Protein AF-0000000069815312 (afdb_homodimer)

Sequence (470 aa):
MSVCGLPTWPNCIFFGDSITQRGFDEEGCYLSVLASRFQRRADIVGRGFSGYNTRLCLPVLKILFPKPKCLQNTSAFFIFLGANDASFESQKVELPEYKSNLSLMIAHLTEMEFDRSKIFIITPPPVDEIGQEPNHLTPEQPITRTFENTKNYANACVEVAKSEGVTCVNLFEAMAAQKNWKDFLIDGLHFAKPGGVFCAEILGTLLDSILPSKQNFPDWKFALGLDLCKPFPLHMSVCGLPTWPNCIFFGDSITQRGFDEEGCYLSVLASRFQRRADIVGRGFSGYNTRLCLPVLKILFPKPKCLQNTSAFFIFLGANDASFESQKVELPEYKSNLSLMIAHLTEMEFDRSKIFIITPPPVDEIGQEPNHLTPEQPITRTFENTKNYANACVEVAKSEGVTCVNLFEAMAAQKNWKDFLIDGLHFAKPGGVFCAEILGTLLDSILPSKQNFPDWKFALGLDLCKPFPLH

Organism: Echinococcus multilocularis (NCBI:txid6211)

Solvent-accessible surface area (backbone atoms only — not comparable to full-atom values): 23647 Å² total; per-residue (Å²): 26,46,55,38,45,54,91,69,36,29,27,34,40,36,38,29,16,40,64,38,42,32,12,28,31,86,35,20,20,23,47,18,51,42,34,37,73,31,54,53,26,36,46,65,42,72,49,30,36,54,67,39,26,52,79,61,42,46,63,50,50,48,67,43,50,74,47,44,74,37,48,70,49,50,65,32,40,34,41,42,55,43,62,40,17,36,25,73,51,94,48,41,41,58,67,71,57,43,45,50,38,53,52,51,47,54,47,52,45,42,73,37,70,42,62,51,89,34,35,34,37,32,30,25,60,63,39,36,50,56,51,57,38,71,76,48,76,47,90,76,61,80,78,50,49,43,43,68,52,34,47,54,47,25,52,44,45,50,51,46,22,61,76,69,62,32,52,60,46,58,42,23,63,62,42,66,69,38,94,63,40,69,65,20,27,69,44,17,67,43,41,15,44,64,29,10,52,52,52,23,53,59,50,44,57,55,44,61,74,72,46,72,87,61,45,56,38,63,58,34,77,62,52,72,70,54,67,82,89,44,85,80,64,58,100,27,47,58,36,42,53,91,68,37,30,27,34,40,36,37,28,16,41,63,37,42,32,11,28,31,86,36,21,19,24,46,17,51,41,33,36,72,30,53,51,27,37,47,65,43,72,50,30,36,53,67,39,26,53,80,61,43,47,61,50,48,46,67,44,51,73,48,42,72,35,49,68,51,50,66,32,38,34,43,42,53,43,61,39,18,38,26,73,52,93,50,40,41,58,66,72,54,45,44,50,39,54,53,50,48,53,49,53,46,42,73,37,70,42,61,51,88,34,36,33,36,33,29,26,61,64,39,35,50,58,51,56,38,71,75,47,76,46,91,76,62,80,78,50,51,42,43,69,51,34,46,54,48,28,53,43,45,48,50,45,22,60,76,70,62,32,52,58,46,60,43,24,62,61,42,66,69,38,93,64,39,68,65,20,27,69,43,17,68,43,40,14,44,64,27,10,52,52,53,24,50,59,52,44,57,57,46,60,75,71,44,71,86,62,47,57,38,61,57,34,77,62,50,72,69,54,63,81,89,45,85,80,62,58,100

InterPro domains:
  IPR013830 SGNH hydrolase-type esterase domain [PF13472] (14-192)
  IPR036514 SGNH hydrolase superfamily [G3DSA:3.40.50.1110] (8-225)
  IPR045136 Isoamyl acetate-hydrolyzing esterase Iah1-like [PTHR14209] (8-203)

Structure (mmCIF, N/CA/C/O backbone):
data_AF-0000000069815312-model_v1
#
loop_
_entity.id
_entity.type
_entity.pdbx_description
1 polymer 'Isoamyl acetate hydrolyzing esterase 1'
#
loop_
_atom_site.group_PDB
_atom_site.id
_atom_site.type_symbol
_atom_site.label_atom_id
_atom_site.label_alt_id
_atom_site.label_comp_id
_atom_site.label_asym_id
_atom_site.label_entity_id
_atom_site.label_seq_id
_atom_site.pdbx_PDB_ins_code
_atom_site.Cartn_x
_atom_site.Cartn_y
_atom_site.Cartn_z
_atom_site.occupancy
_atom_site.B_iso_or_equiv
_atom_site.auth_seq_id
_atom_site.auth_comp_id
_atom_site.auth_asym_id
_atom_site.auth_atom_id
_atom_site.pdbx_PDB_model_num
ATOM 1 N N . MET A 1 1 ? -13.648 0.497 0.34 1 31.03 1 MET A N 1
ATOM 2 C CA . MET A 1 1 ? -14.109 -0.66 1.106 1 31.03 1 MET A CA 1
ATOM 3 C C . MET A 1 1 ? -12.945 -1.602 1.409 1 31.03 1 MET A C 1
ATOM 5 O O . MET A 1 1 ? -11.977 -1.662 0.652 1 31.03 1 MET A O 1
ATOM 9 N N . SER A 1 2 ? -12.516 -1.754 2.473 1 42.72 2 SER A N 1
ATOM 10 C CA . SER A 1 2 ? -11.57 -2.842 2.701 1 42.72 2 SER A CA 1
ATOM 11 C C . SER A 1 2 ? -11.75 -3.955 1.675 1 42.72 2 SER A C 1
ATOM 13 O O . SER A 1 2 ? -12.859 -4.184 1.187 1 42.72 2 SER A O 1
ATOM 15 N N . VAL A 1 3 ? -10.82 -4.078 0.649 1 52.62 3 VAL A N 1
ATOM 16 C CA . VAL A 1 3 ? -11.039 -5.301 -0.116 1 52.62 3 VAL A CA 1
ATOM 17 C C . VAL A 1 3 ? -11.82 -6.309 0.73 1 52.62 3 VAL A C 1
ATOM 19 O O . VAL A 1 3 ? -11.562 -6.449 1.929 1 52.62 3 VAL A O 1
ATOM 22 N N . CYS A 1 4 ? -13.016 -6.758 0.291 1 53.59 4 CYS A N 1
ATOM 23 C CA . CYS A 1 4 ? -13.953 -7.707 0.89 1 53.59 4 CYS A CA 1
ATOM 24 C C . CYS A 1 4 ? -13.281 -8.5 2.004 1 53.59 4 CYS A C 1
ATOM 26 O O . CYS A 1 4 ? -12.625 -9.508 1.744 1 53.59 4 CYS A O 1
ATOM 28 N N . GLY A 1 5 ? -12.641 -7.652 2.844 1 56.38 5 GLY A N 1
ATOM 29 C CA . GLY A 1 5 ? -11.797 -8.258 3.863 1 56.38 5 GLY A CA 1
ATOM 30 C C . GLY A 1 5 ? -12.586 -8.789 5.051 1 56.38 5 GLY A C 1
ATOM 31 O O . GLY A 1 5 ? -13.75 -8.43 5.238 1 56.38 5 GLY A O 1
ATOM 32 N N . LEU A 1 6 ? -12.062 -9.844 5.457 1 71.75 6 LEU A N 1
ATOM 33 C CA . LEU A 1 6 ? -12.297 -10.375 6.793 1 71.75 6 LEU A CA 1
ATOM 34 C C . LEU A 1 6 ? -12.391 -9.258 7.82 1 71.75 6 LEU A C 1
ATOM 36 O O . LEU A 1 6 ? -11.578 -8.32 7.801 1 71.75 6 LEU A O 1
ATOM 40 N N . PRO A 1 7 ? -13.578 -9.078 8.453 1 70.44 7 PRO A N 1
ATOM 41 C CA . PRO A 1 7 ? -13.625 -8.102 9.547 1 70.44 7 PRO A CA 1
ATOM 42 C C . PRO A 1 7 ? -12.328 -8.047 10.344 1 70.44 7 PRO A C 1
ATOM 44 O O . PRO A 1 7 ? -12.016 -7.027 10.961 1 70.44 7 PRO A O 1
ATOM 47 N N . THR A 1 8 ? -11.523 -8.984 10.156 1 80.88 8 THR A N 1
ATOM 48 C CA . THR A 1 8 ? -10.281 -9.078 10.914 1 80.88 8 THR A CA 1
ATOM 49 C C . THR A 1 8 ? -9.117 -8.484 10.133 1 80.88 8 THR A C 1
ATOM 51 O O . THR A 1 8 ? -7.969 -8.547 10.562 1 80.88 8 THR A O 1
ATOM 54 N N . TRP A 1 9 ? -9.414 -7.895 9.023 1 91.06 9 TRP A N 1
ATOM 55 C CA . TRP A 1 9 ? -8.398 -7.234 8.203 1 91.06 9 TRP A CA 1
ATOM 56 C C . TRP A 1 9 ? -8.797 -5.797 7.902 1 91.06 9 TRP A C 1
ATOM 58 O O . TRP A 1 9 ? -9.117 -5.461 6.758 1 91.06 9 TRP A O 1
ATOM 68 N N . PRO A 1 10 ? -8.758 -4.926 8.922 1 93.94 10 PRO A N 1
ATOM 69 C CA . PRO A 1 10 ? -9.172 -3.529 8.766 1 93.94 10 PRO A CA 1
ATOM 70 C C . PRO A 1 10 ? -8.172 -2.711 7.949 1 93.94 10 PRO A C 1
ATOM 72 O O . PRO A 1 10 ? -7.16 -3.246 7.488 1 93.94 10 PRO A O 1
ATOM 75 N N . ASN A 1 11 ? -8.539 -1.465 7.688 1 94.94 11 ASN A N 1
ATOM 76 C CA . ASN A 1 11 ? -7.598 -0.536 7.07 1 94.94 11 ASN A CA 1
ATOM 77 C C . ASN A 1 11 ? -7.32 0.66 7.977 1 94.94 11 ASN A C 1
ATOM 79 O O . ASN A 1 11 ? -8.07 0.918 8.922 1 94.94 11 ASN A O 1
ATOM 83 N N . CYS A 1 12 ? -6.207 1.245 7.812 1 97.06 12 CYS A N 1
ATOM 84 C CA . CYS A 1 12 ? -5.82 2.543 8.352 1 97.06 12 CYS A CA 1
ATOM 85 C C . CYS A 1 12 ? -5.633 3.564 7.234 1 97.06 12 CYS A C 1
ATOM 87 O O . CYS A 1 12 ? -4.863 3.334 6.301 1 97.06 12 CYS A O 1
ATOM 89 N N . ILE A 1 13 ? -6.309 4.688 7.336 1 97.31 13 ILE A N 1
ATOM 90 C CA . ILE A 1 13 ? -6.293 5.691 6.273 1 97.31 13 ILE A CA 1
ATOM 91 C C . ILE A 1 13 ? -5.434 6.879 6.703 1 97.31 13 ILE A C 1
ATOM 93 O O . ILE A 1 13 ? -5.582 7.395 7.812 1 97.31 13 ILE A O 1
ATOM 97 N N . PHE A 1 14 ? -4.508 7.234 5.855 1 98.62 14 PHE A N 1
ATOM 98 C CA . PHE A 1 14 ? -3.688 8.43 6.031 1 98.62 14 PHE A CA 1
ATOM 99 C C . PHE A 1 14 ? -4.059 9.492 5.004 1 98.62 14 PHE A C 1
ATOM 101 O O . PHE A 1 14 ? -3.795 9.328 3.811 1 98.62 14 PHE A O 1
ATOM 108 N N . PHE A 1 15 ? -4.703 10.562 5.43 1 98.62 15 PHE A N 1
ATOM 109 C CA . PHE A 1 15 ? -5.199 11.664 4.609 1 98.62 15 PHE A CA 1
ATOM 110 C C . PHE A 1 15 ? -4.332 12.906 4.773 1 98.62 15 PHE A C 1
ATOM 112 O O . PHE A 1 15 ? -4.156 13.398 5.887 1 98.62 15 PHE A O 1
ATOM 119 N N . GLY A 1 16 ? -3.752 13.336 3.648 1 98.75 16 GLY A N 1
ATOM 120 C CA . GLY A 1 16 ? -2.848 14.461 3.816 1 98.75 16 GLY A CA 1
ATOM 121 C C . GLY A 1 16 ? -2.381 15.055 2.5 1 98.75 16 GLY A C 1
ATOM 122 O O . GLY A 1 16 ? -3.141 15.102 1.531 1 98.75 16 GLY A O 1
ATOM 123 N N . ASP A 1 17 ? -1.212 15.656 2.504 1 98.69 17 ASP A N 1
ATOM 124 C CA . ASP A 1 17 ? -0.673 16.391 1.363 1 98.69 17 ASP A CA 1
ATOM 125 C C . ASP A 1 17 ? 0.449 15.609 0.687 1 98.69 17 ASP A C 1
ATOM 127 O O . ASP A 1 17 ? 0.335 14.398 0.487 1 98.69 17 ASP A O 1
ATOM 131 N N . SER A 1 18 ? 1.53 16.266 0.27 1 98.62 18 SER A N 1
ATOM 132 C CA . SER A 1 18 ? 2.617 15.602 -0.443 1 98.62 18 SER A CA 1
ATOM 133 C C . SER A 1 18 ? 3.383 14.648 0.473 1 98.62 18 SER A C 1
ATOM 135 O O . SER A 1 18 ? 3.938 13.648 0.015 1 98.62 18 SER A O 1
ATOM 137 N N . ILE A 1 19 ? 3.453 14.953 1.733 1 98.81 19 ILE A N 1
ATOM 138 C CA . ILE A 1 19 ? 4.148 14.078 2.676 1 98.81 19 ILE A CA 1
ATOM 139 C C . ILE A 1 19 ? 3.465 12.711 2.717 1 98.81 19 ILE A C 1
ATOM 141 O O . ILE A 1 19 ? 4.133 11.68 2.701 1 98.81 19 ILE A O 1
ATOM 145 N N . THR A 1 20 ? 2.158 12.742 2.676 1 98.81 20 THR A N 1
ATOM 146 C CA . THR A 1 20 ? 1.385 11.5 2.635 1 98.81 20 THR A CA 1
ATOM 147 C C . THR A 1 20 ? 1.462 10.859 1.252 1 98.81 20 THR A C 1
ATOM 149 O O . THR A 1 20 ? 1.639 9.648 1.133 1 98.81 20 THR A O 1
ATOM 152 N N . GLN A 1 21 ? 1.338 11.719 0.182 1 98.56 21 GLN A N 1
ATOM 153 C CA . GLN A 1 21 ? 1.395 11.18 -1.173 1 98.56 21 GLN A CA 1
ATOM 154 C C . GLN A 1 21 ? 2.705 10.438 -1.415 1 98.56 21 GLN A C 1
ATOM 156 O O . GLN A 1 21 ? 2.727 9.422 -2.111 1 98.56 21 GLN A O 1
ATOM 161 N N . ARG A 1 22 ? 3.75 10.898 -0.785 1 98.5 22 ARG A N 1
ATOM 162 C CA . ARG A 1 22 ? 5.07 10.312 -0.993 1 98.5 22 ARG A CA 1
ATOM 163 C C . ARG A 1 22 ? 5.336 9.195 0.009 1 98.5 22 ARG A C 1
ATOM 165 O O . ARG A 1 22 ? 6.465 8.719 0.13 1 98.5 22 ARG A O 1
ATOM 172 N N . GLY A 1 23 ? 4.312 8.773 0.694 1 98.69 23 GLY A N 1
ATOM 173 C CA . GLY A 1 23 ? 4.461 7.805 1.768 1 98.69 23 GLY A CA 1
ATOM 174 C C . GLY A 1 23 ? 4.887 6.434 1.277 1 98.69 23 GLY A C 1
ATOM 175 O O . GLY A 1 23 ? 5.352 5.602 2.062 1 98.69 23 GLY A O 1
ATOM 176 N N . PHE A 1 24 ? 4.77 6.164 -0.046 1 98.56 24 PHE A N 1
ATOM 177 C CA . PHE A 1 24 ? 5.172 4.875 -0.592 1 98.56 24 PHE A CA 1
ATOM 178 C C . PHE A 1 24 ? 6.445 5.008 -1.418 1 98.56 24 PHE A C 1
ATOM 180 O O . PHE A 1 24 ? 6.945 4.023 -1.962 1 98.56 24 PHE A O 1
ATOM 187 N N . ASP A 1 25 ? 6.977 6.215 -1.463 1 97.44 25 ASP A N 1
ATOM 188 C CA . ASP A 1 25 ? 8.234 6.438 -2.174 1 97.44 25 ASP A CA 1
ATOM 189 C C . ASP A 1 25 ? 9.406 5.809 -1.427 1 97.44 25 ASP A C 1
ATOM 191 O O . ASP A 1 25 ? 9.281 5.445 -0.256 1 97.44 25 ASP A O 1
ATOM 195 N N . GLU A 1 26 ? 10.5 5.715 -2.166 1 96.31 26 GLU A N 1
ATOM 196 C CA . GLU A 1 26 ? 11.719 5.184 -1.555 1 96.31 26 GLU A CA 1
ATOM 197 C C . GLU A 1 26 ? 12.172 6.055 -0.387 1 96.31 26 GLU A C 1
ATOM 199 O O . GLU A 1 26 ? 12.594 5.539 0.651 1 96.31 26 GLU A O 1
ATOM 204 N N . GLU A 1 27 ? 12.086 7.395 -0.493 1 96.62 27 GLU A N 1
ATOM 205 C CA . GLU A 1 27 ? 12.555 8.305 0.55 1 96.62 27 GLU A CA 1
ATOM 206 C C . GLU A 1 27 ? 11.484 8.508 1.62 1 96.62 27 GLU A C 1
ATOM 208 O O . GLU A 1 27 ? 11.703 8.195 2.793 1 96.62 27 GLU A O 1
ATOM 213 N N . GLY A 1 28 ? 10.289 9 1.355 1 97.38 28 GLY A N 1
ATOM 214 C CA . GLY A 1 28 ? 9.203 9.234 2.299 1 97.38 28 GLY A CA 1
ATOM 215 C C . GLY A 1 28 ? 8.75 7.977 3.012 1 97.38 28 GLY A C 1
ATOM 216 O O . GLY A 1 28 ? 8.656 7.949 4.242 1 97.38 28 GLY A O 1
ATOM 217 N N . CYS A 1 29 ? 8.508 6.973 2.502 1 98.5 29 CYS A N 1
ATOM 218 C CA . CYS A 1 29 ? 8.375 5.527 2.646 1 98.5 29 CYS A CA 1
ATOM 219 C C . CYS A 1 29 ? 7.582 5.176 3.9 1 98.5 29 CYS A C 1
ATOM 221 O O . CYS A 1 29 ? 7.457 4 4.254 1 98.5 29 CYS A O 1
ATOM 223 N N . TYR A 1 30 ? 7.043 6.164 4.703 1 98.88 30 TYR A N 1
ATOM 224 C CA . TYR A 1 30 ? 6.484 5.781 5.992 1 98.88 30 TYR A CA 1
ATOM 225 C C . TYR A 1 30 ? 5.27 4.879 5.816 1 98.88 30 TYR A C 1
ATOM 227 O O . TYR A 1 30 ? 5.031 3.98 6.629 1 98.88 30 TYR A O 1
ATOM 235 N N . LEU A 1 31 ? 4.57 5.059 4.719 1 98.81 31 LEU A N 1
ATOM 236 C CA . LEU A 1 31 ? 3.426 4.188 4.469 1 98.81 31 LEU A CA 1
ATOM 237 C C . LEU A 1 31 ? 3.887 2.801 4.035 1 98.81 31 LEU A C 1
ATOM 239 O O . LEU A 1 31 ? 3.266 1.797 4.391 1 98.81 31 LEU A O 1
ATOM 243 N N . SER A 1 32 ? 4.953 2.691 3.201 1 98.69 32 SER A N 1
ATOM 244 C CA . SER A 1 32 ? 5.465 1.381 2.816 1 98.69 32 SER A CA 1
ATOM 245 C C . SER A 1 32 ? 5.977 0.609 4.027 1 98.69 32 SER A C 1
ATOM 247 O O . SER A 1 32 ? 5.75 -0.597 4.141 1 98.69 32 SER A O 1
ATOM 249 N N . VAL A 1 33 ? 6.629 1.323 4.949 1 98.88 33 VAL A N 1
ATOM 250 C CA . VAL A 1 33 ? 7.145 0.702 6.164 1 98.88 33 VAL A CA 1
ATOM 251 C C . VAL A 1 33 ? 5.988 0.182 7.008 1 98.88 33 VAL A C 1
ATOM 253 O O . VAL A 1 33 ? 6.031 -0.944 7.512 1 98.88 33 VAL A O 1
ATOM 256 N N . LEU A 1 34 ? 4.969 0.97 7.125 1 98.81 34 LEU A N 1
ATOM 257 C CA . LEU A 1 34 ? 3.801 0.551 7.891 1 98.81 34 LEU A CA 1
ATOM 258 C C . LEU A 1 34 ? 3.098 -0.621 7.215 1 98.81 34 LEU A C 1
ATOM 260 O O . LEU A 1 34 ? 2.666 -1.562 7.883 1 98.81 34 LEU A O 1
ATOM 264 N N . ALA A 1 35 ? 2.939 -0.569 5.883 1 98.56 35 ALA A N 1
ATOM 265 C CA . ALA A 1 35 ? 2.289 -1.646 5.141 1 98.56 35 ALA A CA 1
ATOM 266 C C . ALA A 1 35 ? 3.031 -2.965 5.324 1 98.56 35 ALA A C 1
ATOM 268 O O . ALA A 1 35 ? 2.41 -4.023 5.457 1 98.56 35 ALA A O 1
ATOM 269 N N . SER A 1 36 ? 4.332 -2.863 5.305 1 98.31 36 SER A N 1
ATOM 270 C CA . SER A 1 36 ? 5.141 -4.055 5.539 1 98.31 36 SER A CA 1
ATOM 271 C C . SER A 1 36 ? 4.969 -4.57 6.965 1 98.31 36 SER A C 1
ATOM 273 O O . SER A 1 36 ? 4.789 -5.773 7.18 1 98.31 36 SER A O 1
ATOM 275 N N . ARG A 1 37 ? 4.977 -3.705 7.895 1 98 37 ARG A N 1
ATOM 276 C CA . ARG A 1 37 ? 4.895 -4.059 9.312 1 98 37 ARG A CA 1
ATOM 277 C C . ARG A 1 37 ? 3.562 -4.73 9.625 1 98 37 ARG A C 1
ATOM 279 O O . ARG A 1 37 ? 3.51 -5.656 10.438 1 98 37 ARG A O 1
ATOM 286 N N . PHE A 1 38 ? 2.535 -4.316 8.992 1 97.5 38 PHE A N 1
ATOM 287 C CA . PHE A 1 38 ? 1.211 -4.77 9.398 1 97.5 38 PHE A CA 1
ATOM 288 C C . PHE A 1 38 ? 0.616 -5.711 8.359 1 97.5 38 PHE A C 1
ATOM 290 O O . PHE A 1 38 ? -0.606 -5.852 8.266 1 97.5 38 PHE A O 1
ATOM 297 N N . GLN A 1 39 ? 1.521 -6.328 7.621 1 92.81 39 GLN A N 1
ATOM 298 C CA . GLN A 1 39 ? 1.086 -7.355 6.684 1 92.81 39 GLN A CA 1
ATOM 299 C C . GLN A 1 39 ? 0.218 -8.398 7.375 1 92.81 39 GLN A C 1
ATOM 301 O O . GLN A 1 39 ? 0.489 -8.781 8.516 1 92.81 39 GLN A O 1
ATOM 306 N N . ARG A 1 40 ? -0.925 -8.75 6.715 1 94.56 40 ARG A N 1
ATOM 307 C CA . ARG A 1 40 ? -1.881 -9.758 7.156 1 94.56 40 ARG A CA 1
ATOM 308 C C . ARG A 1 40 ? -2.65 -9.289 8.383 1 94.56 40 ARG A C 1
ATOM 310 O O . ARG A 1 40 ? -3.389 -10.062 8.992 1 94.56 40 ARG A O 1
ATOM 317 N N . ARG A 1 41 ? -2.471 -8.039 8.82 1 95.25 41 ARG A N 1
ATOM 318 C CA . ARG A 1 41 ? -3.184 -7.492 9.977 1 95.25 41 ARG A CA 1
ATOM 319 C C . ARG A 1 41 ? -4.066 -6.316 9.57 1 95.25 41 ARG A C 1
ATOM 321 O O . ARG A 1 41 ? -5.207 -6.203 10.023 1 95.25 41 ARG A O 1
ATOM 328 N N . ALA A 1 42 ? -3.555 -5.488 8.703 1 95.94 42 ALA A N 1
ATOM 329 C CA . ALA A 1 42 ? -4.289 -4.301 8.273 1 95.94 42 ALA A CA 1
ATOM 330 C C . ALA A 1 42 ? -3.742 -3.766 6.957 1 95.94 42 ALA A C 1
ATOM 332 O O . ALA A 1 42 ? -2.557 -3.924 6.66 1 95.94 42 ALA A O 1
ATOM 333 N N . ASP A 1 43 ? -4.621 -3.178 6.219 1 95.75 43 ASP A N 1
ATOM 334 C CA . ASP A 1 43 ? -4.207 -2.443 5.027 1 95.75 43 ASP A CA 1
ATOM 335 C C . ASP A 1 43 ? -3.865 -0.994 5.367 1 95.75 43 ASP A C 1
ATOM 337 O O . ASP A 1 43 ? -4.551 -0.361 6.172 1 95.75 43 ASP A O 1
ATOM 341 N N . ILE A 1 44 ? -2.791 -0.493 4.793 1 97.19 44 ILE A N 1
ATOM 342 C CA . ILE A 1 44 ? -2.402 0.908 4.914 1 97.19 44 ILE A CA 1
ATOM 343 C C . ILE A 1 44 ? -2.797 1.663 3.646 1 97.19 44 ILE A C 1
ATOM 345 O O . ILE A 1 44 ? -2.361 1.313 2.547 1 97.19 44 ILE A O 1
ATOM 349 N N . VAL A 1 45 ? -3.635 2.713 3.785 1 96.5 45 VAL A N 1
ATOM 350 C CA . VAL A 1 45 ? -4.188 3.43 2.641 1 96.5 45 VAL A CA 1
ATOM 351 C C . VAL A 1 45 ? -3.754 4.891 2.689 1 96.5 45 VAL A C 1
ATOM 353 O O . VAL A 1 45 ? -3.971 5.578 3.691 1 96.5 45 VAL A O 1
ATOM 356 N N . GLY A 1 46 ? -3.115 5.312 1.652 1 97.25 46 GLY A N 1
ATOM 357 C CA . GLY A 1 46 ? -2.73 6.711 1.544 1 97.25 46 GLY A CA 1
ATOM 358 C C . GLY A 1 46 ? -3.664 7.52 0.666 1 97.25 46 GLY A C 1
ATOM 359 O O . GLY A 1 46 ? -4.023 7.09 -0.432 1 97.25 46 GLY A O 1
ATOM 360 N N . ARG A 1 47 ? -4.102 8.617 1.169 1 97.31 47 ARG A N 1
ATOM 361 C CA . ARG A 1 47 ? -4.824 9.656 0.432 1 97.31 47 ARG A CA 1
ATOM 362 C C . ARG A 1 47 ? -4.121 11 0.546 1 97.31 47 ARG A C 1
ATOM 364 O O . ARG A 1 47 ? -4.605 11.898 1.235 1 97.31 47 ARG A O 1
ATOM 371 N N . GLY A 1 48 ? -3.01 11.055 -0.158 1 98.06 48 GLY A N 1
ATOM 372 C CA . GLY A 1 48 ? -2.205 12.266 -0.167 1 98.06 48 GLY A CA 1
ATOM 373 C C . GLY A 1 48 ? -2.359 13.07 -1.441 1 98.06 48 GLY A C 1
ATOM 374 O O . GLY A 1 48 ? -2.455 12.508 -2.533 1 98.06 48 GLY A O 1
ATOM 375 N N . PHE A 1 49 ? -2.342 14.375 -1.299 1 98.19 49 PHE A N 1
ATOM 376 C CA . PHE A 1 49 ? -2.51 15.289 -2.422 1 98.19 49 PHE A CA 1
ATOM 377 C C . PHE A 1 49 ? -1.448 16.391 -2.398 1 98.19 49 PHE A C 1
ATOM 379 O O . PHE A 1 49 ? -1.562 17.344 -1.641 1 98.19 49 PHE A O 1
ATOM 386 N N . SER A 1 50 ? -0.479 16.203 -3.256 1 98.19 50 SER A N 1
ATOM 387 C CA . SER A 1 50 ? 0.675 17.094 -3.287 1 98.19 50 SER A CA 1
ATOM 388 C C . SER A 1 50 ? 0.245 18.562 -3.449 1 98.19 50 SER A C 1
ATOM 390 O O . SER A 1 50 ? -0.558 18.875 -4.328 1 98.19 50 SER A O 1
ATOM 392 N N . GLY A 1 51 ? 0.732 19.375 -2.604 1 98.38 5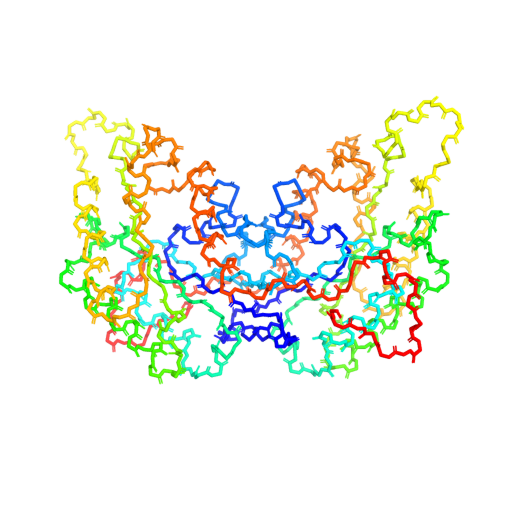1 GLY A N 1
ATOM 393 C CA . GLY A 1 51 ? 0.511 20.812 -2.686 1 98.38 51 GLY A CA 1
ATOM 394 C C . GLY A 1 51 ? -0.768 21.266 -2.002 1 98.38 51 GLY A C 1
ATOM 395 O O . GLY A 1 51 ? -0.975 22.453 -1.778 1 98.38 51 GLY A O 1
ATOM 396 N N . TYR A 1 52 ? -1.641 20.359 -1.655 1 98.69 52 TYR A N 1
ATOM 397 C CA . TYR A 1 52 ? -2.928 20.703 -1.064 1 98.69 52 TYR A CA 1
ATOM 398 C C . TYR A 1 52 ? -2.754 21.203 0.368 1 98.69 52 TYR A C 1
ATOM 400 O O . TYR A 1 52 ? -1.87 20.734 1.089 1 98.69 52 TYR A O 1
ATOM 408 N N . ASN A 1 53 ? -3.516 22.156 0.755 1 98.88 53 ASN A N 1
ATOM 409 C CA . ASN A 1 53 ? -3.66 22.656 2.117 1 98.88 53 ASN A CA 1
ATOM 410 C C . ASN A 1 53 ? -4.996 22.25 2.727 1 98.88 53 ASN A C 1
ATOM 412 O O . ASN A 1 53 ? -5.75 21.484 2.121 1 98.88 53 ASN A O 1
ATOM 416 N N . THR A 1 54 ? -5.266 22.609 3.949 1 98.88 54 THR A N 1
ATOM 417 C CA . THR A 1 54 ? -6.484 22.188 4.629 1 98.88 54 THR A CA 1
ATOM 418 C C . THR A 1 54 ? -7.723 22.719 3.906 1 98.88 54 THR A C 1
ATOM 420 O O . THR A 1 54 ? -8.766 22.062 3.902 1 98.88 54 THR A O 1
ATOM 423 N N . ARG A 1 55 ? -7.609 23.906 3.287 1 98.69 55 ARG A N 1
ATOM 424 C CA . ARG A 1 55 ? -8.734 24.5 2.562 1 98.69 55 ARG A CA 1
ATOM 425 C C . ARG A 1 55 ? -9.148 23.609 1.394 1 98.69 55 ARG A C 1
ATOM 427 O O . ARG A 1 55 ? -10.344 23.391 1.17 1 98.69 55 ARG A O 1
ATOM 434 N N . LEU A 1 56 ? -8.234 23.109 0.693 1 98.56 56 LEU A N 1
ATOM 435 C CA . LEU A 1 56 ? -8.492 22.25 -0.454 1 98.56 56 LEU A CA 1
ATOM 436 C C . LEU A 1 56 ? -8.883 20.844 0.001 1 98.56 56 LEU A C 1
ATOM 438 O O . LEU A 1 56 ? -9.734 20.203 -0.616 1 98.56 56 LEU A O 1
ATOM 442 N N . CYS A 1 57 ? -8.336 20.359 1.111 1 98.62 57 CYS A N 1
ATOM 443 C CA . CYS A 1 57 ? -8.547 18.984 1.561 1 98.62 57 CYS A CA 1
ATOM 444 C C . CYS A 1 57 ? -9.93 18.812 2.18 1 98.62 57 CYS A C 1
ATOM 446 O O . CYS A 1 57 ? -10.477 17.719 2.193 1 98.62 57 CYS A O 1
ATOM 448 N N . LEU A 1 58 ? -10.5 19.906 2.68 1 98.44 58 LEU A N 1
ATOM 449 C CA . LEU A 1 58 ? -11.797 19.797 3.34 1 98.44 58 LEU A CA 1
ATOM 450 C C . LEU A 1 58 ? -12.859 19.281 2.373 1 98.44 58 LEU A C 1
ATOM 452 O O . LEU A 1 58 ? -13.492 18.25 2.625 1 98.44 58 LEU A O 1
ATOM 456 N N . PRO A 1 59 ? -13.078 19.906 1.192 1 97.25 59 PRO A N 1
ATOM 457 C CA . PRO A 1 59 ? -14.062 19.359 0.261 1 97.25 59 PRO A CA 1
ATOM 458 C C . PRO A 1 59 ? -13.641 17.984 -0.29 1 97.25 59 PRO A C 1
ATOM 460 O O . PRO A 1 59 ? -14.5 17.141 -0.564 1 97.25 59 PRO A O 1
ATOM 463 N N . VAL A 1 60 ? -12.359 17.75 -0.444 1 96.88 60 VAL A N 1
ATOM 464 C CA . VAL A 1 60 ? -11.867 16.469 -0.951 1 96.88 60 VAL A CA 1
ATOM 465 C C . VAL A 1 60 ? -12.234 15.352 0.021 1 96.88 60 VAL A C 1
ATOM 467 O O . VAL A 1 60 ? -12.672 14.273 -0.396 1 96.88 60 VAL A O 1
ATOM 470 N N . LEU A 1 61 ? -12.102 15.617 1.315 1 97.12 61 LEU A N 1
ATOM 471 C CA . LEU A 1 61 ? -12.461 14.648 2.34 1 97.12 61 LEU A CA 1
ATOM 472 C C . LEU A 1 61 ? -13.93 14.242 2.211 1 97.12 61 LEU A C 1
ATOM 474 O O . LEU A 1 61 ? -14.258 13.055 2.273 1 97.12 61 LEU A O 1
ATOM 478 N N . LYS A 1 62 ? -14.75 15.203 1.985 1 95.62 62 LYS A N 1
ATOM 479 C CA . LYS A 1 62 ? -16.188 14.961 1.896 1 95.62 62 LYS A CA 1
ATOM 480 C C . LYS A 1 62 ? -16.531 14.141 0.659 1 95.62 62 LYS A C 1
ATOM 482 O O . LYS A 1 62 ? -17.438 13.297 0.696 1 95.62 62 LYS A O 1
ATOM 487 N N . ILE A 1 63 ? -15.82 14.398 -0.396 1 94.94 63 ILE A N 1
ATOM 488 C CA . ILE A 1 63 ? -16.062 13.664 -1.635 1 94.94 63 ILE A CA 1
ATOM 489 C C . ILE A 1 63 ? -15.602 12.219 -1.472 1 94.94 63 ILE A C 1
ATOM 491 O O . ILE A 1 63 ? -16.281 11.289 -1.916 1 94.94 63 ILE A O 1
ATOM 495 N N . LEU A 1 64 ? -14.5 12.016 -0.805 1 94.75 64 LEU A N 1
ATOM 496 C CA . LEU A 1 64 ? -13.906 10.688 -0.676 1 94.75 64 LEU A CA 1
ATOM 497 C C . LEU A 1 64 ? -14.695 9.836 0.313 1 94.75 64 LEU A C 1
ATOM 499 O O . LEU A 1 64 ? -14.797 8.625 0.143 1 94.75 64 LEU A O 1
ATOM 503 N N . PHE A 1 65 ? -15.219 10.492 1.306 1 94.25 65 PHE A N 1
ATOM 504 C CA . PHE A 1 65 ? -15.906 9.773 2.377 1 94.25 65 PHE A CA 1
ATOM 505 C C . PHE A 1 65 ? -17.281 10.383 2.629 1 94.25 65 PHE A C 1
ATOM 507 O O . PHE A 1 65 ? -17.531 10.93 3.703 1 94.25 65 PHE A O 1
ATOM 514 N N . PRO A 1 66 ? -18.219 10.125 1.721 1 93.56 66 PRO A N 1
ATOM 515 C CA . PRO A 1 66 ? -19.516 10.82 1.749 1 93.56 66 PRO A CA 1
ATOM 516 C C . PRO A 1 66 ? -20.547 10.109 2.617 1 93.56 66 PRO A C 1
ATOM 518 O O . PRO A 1 66 ? -21.594 10.672 2.918 1 93.56 66 PRO A O 1
ATOM 521 N N . LYS A 1 67 ? -20.266 8.836 3.02 1 92.69 67 LYS A N 1
ATOM 522 C CA . LYS A 1 67 ? -21.234 8.062 3.789 1 92.69 67 LYS A CA 1
ATOM 523 C C . LYS A 1 67 ? -20.547 7.125 4.773 1 92.69 67 LYS A C 1
ATOM 525 O O . LYS A 1 67 ? -19.391 6.746 4.57 1 92.69 67 LYS A O 1
ATOM 530 N N . PRO A 1 68 ? -21.219 6.703 5.781 1 93.19 68 PRO A N 1
ATOM 531 C CA . PRO A 1 68 ? -20.625 5.891 6.848 1 93.19 68 PRO A CA 1
ATOM 532 C C . PRO A 1 68 ? -19.984 4.602 6.328 1 93.19 68 PRO A C 1
ATOM 534 O O . PRO A 1 68 ? -18.953 4.164 6.844 1 93.19 68 PRO A O 1
ATOM 537 N N . LYS A 1 69 ? -20.562 4.023 5.316 1 88.62 69 LYS A N 1
ATOM 538 C CA . LYS A 1 69 ? -20.109 2.74 4.789 1 88.62 69 LYS A CA 1
ATOM 539 C C . LYS A 1 69 ? -18.656 2.822 4.316 1 88.62 69 LYS A C 1
ATOM 541 O O . LYS A 1 69 ? -17.922 1.832 4.371 1 88.62 69 LYS A O 1
ATOM 546 N N . CYS A 1 70 ? -18.188 4.023 3.963 1 89.69 70 CYS A N 1
ATOM 547 C CA . CYS A 1 70 ? -16.828 4.23 3.457 1 89.69 70 CYS A CA 1
ATOM 548 C C . CYS A 1 70 ? -15.797 3.977 4.547 1 89.69 70 CYS A C 1
ATOM 550 O O . CYS A 1 70 ? -14.633 3.701 4.25 1 89.69 70 CYS A O 1
ATOM 552 N N . LEU A 1 71 ? -16.281 4.016 5.809 1 92.62 71 LEU A N 1
ATOM 553 C CA . LEU A 1 71 ? -15.328 3.926 6.91 1 92.62 71 LEU A CA 1
ATOM 554 C C . LEU A 1 71 ? -15.625 2.713 7.785 1 92.62 71 LEU A C 1
ATOM 556 O O . LEU A 1 71 ? -15.078 2.582 8.883 1 92.62 71 LEU A O 1
ATOM 560 N N . GLN A 1 72 ? -16.453 1.854 7.316 1 88.69 72 GLN A N 1
ATOM 561 C CA . GLN A 1 72 ? -16.953 0.752 8.133 1 88.69 72 GLN A CA 1
ATOM 562 C C . GLN A 1 72 ? -15.82 -0.163 8.578 1 88.69 72 GLN A C 1
ATOM 564 O O . GLN A 1 72 ? -15.844 -0.69 9.695 1 88.69 72 GLN A O 1
ATOM 569 N N . ASN A 1 73 ? -14.781 -0.323 7.82 1 90.06 73 ASN A N 1
ATOM 570 C CA . ASN A 1 73 ? -13.695 -1.235 8.148 1 90.06 73 ASN A CA 1
ATOM 571 C C . ASN A 1 73 ? -12.414 -0.478 8.5 1 90.06 73 ASN A C 1
ATOM 573 O O . ASN A 1 73 ? -11.32 -1.04 8.438 1 90.06 73 ASN A O 1
ATOM 577 N N . THR A 1 74 ? -12.547 0.809 8.828 1 94.69 74 THR A N 1
ATOM 578 C CA . THR A 1 74 ? -11.391 1.635 9.148 1 94.69 74 THR A CA 1
ATOM 579 C C . THR A 1 74 ? -11.109 1.616 10.648 1 94.69 74 THR A C 1
ATOM 581 O O . THR A 1 74 ? -12 1.898 11.453 1 94.69 74 THR A O 1
ATOM 584 N N . SER A 1 75 ? -9.922 1.254 11.023 1 95.75 75 SER A N 1
ATOM 585 C CA . SER A 1 75 ? -9.562 1.166 12.43 1 95.75 75 SER A CA 1
ATOM 586 C C . SER A 1 75 ? -8.875 2.441 12.906 1 95.75 75 SER A C 1
ATOM 588 O O . SER A 1 75 ? -8.797 2.699 14.109 1 95.75 75 SER A O 1
ATOM 590 N N . ALA A 1 76 ? -8.359 3.15 11.961 1 97.75 76 ALA A N 1
ATOM 591 C CA . ALA A 1 76 ? -7.699 4.414 12.289 1 97.75 76 ALA A CA 1
ATOM 592 C C . ALA A 1 76 ? -7.723 5.363 11.094 1 97.75 76 ALA A C 1
ATOM 594 O O . ALA A 1 76 ? -7.527 4.941 9.953 1 97.75 76 ALA A O 1
ATOM 595 N N . PHE A 1 77 ? -8.039 6.559 11.328 1 98.19 77 PHE A N 1
ATOM 596 C CA . PHE A 1 77 ? -8.016 7.629 10.344 1 98.19 77 PHE A CA 1
ATOM 597 C C . PHE A 1 77 ? -7.082 8.75 10.773 1 98.19 77 PHE A C 1
ATOM 599 O O . PHE A 1 77 ? -7.312 9.398 11.797 1 98.19 77 PHE A O 1
ATOM 606 N N . PHE A 1 78 ? -6.012 8.969 10 1 98.94 78 PHE A N 1
ATOM 607 C CA . PHE A 1 78 ? -5.023 9.984 10.328 1 98.94 78 PHE A CA 1
ATOM 608 C C . PHE A 1 78 ? -5.176 11.195 9.414 1 98.94 78 PHE A C 1
ATOM 610 O O . PHE A 1 78 ? -5.195 11.062 8.188 1 98.94 78 PHE A O 1
ATOM 617 N N . ILE A 1 79 ? -5.348 12.375 9.969 1 98.94 79 ILE A N 1
ATOM 618 C CA . ILE A 1 79 ? -5.266 13.641 9.25 1 98.94 79 ILE A CA 1
ATOM 619 C C . ILE A 1 79 ? -3.873 14.242 9.414 1 98.94 79 ILE A C 1
ATOM 621 O O . ILE A 1 79 ? -3.443 14.531 10.539 1 98.94 79 ILE A O 1
ATOM 625 N N . PHE A 1 80 ? -3.127 14.336 8.344 1 98.94 80 PHE A N 1
ATOM 626 C CA . PHE A 1 80 ? -1.739 14.789 8.344 1 98.94 80 PHE A CA 1
ATOM 627 C C . PHE A 1 80 ? -1.556 15.984 7.426 1 98.94 80 PHE A C 1
ATOM 629 O O . PHE A 1 80 ? -1.145 15.836 6.273 1 98.94 80 PHE A O 1
ATOM 636 N N . LEU A 1 81 ? -1.892 17.188 7.938 1 98.94 81 LEU A N 1
ATOM 637 C CA . LEU A 1 81 ? -1.901 18.422 7.168 1 98.94 81 LEU A CA 1
ATOM 638 C C . LEU A 1 81 ? -1.281 19.562 7.965 1 98.94 81 LEU A C 1
ATOM 640 O O . LEU A 1 81 ? -1.109 19.453 9.18 1 98.94 81 LEU A O 1
ATOM 644 N N . GLY A 1 82 ? -0.932 20.656 7.316 1 98.88 82 GLY A N 1
ATOM 645 C CA . GLY A 1 82 ? -0.414 21.859 7.961 1 98.88 82 GLY A CA 1
ATOM 646 C C . GLY A 1 82 ? 0.872 22.359 7.336 1 98.88 82 GLY A C 1
ATOM 647 O O . GLY A 1 82 ? 1.175 23.547 7.406 1 98.88 82 GLY A O 1
ATOM 648 N N . ALA A 1 83 ? 1.635 21.453 6.695 1 98.56 83 ALA A N 1
ATOM 649 C CA . ALA A 1 83 ? 2.916 21.828 6.109 1 98.56 83 ALA A CA 1
ATOM 650 C C . ALA A 1 83 ? 2.734 22.906 5.043 1 98.56 83 ALA A C 1
ATOM 652 O O . ALA A 1 83 ? 3.467 23.906 5.027 1 98.56 83 ALA A O 1
ATOM 653 N N . ASN A 1 84 ? 1.75 22.703 4.168 1 98.56 84 ASN A N 1
ATOM 654 C CA . ASN A 1 84 ? 1.499 23.688 3.123 1 98.56 84 ASN A CA 1
ATOM 655 C C . ASN A 1 84 ? 0.759 24.906 3.668 1 98.56 84 ASN A C 1
ATOM 657 O O . ASN A 1 84 ? 0.996 26.031 3.225 1 98.56 84 ASN A O 1
ATOM 661 N N . ASP A 1 85 ? -0.092 24.734 4.664 1 98.81 85 ASP A N 1
ATOM 662 C CA . ASP A 1 85 ? -0.811 25.828 5.305 1 98.81 85 ASP A CA 1
ATOM 663 C C . ASP A 1 85 ? 0.158 26.844 5.91 1 98.81 85 ASP A C 1
ATOM 665 O O . ASP A 1 85 ? -0.116 28.047 5.918 1 98.81 85 ASP A O 1
ATOM 669 N N . ALA A 1 86 ? 1.255 26.359 6.336 1 98.56 86 ALA A N 1
ATOM 670 C CA . ALA A 1 86 ? 2.227 27.188 7.055 1 98.56 86 ALA A CA 1
ATOM 671 C C . ALA A 1 86 ? 3.119 27.953 6.09 1 98.56 86 ALA A C 1
ATOM 673 O O . ALA A 1 86 ? 4.02 28.688 6.512 1 98.56 86 ALA A O 1
ATOM 674 N N . SER A 1 87 ? 2.867 27.797 4.809 1 97.12 87 SER A N 1
ATOM 675 C CA . SER A 1 87 ? 3.639 28.531 3.812 1 97.12 87 SER A CA 1
ATOM 676 C C . SER A 1 87 ? 3.344 30.031 3.877 1 97.12 87 SER A C 1
ATOM 678 O O . SER A 1 87 ? 2.268 30.438 4.32 1 97.12 87 SER A O 1
ATOM 680 N N . PHE A 1 88 ? 4.312 30.812 3.438 1 95.44 88 PHE A N 1
ATOM 681 C CA . PHE A 1 88 ? 4.098 32.25 3.316 1 95.44 88 PHE A CA 1
ATOM 682 C C . PHE A 1 88 ? 3.668 32.625 1.9 1 95.44 88 PHE A C 1
ATOM 684 O O . PHE A 1 88 ? 3.494 33.812 1.584 1 95.44 88 PHE A O 1
ATOM 691 N N . GLU A 1 89 ? 3.527 31.625 1.07 1 94.25 89 GLU A N 1
ATOM 692 C CA . GLU A 1 89 ? 3.205 31.844 -0.337 1 94.25 89 GLU A CA 1
ATOM 693 C C . GLU A 1 89 ? 1.751 31.484 -0.632 1 94.25 89 GLU A C 1
ATOM 695 O O . GLU A 1 89 ? 0.879 31.656 0.222 1 94.25 89 GLU A O 1
ATOM 700 N N . SER A 1 90 ? 1.461 31.172 -1.827 1 94.56 90 SER A N 1
ATOM 701 C CA . SER A 1 90 ? 0.097 31.031 -2.324 1 94.56 90 SER A CA 1
ATOM 702 C C . SER A 1 90 ? -0.651 29.922 -1.575 1 94.56 90 SER A C 1
ATOM 704 O O . SER A 1 90 ? -1.883 29.938 -1.523 1 94.56 90 SER A O 1
ATOM 706 N N . GLN A 1 91 ? 0.063 29.062 -0.935 1 97.31 91 GLN A N 1
ATOM 707 C CA . GLN A 1 91 ? -0.571 27.938 -0.266 1 97.31 91 GLN A CA 1
ATOM 708 C C . GLN A 1 91 ? -1.029 28.312 1.141 1 97.31 91 GLN A C 1
ATOM 710 O O . GLN A 1 91 ? -1.761 27.562 1.784 1 97.31 91 GLN A O 1
ATOM 715 N N . LYS A 1 92 ? -0.685 29.438 1.579 1 98.19 92 LYS A N 1
ATOM 716 C CA . LYS A 1 92 ? -0.905 29.844 2.963 1 98.19 92 LYS A CA 1
ATOM 717 C C . LYS A 1 92 ? -2.385 29.766 3.328 1 98.19 92 LYS A C 1
ATOM 719 O O . LYS A 1 92 ? -3.24 30.234 2.572 1 98.19 92 LYS A O 1
ATOM 724 N N . VAL A 1 93 ? -2.668 29.125 4.414 1 98.75 93 VAL A N 1
ATOM 725 C CA . VAL A 1 93 ? -3.945 29.203 5.113 1 98.75 93 VAL A CA 1
ATOM 726 C C . VAL A 1 93 ? -3.74 29.828 6.492 1 98.75 93 VAL A C 1
ATOM 728 O O . VAL A 1 93 ? -2.934 29.344 7.289 1 98.75 93 VAL A O 1
ATOM 731 N N . GLU A 1 94 ? -4.391 30.938 6.77 1 98.75 94 GLU A N 1
ATOM 732 C CA . GLU A 1 94 ? -4.219 31.594 8.055 1 98.75 94 GLU A CA 1
ATOM 733 C C . GLU A 1 94 ? -4.559 30.672 9.211 1 98.75 94 GLU A C 1
ATOM 735 O O . GLU A 1 94 ? -5.445 29.812 9.094 1 98.75 94 GLU A O 1
ATOM 740 N N . LEU A 1 95 ? -3.92 30.844 10.328 1 98.75 95 LEU A N 1
ATOM 741 C CA . LEU A 1 95 ? -3.969 29.953 11.477 1 98.75 95 LEU A CA 1
ATOM 742 C C . LEU A 1 95 ? -5.406 29.719 11.93 1 98.75 95 LEU A C 1
ATOM 744 O O . LEU A 1 95 ? -5.816 28.578 12.164 1 98.75 95 LEU A O 1
ATOM 748 N N . PRO A 1 96 ? -6.262 30.75 12 1 98.81 96 PRO A N 1
ATOM 749 C CA . PRO A 1 96 ? -7.641 30.484 12.422 1 98.81 96 PRO A CA 1
ATOM 750 C C . PRO A 1 96 ? -8.398 29.594 11.438 1 98.81 96 PRO A C 1
ATOM 752 O O . PRO A 1 96 ? -9.156 28.719 11.852 1 98.81 96 PRO A O 1
ATOM 755 N N . GLU A 1 97 ? -8.172 29.812 10.211 1 98.88 97 GLU A N 1
ATOM 756 C CA . GLU A 1 97 ? -8.828 28.969 9.203 1 98.88 97 GLU A CA 1
ATOM 757 C C . GLU A 1 97 ? -8.297 27.547 9.242 1 98.88 97 GLU A C 1
ATOM 759 O O . GLU A 1 97 ? -9.07 26.594 9.102 1 98.88 97 GLU A O 1
ATOM 764 N N . TYR A 1 98 ? -7.012 27.469 9.414 1 98.88 98 TYR A N 1
ATOM 765 C CA . TYR A 1 98 ? -6.391 26.156 9.555 1 98.88 98 TYR A CA 1
ATOM 766 C C . TYR A 1 98 ? -7.035 25.359 10.688 1 98.88 98 TYR A C 1
ATOM 768 O O . TYR A 1 98 ? -7.445 24.219 10.492 1 98.88 98 TYR A O 1
ATOM 776 N N . LYS A 1 99 ? -7.16 25.984 11.82 1 98.94 99 LYS A N 1
ATOM 777 C CA . LYS A 1 99 ? -7.781 25.328 12.969 1 98.94 99 LYS A CA 1
ATOM 778 C C . LYS A 1 99 ? -9.219 24.922 12.664 1 98.94 99 LYS A C 1
ATOM 780 O O . LYS A 1 99 ? -9.633 23.812 12.961 1 98.94 99 LYS A O 1
ATOM 785 N N . SER A 1 100 ? -9.938 25.859 12.078 1 98.88 100 SER A N 1
ATOM 786 C CA . SER A 1 100 ? -11.336 25.609 11.742 1 98.88 100 SER A CA 1
ATOM 787 C C . SER A 1 100 ? -11.469 24.453 10.766 1 98.88 100 SER A C 1
ATOM 789 O O . SER A 1 100 ? -12.359 23.609 10.914 1 98.88 100 SER A O 1
ATOM 791 N N . ASN A 1 101 ? -10.633 24.422 9.773 1 98.94 101 ASN A N 1
ATOM 792 C CA . ASN A 1 101 ? -10.68 23.359 8.781 1 98.94 101 ASN A CA 1
ATOM 793 C C . ASN A 1 101 ? -10.438 22 9.414 1 98.94 101 ASN A C 1
ATOM 795 O O . ASN A 1 101 ? -11.125 21.016 9.094 1 98.94 101 ASN A O 1
ATOM 799 N N . LEU A 1 102 ? -9.43 21.875 10.32 1 98.94 102 LEU A N 1
ATOM 800 C CA . LEU A 1 102 ? -9.188 20.625 11.023 1 98.94 102 LEU A CA 1
ATOM 801 C C . LEU A 1 102 ? -10.43 20.188 11.805 1 98.94 102 LEU A C 1
ATOM 803 O O . LEU A 1 102 ? -10.828 19.016 11.742 1 98.94 102 LEU A O 1
ATOM 807 N N . SER A 1 103 ? -11.016 21.141 12.492 1 98.94 103 SER A N 1
ATOM 808 C CA . SER A 1 103 ? -12.211 20.844 13.266 1 98.94 103 SER A CA 1
ATOM 809 C C . SER A 1 103 ? -13.352 20.359 12.375 1 98.94 103 SER A C 1
ATOM 811 O O . SER A 1 103 ? -14.062 19.422 12.727 1 98.94 103 SER A O 1
ATOM 813 N N . LEU A 1 104 ? -13.5 21 11.234 1 98.88 104 LEU A N 1
ATOM 814 C CA . LEU A 1 104 ? -14.562 20.625 10.305 1 98.88 104 LEU A CA 1
ATOM 815 C C . LEU A 1 104 ? -14.312 19.234 9.727 1 98.88 104 LEU A C 1
ATOM 817 O O . LEU A 1 104 ? -15.258 18.484 9.469 1 98.88 104 LEU A O 1
ATOM 821 N N . MET A 1 105 ? -13.07 18.891 9.492 1 98.81 105 MET A N 1
ATOM 822 C CA . MET A 1 105 ? -12.75 17.547 9 1 98.81 105 MET A CA 1
ATOM 823 C C . MET A 1 105 ? -13.102 16.484 10.047 1 98.81 105 MET A C 1
ATOM 825 O O . MET A 1 105 ? -13.695 15.461 9.719 1 98.81 105 MET A O 1
ATOM 829 N N . ILE A 1 106 ? -12.727 16.766 11.32 1 98.81 106 ILE A N 1
ATOM 830 C CA . ILE A 1 106 ? -13.062 15.859 12.406 1 98.81 106 ILE A CA 1
ATOM 831 C C . ILE A 1 106 ? -14.578 15.734 12.531 1 98.81 106 ILE A C 1
ATOM 833 O O . ILE A 1 106 ? -15.109 14.633 12.672 1 98.81 106 ILE A O 1
ATOM 837 N N . ALA A 1 107 ? -15.289 16.844 12.422 1 98.75 107 ALA A N 1
ATOM 838 C CA . ALA A 1 107 ? -16.75 16.844 12.508 1 98.75 107 ALA A CA 1
ATOM 839 C C . ALA A 1 107 ? -17.359 16 11.398 1 98.75 107 ALA A C 1
ATOM 841 O O . ALA A 1 107 ? -18.312 15.258 11.633 1 98.75 107 ALA A O 1
ATOM 842 N N . HIS A 1 108 ? -16.844 16.125 10.203 1 98.31 108 HIS A N 1
ATOM 843 C CA . HIS A 1 108 ? -17.359 15.344 9.078 1 98.31 108 HIS A CA 1
ATOM 844 C C . HIS A 1 108 ? -17.234 13.852 9.352 1 98.31 108 HIS A C 1
ATOM 846 O O . HIS A 1 108 ? -18.203 13.109 9.156 1 98.31 108 HIS A O 1
ATOM 852 N N . LEU A 1 109 ? -16.062 13.422 9.836 1 98.12 109 LEU A N 1
ATOM 853 C CA . LEU A 1 109 ? -15.859 12.008 10.125 1 98.12 109 LEU A CA 1
ATOM 854 C C . LEU A 1 109 ? -16.797 11.531 11.227 1 98.12 109 LEU A C 1
ATOM 856 O O . LEU A 1 109 ? -17.344 10.422 11.156 1 98.12 109 LEU A O 1
ATOM 860 N N . THR A 1 110 ? -17.016 12.398 12.195 1 97.5 110 THR A N 1
ATOM 861 C CA . THR A 1 110 ? -17.906 12.062 13.297 1 97.5 110 THR A CA 1
ATOM 862 C C . THR A 1 110 ? -19.359 11.984 12.82 1 97.5 110 THR A C 1
ATOM 864 O O . THR A 1 110 ? -20.109 11.125 13.266 1 97.5 110 THR A O 1
ATOM 867 N N . GLU A 1 111 ? -19.703 12.82 11.945 1 95.75 111 GLU A N 1
ATOM 868 C CA . GLU A 1 111 ? -21.047 12.82 11.375 1 95.75 111 GLU A CA 1
ATOM 869 C C . GLU A 1 111 ? -21.297 11.555 10.57 1 95.75 111 GLU A C 1
ATOM 871 O O . GLU A 1 111 ? -22.438 11.125 10.422 1 95.75 111 GLU A O 1
ATOM 876 N N . MET A 1 112 ? -20.266 10.977 10.117 1 92.81 112 MET A N 1
ATOM 877 C CA . MET A 1 112 ? -20.359 9.711 9.391 1 92.81 112 MET A CA 1
ATOM 878 C C . MET A 1 112 ? -20.375 8.539 10.359 1 92.81 112 MET A C 1
ATOM 880 O O . MET A 1 112 ? -20.141 7.395 9.961 1 92.81 112 MET A O 1
ATOM 884 N N . GLU A 1 113 ? -20.484 8.812 11.625 1 94.81 113 GLU A N 1
ATOM 885 C CA . GLU A 1 113 ? -20.594 7.816 12.68 1 94.81 113 GLU A CA 1
ATOM 886 C C . GLU A 1 113 ? -19.25 7.121 12.914 1 94.81 113 GLU A C 1
ATOM 888 O O . GLU A 1 113 ? -19.219 5.973 13.367 1 94.81 113 GLU A O 1
ATOM 893 N N . PHE A 1 114 ? -18.25 7.75 12.453 1 95.88 114 PHE A N 1
ATOM 894 C CA . PHE A 1 114 ? -16.922 7.234 12.742 1 95.88 114 PHE A CA 1
ATOM 895 C C . PHE A 1 114 ? -16.516 7.566 14.18 1 95.88 114 PHE A C 1
ATOM 897 O O . PHE A 1 114 ? -16.688 8.703 14.625 1 95.88 114 PHE A O 1
ATOM 904 N N . ASP A 1 115 ? -16.062 6.605 14.914 1 96.44 115 ASP A N 1
ATOM 905 C CA . ASP A 1 115 ? -15.695 6.766 16.328 1 96.44 115 ASP A CA 1
ATOM 906 C C . ASP A 1 115 ? -14.562 7.773 16.484 1 96.44 115 ASP A C 1
ATOM 908 O O . ASP A 1 115 ? -13.492 7.613 15.891 1 96.44 115 ASP A O 1
ATOM 912 N N . ARG A 1 116 ? -14.703 8.742 17.281 1 96.56 116 ARG A N 1
ATOM 913 C CA . ARG A 1 116 ? -13.727 9.797 17.516 1 96.56 116 ARG A CA 1
ATOM 914 C C . ARG A 1 116 ? -12.414 9.227 18.031 1 96.56 116 ARG A C 1
ATOM 916 O O . ARG A 1 116 ? -11.336 9.766 17.75 1 96.56 116 ARG A O 1
ATOM 923 N N . SER A 1 117 ? -12.516 8.102 18.766 1 96.94 117 SER A N 1
ATOM 924 C CA . SER A 1 117 ? -11.328 7.488 19.344 1 96.94 117 SER A CA 1
ATOM 925 C C . SER A 1 117 ? -10.422 6.922 18.25 1 96.94 117 SER A C 1
ATOM 927 O O . SER A 1 117 ? -9.258 6.602 18.5 1 96.94 117 SER A O 1
ATOM 929 N N . LYS A 1 118 ? -10.945 6.777 17.016 1 97.94 118 LYS A N 1
ATOM 930 C CA . LYS A 1 118 ? -10.188 6.219 15.906 1 97.94 118 LYS A CA 1
ATOM 931 C C . LYS A 1 118 ? -9.641 7.324 15 1 97.94 118 LYS A C 1
ATOM 933 O O . LYS A 1 118 ? -9.023 7.043 13.977 1 97.94 118 LYS A O 1
ATOM 938 N N . ILE A 1 119 ? -9.906 8.617 15.352 1 98.69 119 ILE A N 1
ATOM 939 C CA . ILE A 1 119 ? -9.422 9.758 14.586 1 98.69 119 ILE A CA 1
ATOM 940 C C . ILE A 1 119 ? -8.133 10.289 15.203 1 98.69 119 ILE A C 1
ATOM 942 O O . ILE A 1 119 ? -8.078 10.547 16.406 1 98.69 119 ILE A O 1
ATOM 946 N N . PHE A 1 120 ? -7.137 10.391 14.391 1 98.88 120 PHE A N 1
ATOM 947 C CA . PHE A 1 120 ? -5.844 10.93 14.805 1 98.88 120 PHE A CA 1
ATOM 948 C C . PHE A 1 120 ? -5.453 12.125 13.945 1 98.88 120 PHE A C 1
ATOM 950 O O . PHE A 1 120 ? -5.762 12.164 12.75 1 98.88 120 PHE A O 1
ATOM 957 N N . ILE A 1 121 ? -4.805 13.055 14.516 1 98.81 121 ILE A N 1
ATOM 958 C CA . ILE A 1 121 ? -4.203 14.141 13.742 1 98.81 121 ILE A CA 1
ATOM 959 C C . ILE A 1 121 ? -2.693 14.156 13.961 1 98.81 121 ILE A C 1
ATOM 961 O O . ILE A 1 121 ? -2.219 13.867 15.062 1 98.81 121 ILE A O 1
ATOM 965 N N . ILE A 1 122 ? -1.946 14.344 12.992 1 98.94 122 ILE A N 1
ATOM 966 C CA . ILE A 1 122 ? -0.489 14.414 13.031 1 98.94 122 ILE A CA 1
ATOM 967 C C . ILE A 1 122 ? -0.039 15.852 12.742 1 98.94 122 ILE A C 1
ATOM 969 O O . ILE A 1 122 ? -0.5 16.469 11.789 1 98.94 122 ILE A O 1
ATOM 973 N N . THR A 1 123 ? 0.792 16.375 13.578 1 98.94 123 THR A N 1
ATOM 974 C CA . THR A 1 123 ? 1.315 17.719 13.328 1 98.94 123 THR A CA 1
ATOM 975 C C . THR A 1 123 ? 2.225 17.719 12.102 1 98.94 123 THR A C 1
ATOM 977 O O . THR A 1 123 ? 2.842 16.703 11.773 1 98.94 123 THR A O 1
ATOM 980 N N . PRO A 1 124 ? 2.273 18.891 11.367 1 98.88 124 PRO A N 1
ATOM 981 C CA . PRO A 1 124 ? 3.314 18.969 10.344 1 98.88 124 PRO A CA 1
ATOM 982 C C . PRO A 1 124 ? 4.719 18.797 10.914 1 98.88 124 PRO A C 1
ATOM 984 O O . PRO A 1 124 ? 4.977 19.172 12.055 1 98.88 124 PRO A O 1
ATOM 987 N N . PRO A 1 125 ? 5.609 18.156 10.141 1 98.69 125 PRO A N 1
ATOM 988 C CA . PRO A 1 125 ? 7.004 18.062 10.578 1 98.69 125 PRO A CA 1
ATOM 989 C C . PRO A 1 125 ? 7.715 19.406 10.555 1 98.69 125 PRO A C 1
ATOM 991 O O . PRO A 1 125 ? 7.223 20.359 9.938 1 98.69 125 PRO A O 1
ATOM 994 N N . PRO A 1 126 ? 8.836 19.484 11.289 1 98.38 126 PRO A N 1
ATOM 995 C CA . PRO A 1 126 ? 9.617 20.719 11.18 1 98.38 126 PRO A CA 1
ATOM 996 C C . PRO A 1 126 ? 10.141 20.969 9.766 1 98.38 126 PRO A C 1
ATOM 998 O O . PRO A 1 126 ? 10.25 20.031 8.977 1 98.38 126 PRO A O 1
ATOM 1001 N N . VAL A 1 127 ? 10.375 22.219 9.492 1 96.69 127 VAL A N 1
ATOM 1002 C CA . VAL A 1 127 ? 10.922 22.625 8.203 1 96.69 127 VAL A CA 1
ATOM 1003 C C . VAL A 1 127 ? 12.352 23.125 8.383 1 96.69 127 VAL A C 1
ATOM 1005 O O . VAL A 1 127 ? 12.648 23.828 9.352 1 96.69 127 VAL A O 1
ATOM 1008 N N . ASP A 1 128 ? 13.18 22.688 7.469 1 94.5 128 ASP A N 1
ATOM 1009 C CA . ASP A 1 128 ? 14.531 23.219 7.387 1 94.5 128 ASP A CA 1
ATOM 1010 C C . ASP A 1 128 ? 14.625 24.312 6.316 1 94.5 128 ASP A C 1
ATOM 1012 O O . ASP A 1 128 ? 14.758 24 5.129 1 94.5 128 ASP A O 1
ATOM 1016 N N . GLU A 1 129 ? 14.672 25.5 6.746 1 87.81 129 GLU A N 1
ATOM 1017 C CA . GLU A 1 129 ? 14.648 26.672 5.859 1 87.81 129 GLU A CA 1
ATOM 1018 C C . GLU A 1 129 ? 15.836 26.656 4.906 1 87.81 129 GLU A C 1
ATOM 1020 O O . GLU A 1 129 ? 15.711 27.062 3.748 1 87.81 129 GLU A O 1
ATOM 1025 N N . ILE A 1 130 ? 16.891 26.219 5.375 1 75.94 130 ILE A N 1
ATOM 1026 C CA . ILE A 1 130 ? 18.109 26.203 4.574 1 75.94 130 ILE A CA 1
ATOM 1027 C C . ILE A 1 130 ? 18.016 25.109 3.518 1 75.94 130 ILE A C 1
ATOM 1029 O O . ILE A 1 130 ? 18.391 25.312 2.359 1 75.94 130 ILE A O 1
ATOM 1033 N N . GLY A 1 131 ? 17.578 23.938 3.9 1 73.12 131 GLY A N 1
ATOM 1034 C CA . GLY A 1 131 ? 17.422 22.828 2.973 1 73.12 131 GLY A CA 1
ATOM 1035 C C . GLY A 1 131 ? 16.406 23.109 1.88 1 73.12 131 GLY A C 1
ATOM 1036 O O . GLY A 1 131 ? 16.531 22.578 0.77 1 73.12 131 GLY A O 1
ATOM 1037 N N . GLN A 1 132 ? 15.492 23.875 2.172 1 74.62 132 GLN A N 1
ATOM 1038 C CA . GLN A 1 132 ? 14.461 24.219 1.197 1 74.62 132 GLN A CA 1
ATOM 1039 C C . GLN A 1 132 ? 15.008 25.172 0.135 1 74.62 132 GLN A C 1
ATOM 1041 O O . GLN A 1 132 ? 14.547 25.156 -1.008 1 74.62 132 GLN A O 1
ATOM 1046 N N . GLU A 1 133 ? 15.875 25.906 0.477 1 67.31 133 GLU A N 1
ATOM 1047 C CA . GLU A 1 133 ? 16.453 26.906 -0.413 1 67.31 133 GLU A CA 1
ATOM 1048 C C . GLU A 1 133 ? 17.969 26.906 -0.341 1 67.31 133 GLU A C 1
ATOM 1050 O O . GLU A 1 133 ? 18.578 27.859 0.133 1 67.31 133 GLU A O 1
ATOM 1055 N N . PRO A 1 134 ? 18.547 25.75 -0.941 1 58.88 134 PRO A N 1
ATOM 1056 C CA . PRO A 1 134 ? 20 25.625 -0.757 1 58.88 134 PRO A CA 1
ATOM 1057 C C . PRO A 1 134 ? 20.781 26.797 -1.351 1 58.88 134 PRO A C 1
ATOM 1059 O O . PRO A 1 134 ? 21.844 27.156 -0.851 1 58.88 134 PRO A O 1
ATOM 1062 N N . ASN A 1 135 ? 20.25 27.172 -2.553 1 54.31 135 ASN A N 1
ATOM 1063 C CA . ASN A 1 135 ? 20.969 28.266 -3.201 1 54.31 135 ASN A CA 1
ATOM 1064 C C . ASN A 1 135 ? 20.609 29.625 -2.59 1 54.31 135 ASN A C 1
ATOM 1066 O O . ASN A 1 135 ? 21.016 30.672 -3.094 1 54.31 135 ASN A O 1
ATOM 1070 N N . HIS A 1 136 ? 19.703 29.625 -1.794 1 53.78 136 HIS A N 1
ATOM 1071 C CA . HIS A 1 136 ? 19.234 30.891 -1.255 1 53.78 136 HIS A CA 1
ATOM 1072 C C . HIS A 1 136 ? 20.344 31.625 -0.506 1 53.78 136 HIS A C 1
ATOM 1074 O O . HIS A 1 136 ? 20.062 32.469 0.35 1 53.78 136 HIS A O 1
ATOM 1080 N N . LEU A 1 137 ? 21.5 31.219 -0.73 1 48.47 137 LEU A N 1
ATOM 1081 C CA . LEU A 1 137 ? 22.469 32.156 -0.195 1 48.47 137 LEU A CA 1
ATOM 1082 C C . LEU A 1 137 ? 22.188 33.562 -0.691 1 48.47 137 LEU A C 1
ATOM 1084 O O . LEU A 1 137 ? 22.938 34.5 -0.391 1 48.47 137 LEU A O 1
ATOM 1088 N N . THR A 1 138 ? 21.438 33.688 -1.751 1 49.25 138 THR A N 1
ATOM 1089 C CA . THR A 1 138 ? 21.359 35.094 -2.115 1 49.25 138 THR A CA 1
ATOM 1090 C C . THR A 1 138 ? 20.188 35.781 -1.404 1 49.25 138 THR A C 1
ATOM 1092 O O . THR A 1 138 ? 19.141 35.156 -1.191 1 49.25 138 THR A O 1
ATOM 1095 N N . PRO A 1 139 ? 20.391 36.781 -0.686 1 52.72 139 PRO A N 1
ATOM 1096 C CA . PRO A 1 139 ? 19.484 37.625 0.104 1 52.72 139 PRO A CA 1
ATOM 1097 C C . PRO A 1 139 ? 18.109 37.781 -0.53 1 52.72 139 PRO A C 1
ATOM 1099 O O . PRO A 1 139 ? 17.141 38.125 0.156 1 52.72 139 PRO A O 1
ATOM 1102 N N . GLU A 1 140 ? 18.031 37.469 -1.843 1 54.34 140 GLU A N 1
ATOM 1103 C CA . GLU A 1 140 ? 16.844 38.031 -2.496 1 54.34 140 GLU A CA 1
ATOM 1104 C C . GLU A 1 140 ? 15.703 37 -2.502 1 54.34 140 GLU A C 1
ATOM 1106 O O . GLU A 1 140 ? 14.57 37.344 -2.857 1 54.34 140 GLU A O 1
ATOM 1111 N N . GLN A 1 141 ? 15.938 35.719 -2.346 1 60.03 141 GLN A N 1
ATOM 1112 C CA . GLN A 1 141 ? 14.742 34.906 -2.52 1 60.03 141 GLN A CA 1
ATOM 1113 C C . GLN A 1 141 ? 14 34.719 -1.196 1 60.03 141 GLN A C 1
ATOM 1115 O O . GLN A 1 141 ? 14.609 34.375 -0.181 1 60.03 141 GLN A O 1
ATOM 1120 N N . PRO A 1 142 ? 12.758 35.188 -1.149 1 65.81 142 PRO A N 1
ATOM 1121 C CA . PRO A 1 142 ? 11.984 35.125 0.09 1 65.81 142 PRO A CA 1
ATOM 1122 C C . PRO A 1 142 ? 11.828 33.719 0.645 1 65.81 142 PRO A C 1
ATOM 1124 O O . PRO A 1 142 ? 11.789 32.75 -0.12 1 65.81 142 PRO A O 1
ATOM 1127 N N . ILE A 1 143 ? 11.984 33.562 1.929 1 80.38 143 ILE A N 1
ATOM 1128 C CA . ILE A 1 143 ? 11.758 32.344 2.684 1 80.38 143 ILE A CA 1
ATOM 1129 C C . ILE A 1 143 ? 10.289 31.938 2.594 1 80.38 143 ILE A C 1
ATOM 1131 O O . ILE A 1 143 ? 9.398 32.75 2.879 1 80.38 143 ILE A O 1
ATOM 1135 N N . THR A 1 144 ? 10.07 30.75 2.139 1 88.81 144 THR A N 1
ATOM 1136 C CA . THR A 1 144 ? 8.711 30.297 1.862 1 88.81 144 THR A CA 1
ATOM 1137 C C . THR A 1 144 ? 8.109 29.609 3.082 1 88.81 144 THR A C 1
ATOM 1139 O O . THR A 1 144 ? 6.887 29.531 3.213 1 88.81 144 THR A O 1
ATOM 1142 N N . ARG A 1 145 ? 8.953 29.062 3.93 1 94.69 145 ARG A N 1
ATOM 1143 C CA . ARG A 1 145 ? 8.57 28.375 5.16 1 94.69 145 ARG A CA 1
ATOM 1144 C C . ARG A 1 145 ? 9.648 28.516 6.227 1 94.69 145 ARG A C 1
ATOM 1146 O O . ARG A 1 145 ? 10.844 28.562 5.91 1 94.69 145 ARG A O 1
ATOM 1153 N N . THR A 1 146 ? 9.203 28.641 7.492 1 95.75 146 THR A N 1
ATOM 1154 C CA . THR A 1 146 ? 10.172 28.703 8.578 1 95.75 146 THR A CA 1
ATOM 1155 C C . THR A 1 146 ? 9.828 27.672 9.664 1 95.75 146 THR A C 1
ATOM 1157 O O . THR A 1 146 ? 8.68 27.266 9.789 1 95.75 146 THR A O 1
ATOM 1160 N N . PHE A 1 147 ? 10.859 27.281 10.359 1 97.31 147 PHE A N 1
ATOM 1161 C CA . PHE A 1 147 ? 10.703 26.406 11.523 1 97.31 147 PHE A CA 1
ATOM 1162 C C . PHE A 1 147 ? 9.688 26.984 12.5 1 97.31 147 PHE A C 1
ATOM 1164 O O . PHE A 1 147 ? 8.766 26.297 12.93 1 97.31 147 PHE A O 1
ATOM 1171 N N . GLU A 1 148 ? 9.805 28.297 12.766 1 97.69 148 GLU A N 1
ATOM 1172 C CA . GLU A 1 148 ? 8.992 28.969 13.781 1 97.69 148 GLU A CA 1
ATOM 1173 C C . GLU A 1 148 ? 7.527 29.031 13.359 1 97.69 148 GLU A C 1
ATOM 1175 O O . GLU A 1 148 ? 6.633 28.781 14.172 1 97.69 148 GLU A O 1
ATOM 1180 N N . ASN A 1 149 ? 7.312 29.391 12.141 1 98 149 ASN A N 1
ATOM 1181 C CA . ASN A 1 149 ? 5.926 29.469 11.695 1 98 149 ASN A CA 1
ATOM 1182 C C . ASN A 1 149 ? 5.281 28.078 11.656 1 98 149 ASN A C 1
ATOM 1184 O O . ASN A 1 149 ? 4.109 27.922 12.008 1 98 149 ASN A O 1
ATOM 1188 N N . THR A 1 150 ? 6.035 27.094 11.188 1 98.56 150 THR A N 1
ATOM 1189 C CA . THR A 1 150 ? 5.527 25.719 11.188 1 98.56 150 THR A CA 1
ATOM 1190 C C . THR A 1 150 ? 5.207 25.266 12.602 1 98.56 150 THR A C 1
ATOM 1192 O O . THR A 1 150 ? 4.227 24.547 12.82 1 98.56 150 THR A O 1
ATOM 1195 N N . LYS A 1 151 ? 5.992 25.688 13.555 1 98.81 151 LYS A N 1
ATOM 1196 C CA . LYS A 1 151 ? 5.727 25.375 14.953 1 98.81 151 LYS A CA 1
ATOM 1197 C C . LYS A 1 151 ? 4.375 25.938 15.391 1 98.81 151 LYS A C 1
ATOM 1199 O O . LYS A 1 151 ? 3.643 25.281 16.141 1 98.81 151 LYS A O 1
ATOM 1204 N N . ASN A 1 152 ? 4.055 27.125 14.938 1 98.88 152 ASN A N 1
ATOM 1205 C CA . ASN A 1 152 ? 2.752 27.703 15.25 1 98.88 152 ASN A CA 1
ATOM 1206 C C . ASN A 1 152 ? 1.613 26.812 14.75 1 98.88 152 ASN A C 1
ATOM 1208 O O . ASN A 1 152 ? 0.615 26.625 15.445 1 98.88 152 ASN A O 1
ATOM 1212 N N . TYR A 1 153 ? 1.753 26.25 13.633 1 98.94 153 TYR A N 1
ATOM 1213 C CA . TYR A 1 153 ? 0.729 25.391 13.062 1 98.94 153 TYR A CA 1
ATOM 1214 C C . TYR A 1 153 ? 0.696 24.047 13.773 1 98.94 153 TYR A C 1
ATOM 1216 O O . TYR A 1 153 ? -0.376 23.469 13.992 1 98.94 153 TYR A O 1
ATOM 1224 N N . ALA A 1 154 ? 1.854 23.531 14.18 1 98.94 154 ALA A N 1
ATOM 1225 C CA . ALA A 1 154 ? 1.899 22.312 14.977 1 98.94 154 ALA A CA 1
ATOM 1226 C C . ALA A 1 154 ? 1.191 22.5 16.312 1 98.94 154 ALA A C 1
ATOM 1228 O O . ALA A 1 154 ? 0.404 21.641 16.734 1 98.94 154 ALA A O 1
ATOM 1229 N N . ASN A 1 155 ? 1.468 23.641 16.922 1 98.94 155 ASN A N 1
ATOM 1230 C CA . ASN A 1 155 ? 0.803 23.938 18.188 1 98.94 155 ASN A CA 1
ATOM 1231 C C . ASN A 1 155 ? -0.708 24.047 18 1 98.94 155 ASN A C 1
ATOM 1233 O O . ASN A 1 155 ? -1.472 23.578 18.859 1 98.94 155 ASN A O 1
ATOM 1237 N N . ALA A 1 156 ? -1.089 24.688 16.922 1 98.94 156 ALA A N 1
ATOM 1238 C CA . ALA A 1 156 ? -2.512 24.812 16.625 1 98.94 156 ALA A CA 1
ATOM 1239 C C . ALA A 1 156 ? -3.143 23.438 16.422 1 98.94 156 ALA A C 1
ATOM 1241 O O . ALA A 1 156 ? -4.27 23.188 16.859 1 98.94 156 ALA A O 1
ATOM 1242 N N . CYS A 1 157 ? -2.461 22.578 15.758 1 98.94 157 CYS A N 1
ATOM 1243 C CA . CYS A 1 157 ? -2.91 21.203 15.555 1 98.94 157 CYS A CA 1
ATOM 1244 C C . CYS A 1 157 ? -3.156 20.5 16.875 1 98.94 157 CYS A C 1
ATOM 1246 O O . CYS A 1 157 ? -4.199 19.875 17.078 1 98.94 157 CYS A O 1
ATOM 1248 N N . VAL A 1 158 ? -2.246 20.594 17.797 1 98.94 158 VAL A N 1
ATOM 1249 C CA . VAL A 1 158 ? -2.352 20 19.125 1 98.94 158 VAL A CA 1
ATOM 1250 C C . VAL A 1 158 ? -3.561 20.578 19.844 1 98.94 158 VAL A C 1
ATOM 1252 O O . VAL A 1 158 ? -4.32 19.844 20.484 1 98.94 158 VAL A O 1
ATOM 1255 N N . GLU A 1 159 ? -3.705 21.891 19.75 1 98.94 159 GLU A N 1
ATOM 1256 C CA . GLU A 1 159 ? -4.828 22.562 20.406 1 98.94 159 GLU A CA 1
ATOM 1257 C C . GLU A 1 159 ? -6.16 22.047 19.875 1 98.94 159 GLU A C 1
ATOM 1259 O O . GLU A 1 159 ? -7.082 21.766 20.641 1 98.94 159 GLU A O 1
ATOM 1264 N N . VAL A 1 160 ? -6.297 21.938 18.547 1 98.88 160 VAL A N 1
ATOM 1265 C CA . VAL A 1 160 ? -7.531 21.453 17.938 1 98.88 160 VAL A CA 1
ATOM 1266 C C . VAL A 1 160 ? -7.816 20.031 18.391 1 98.88 160 VAL A C 1
ATOM 1268 O O . VAL A 1 160 ? -8.953 19.688 18.719 1 98.88 160 VAL A O 1
ATOM 1271 N N . ALA A 1 161 ? -6.77 19.172 18.406 1 98.81 161 ALA A N 1
ATOM 1272 C CA . ALA A 1 161 ? -6.945 17.797 18.844 1 98.81 161 ALA A CA 1
ATOM 1273 C C . ALA A 1 161 ? -7.508 17.719 20.25 1 98.81 161 ALA A C 1
ATOM 1275 O O . ALA A 1 161 ? -8.438 16.953 20.516 1 98.81 161 ALA A O 1
ATOM 1276 N N . LYS A 1 162 ? -6.965 18.531 21.125 1 98.62 162 LYS A N 1
ATOM 1277 C CA . LYS A 1 162 ? -7.422 18.594 22.5 1 98.62 162 LYS A CA 1
ATOM 1278 C C . LYS A 1 162 ? -8.875 19.047 22.578 1 98.62 162 LYS A C 1
ATOM 1280 O O . LYS A 1 162 ? -9.695 18.422 23.266 1 98.62 162 LYS A O 1
ATOM 1285 N N . SER A 1 163 ? -9.188 20.109 21.891 1 98.56 163 SER A N 1
ATOM 1286 C CA . SER A 1 163 ? -10.531 20.688 21.938 1 98.56 163 SER A CA 1
ATOM 1287 C C . SER A 1 163 ? -11.562 19.719 21.344 1 98.56 163 SER A C 1
ATOM 1289 O O . SER A 1 163 ? -12.703 19.672 21.812 1 98.56 163 SER A O 1
ATOM 1291 N N . GLU A 1 164 ? -11.141 18.938 20.312 1 98.44 164 GLU A N 1
ATOM 1292 C CA . GLU A 1 164 ? -12.062 18.062 19.609 1 98.44 164 GLU A CA 1
ATOM 1293 C C . GLU A 1 164 ? -12.07 16.672 20.234 1 98.44 164 GLU A C 1
ATOM 1295 O O . GLU A 1 164 ? -12.875 15.812 19.844 1 98.44 164 GLU A O 1
ATOM 1300 N N . GLY A 1 165 ? -11.195 16.406 21.172 1 98 165 GLY A N 1
ATOM 1301 C CA . GLY A 1 165 ? -11.156 15.125 21.859 1 98 165 GLY A CA 1
ATOM 1302 C C . GLY A 1 165 ? -10.617 14 21 1 98 165 GLY A C 1
ATOM 1303 O O . GLY A 1 165 ? -11.133 12.883 21.031 1 98 165 GLY A O 1
ATOM 1304 N N . VAL A 1 166 ? -9.68 14.312 20.125 1 98.56 166 VAL A N 1
ATOM 1305 C CA . VAL A 1 166 ? -9.016 13.281 19.328 1 98.56 166 VAL A CA 1
ATOM 1306 C C . VAL A 1 166 ? -7.539 13.219 19.688 1 98.56 166 VAL A C 1
ATOM 1308 O O . VAL A 1 166 ? -7.008 14.125 20.328 1 98.56 166 VAL A O 1
ATOM 1311 N N . THR A 1 167 ? -6.852 12.117 19.375 1 98.31 167 THR A N 1
ATOM 1312 C CA . THR A 1 167 ? -5.441 11.93 19.688 1 98.31 167 THR A CA 1
ATOM 1313 C C . THR A 1 167 ? -4.551 12.656 18.688 1 98.31 167 THR A C 1
ATOM 1315 O O . THR A 1 167 ? -4.789 12.586 17.484 1 98.31 167 THR A O 1
ATOM 1318 N N . CYS A 1 168 ? -3.596 13.336 19.172 1 98.81 168 CYS A N 1
ATOM 1319 C CA . CYS A 1 168 ? -2.613 14.016 18.344 1 98.81 168 CYS A CA 1
ATOM 1320 C C . CYS A 1 168 ? -1.264 13.312 18.406 1 98.81 168 CYS A C 1
ATOM 1322 O O . CYS A 1 168 ? -0.769 13 19.484 1 98.81 168 CYS A O 1
ATOM 1324 N N . VAL A 1 169 ? -0.746 12.961 17.297 1 98.88 169 VAL A N 1
ATOM 1325 C CA . VAL A 1 169 ? 0.653 12.57 17.188 1 98.88 169 VAL A CA 1
ATOM 1326 C C . VAL A 1 169 ? 1.515 13.797 16.891 1 98.88 169 VAL A C 1
ATOM 1328 O O . VAL A 1 169 ? 1.526 14.305 15.766 1 98.88 169 VAL A O 1
ATOM 1331 N N . ASN A 1 170 ? 2.191 14.25 17.875 1 98.94 170 ASN A N 1
ATOM 1332 C CA . ASN A 1 170 ? 3.008 15.445 17.734 1 98.94 170 ASN A CA 1
ATOM 1333 C C . ASN A 1 170 ? 4.348 15.141 17.062 1 98.94 170 ASN A C 1
ATOM 1335 O O . ASN A 1 170 ? 5.391 15.164 17.719 1 98.94 170 ASN A O 1
ATOM 1339 N N . LEU A 1 171 ? 4.305 14.961 15.812 1 98.94 171 LEU A N 1
ATOM 1340 C CA . LEU A 1 171 ? 5.488 14.602 15.039 1 98.94 171 LEU A CA 1
ATOM 1341 C C . LEU A 1 171 ? 6.496 15.75 15.023 1 98.94 171 LEU A C 1
ATOM 1343 O O . LEU A 1 171 ? 7.707 15.508 15.031 1 98.94 171 LEU A O 1
ATOM 1347 N N . PHE A 1 172 ? 6 17 14.961 1 98.94 172 PHE A N 1
ATOM 1348 C CA . PHE A 1 172 ? 6.891 18.156 14.992 1 98.94 172 PHE A CA 1
ATOM 1349 C C . PHE A 1 172 ? 7.852 18.062 16.172 1 98.94 172 PHE A C 1
ATOM 1351 O O . PHE A 1 172 ? 9.07 18.109 15.992 1 98.94 172 PHE A O 1
ATOM 1358 N N . GLU A 1 173 ? 7.289 17.953 17.328 1 98.81 173 GLU A N 1
ATOM 1359 C CA . GLU A 1 173 ? 8.094 17.938 18.547 1 98.81 173 GLU A CA 1
ATOM 1360 C C . GLU A 1 173 ? 9.023 16.734 18.578 1 98.81 173 GLU A C 1
ATOM 1362 O O . GLU A 1 173 ? 10.195 16.859 18.938 1 98.81 173 GLU A O 1
ATOM 1367 N N . ALA A 1 174 ? 8.508 15.547 18.203 1 98.88 174 ALA A N 1
ATOM 1368 C CA . ALA A 1 174 ? 9.305 14.32 18.234 1 98.88 174 ALA A CA 1
ATOM 1369 C C . ALA A 1 174 ? 10.508 14.438 17.312 1 98.88 174 ALA A C 1
ATOM 1371 O O . ALA A 1 174 ? 11.617 14.039 17.672 1 98.88 174 ALA A O 1
ATOM 1372 N N . MET A 1 175 ? 10.297 14.977 16.125 1 98.75 175 MET A N 1
ATOM 1373 C CA . MET A 1 175 ? 11.383 15.102 15.148 1 98.75 175 MET A CA 1
ATOM 1374 C C . MET A 1 175 ? 12.359 16.188 15.562 1 98.75 175 MET A C 1
ATOM 1376 O O . MET A 1 175 ? 13.578 15.984 15.516 1 98.75 175 MET A O 1
ATOM 1380 N N . ALA A 1 176 ? 11.828 17.328 15.984 1 98.5 176 ALA A N 1
ATOM 1381 C CA . ALA A 1 176 ? 12.672 18.453 16.344 1 98.5 176 ALA A CA 1
ATOM 1382 C C . ALA A 1 176 ? 13.578 18.109 17.531 1 98.5 176 ALA A C 1
ATOM 1384 O O . ALA A 1 176 ? 14.633 18.734 17.719 1 98.5 176 ALA A O 1
ATOM 1385 N N . ALA A 1 177 ? 13.18 17.172 18.297 1 98.56 177 ALA A N 1
ATOM 1386 C CA . ALA A 1 177 ? 13.938 16.766 19.469 1 98.56 177 ALA A CA 1
ATOM 1387 C C . ALA A 1 177 ? 15.164 15.945 19.078 1 98.56 177 ALA A C 1
ATOM 1389 O O . ALA A 1 177 ? 16.062 15.734 19.906 1 98.56 177 ALA A O 1
ATOM 1390 N N . GLN A 1 178 ? 15.133 15.453 17.828 1 98.31 178 GLN A N 1
ATOM 1391 C CA . GLN A 1 178 ? 16.281 14.68 17.359 1 98.31 178 GLN A CA 1
ATOM 1392 C C . GLN A 1 178 ? 17.438 15.602 16.969 1 98.31 178 GLN A C 1
ATOM 1394 O O . GLN A 1 178 ? 17.234 16.594 16.25 1 98.31 178 GLN A O 1
ATOM 1399 N N . LYS A 1 179 ? 18.672 15.297 17.375 1 97.19 179 LYS A N 1
ATOM 1400 C CA . LYS A 1 179 ? 19.844 16.125 17.078 1 97.19 179 LYS A CA 1
ATOM 1401 C C . LYS A 1 179 ? 20.062 16.25 15.578 1 97.19 179 LYS A C 1
ATOM 1403 O O . LYS A 1 179 ? 20.453 17.312 15.094 1 97.19 179 LYS A O 1
ATOM 1408 N N . ASN A 1 180 ? 19.766 15.203 14.852 1 97.31 180 ASN A N 1
ATOM 1409 C CA . ASN A 1 180 ? 20.031 15.172 13.414 1 97.31 180 ASN A CA 1
ATOM 1410 C C . ASN A 1 180 ? 18.75 15.281 12.602 1 97.31 180 ASN A C 1
ATOM 1412 O O . ASN A 1 180 ? 18.656 14.727 11.508 1 97.31 180 ASN A O 1
ATOM 1416 N N . TRP A 1 181 ? 17.734 16.016 13.133 1 97.62 181 TRP A N 1
ATOM 1417 C CA . TRP A 1 181 ? 16.406 15.977 12.523 1 97.62 181 TRP A CA 1
ATOM 1418 C C . TRP A 1 181 ? 16.422 16.562 11.117 1 97.62 181 TRP A C 1
ATOM 1420 O O . TRP A 1 181 ? 15.594 16.219 10.281 1 97.62 181 TRP A O 1
ATOM 1430 N N . LYS A 1 182 ? 17.375 17.422 10.797 1 97.25 182 LYS A N 1
ATOM 1431 C CA . LYS A 1 182 ? 17.453 18 9.461 1 97.25 182 LYS A CA 1
ATOM 1432 C C . LYS A 1 182 ? 17.75 16.922 8.414 1 97.25 182 LYS A C 1
ATOM 1434 O O . LYS A 1 182 ? 17.328 17.047 7.258 1 97.25 182 LYS A O 1
ATOM 1439 N N . ASP A 1 183 ? 18.438 15.812 8.828 1 97.25 183 ASP A N 1
ATOM 1440 C CA . ASP A 1 183 ? 18.719 14.688 7.941 1 97.25 183 ASP A CA 1
ATOM 1441 C C . ASP A 1 183 ? 17.469 13.898 7.617 1 97.25 183 ASP A C 1
ATOM 1443 O O . ASP A 1 183 ? 17.469 13.047 6.723 1 97.25 183 ASP A O 1
ATOM 1447 N N . PHE A 1 184 ? 16.375 14.227 8.32 1 98.5 184 PHE A N 1
ATOM 1448 C CA . PHE A 1 184 ? 15.109 13.539 8.109 1 98.5 184 PHE A CA 1
ATOM 1449 C C . PHE A 1 184 ? 14.375 14.109 6.902 1 98.5 184 PHE A C 1
ATOM 1451 O O . PHE A 1 184 ? 13.344 13.57 6.484 1 98.5 184 PHE A O 1
ATOM 1458 N N . LEU A 1 185 ? 14.945 15.172 6.328 1 97.94 185 LEU A N 1
ATOM 1459 C CA . LEU A 1 185 ? 14.281 15.867 5.23 1 97.94 185 LEU A CA 1
ATOM 1460 C C . LEU A 1 185 ? 15.172 15.906 3.994 1 97.94 185 LEU A C 1
ATOM 1462 O O . LEU A 1 185 ? 16.375 16.172 4.098 1 97.94 185 LEU A O 1
ATOM 1466 N N . ILE A 1 186 ? 14.602 15.664 2.844 1 96.38 186 ILE A N 1
ATOM 1467 C CA . ILE A 1 186 ? 15.414 15.57 1.636 1 96.38 186 ILE A CA 1
ATOM 1468 C C . ILE A 1 186 ? 15.578 16.953 1.017 1 96.38 186 ILE A C 1
ATOM 1470 O O . ILE A 1 186 ? 16.562 17.234 0.341 1 96.38 186 ILE A O 1
ATOM 1474 N N . ASP A 1 187 ? 14.594 17.859 1.244 1 94.81 187 ASP A N 1
ATOM 1475 C CA . ASP A 1 187 ? 14.617 19.203 0.664 1 94.81 187 ASP A CA 1
ATOM 1476 C C . ASP A 1 187 ? 14.148 20.25 1.673 1 94.81 187 ASP A C 1
ATOM 1478 O O . ASP A 1 187 ? 13.586 21.281 1.292 1 94.81 187 ASP A O 1
ATOM 1482 N N . GLY A 1 188 ? 14.258 19.844 2.963 1 96.06 188 GLY A N 1
ATOM 1483 C CA . GLY A 1 188 ? 13.859 20.75 4.035 1 96.06 188 GLY A CA 1
ATOM 1484 C C . GLY A 1 188 ? 12.383 20.688 4.348 1 96.06 188 GLY A C 1
ATOM 1485 O O . GLY A 1 188 ? 11.922 21.297 5.316 1 96.06 188 GLY A O 1
ATOM 1486 N N . LEU A 1 189 ? 11.625 19.938 3.525 1 96.75 189 LEU A N 1
ATOM 1487 C CA . LEU A 1 189 ? 10.18 19.859 3.697 1 96.75 189 LEU A CA 1
ATOM 1488 C C . LEU A 1 189 ? 9.703 18.422 3.684 1 96.75 189 LEU A C 1
ATOM 1490 O O . LEU A 1 189 ? 9.016 17.969 4.609 1 96.75 189 LEU A O 1
ATOM 1494 N N . HIS A 1 190 ? 10.148 17.688 2.609 1 98.06 190 HIS A N 1
ATOM 1495 C CA . HIS A 1 190 ? 9.711 16.297 2.447 1 98.06 190 HIS A CA 1
ATOM 1496 C C . HIS A 1 190 ? 10.656 15.344 3.158 1 98.06 190 HIS A C 1
ATOM 1498 O O . HIS A 1 190 ? 11.844 15.625 3.295 1 98.06 190 HIS A O 1
ATOM 1504 N N . PHE A 1 191 ? 10.148 14.211 3.529 1 98.5 191 PHE A N 1
ATOM 1505 C CA . PHE A 1 191 ? 10.938 13.219 4.254 1 98.5 191 PHE A CA 1
ATOM 1506 C C . PHE A 1 191 ? 12.031 12.641 3.359 1 98.5 191 PHE A C 1
ATOM 1508 O O . PHE A 1 191 ? 11.766 12.281 2.209 1 98.5 191 PHE A O 1
ATOM 1515 N N . ALA A 1 192 ? 13.18 12.594 3.92 1 98.19 192 ALA A N 1
ATOM 1516 C CA . ALA A 1 192 ? 14.148 11.586 3.5 1 98.19 192 ALA A CA 1
ATOM 1517 C C . ALA A 1 192 ? 13.836 10.227 4.125 1 98.19 192 ALA A C 1
ATOM 1519 O O . ALA A 1 192 ? 12.938 10.117 4.961 1 98.19 192 ALA A O 1
ATOM 1520 N N . LYS A 1 193 ? 14.594 9.234 3.729 1 98.12 193 LYS A N 1
ATOM 1521 C CA . LYS A 1 193 ? 14.32 7.883 4.215 1 98.12 193 LYS A CA 1
ATOM 1522 C C . LYS A 1 193 ? 14.375 7.828 5.742 1 98.12 193 LYS A C 1
ATOM 1524 O O . LYS A 1 193 ? 13.469 7.293 6.383 1 98.12 193 LYS A O 1
ATOM 1529 N N . PRO A 1 194 ? 15.383 8.43 6.383 1 98.56 194 PRO A N 1
ATOM 1530 C CA . PRO A 1 194 ? 15.406 8.352 7.844 1 98.56 194 PRO A CA 1
ATOM 1531 C C . PRO A 1 194 ? 14.188 9.016 8.492 1 98.56 194 PRO A C 1
ATOM 1533 O O . PRO A 1 194 ? 13.711 8.555 9.523 1 98.56 194 PRO A O 1
ATOM 1536 N N . GLY A 1 195 ? 13.719 10.117 7.875 1 98.75 195 GLY A N 1
ATOM 1537 C CA . GLY A 1 195 ? 12.531 10.766 8.391 1 98.75 195 GLY A CA 1
ATOM 1538 C C . GLY A 1 195 ? 11.273 9.93 8.234 1 98.75 195 GLY A C 1
ATOM 1539 O O . GLY A 1 195 ? 10.453 9.867 9.148 1 98.75 195 GLY A O 1
ATOM 1540 N N . GLY A 1 196 ? 11.133 9.281 7.059 1 98.75 196 GLY A N 1
ATOM 1541 C CA . GLY A 1 196 ? 10.016 8.367 6.852 1 98.75 196 GLY A CA 1
ATOM 1542 C C . GLY A 1 196 ? 10.008 7.207 7.828 1 98.75 196 GLY A C 1
ATOM 1543 O O . GLY A 1 196 ? 8.961 6.855 8.367 1 98.75 196 GLY A O 1
ATOM 1544 N N . VAL A 1 197 ? 11.156 6.656 8.062 1 98.75 197 VAL A N 1
ATOM 1545 C CA . VAL A 1 197 ? 11.281 5.523 8.977 1 98.75 197 VAL A CA 1
ATOM 1546 C C . VAL A 1 197 ? 10.969 5.969 10.398 1 98.75 197 VAL A C 1
ATOM 1548 O O . VAL A 1 197 ? 10.281 5.258 11.141 1 98.75 197 VAL A O 1
ATOM 1551 N N . PHE A 1 198 ? 11.438 7.145 10.781 1 98.88 198 PHE A N 1
ATOM 1552 C CA . PHE A 1 198 ? 11.164 7.695 12.102 1 98.88 198 PHE A CA 1
ATOM 1553 C C . PHE A 1 198 ? 9.672 7.891 12.305 1 98.88 198 PHE A C 1
ATOM 1555 O O . PHE A 1 198 ? 9.117 7.484 13.336 1 98.88 198 PHE A O 1
ATOM 1562 N N . CYS A 1 199 ? 9.023 8.492 11.344 1 98.88 199 CYS A N 1
ATOM 1563 C CA . CYS A 1 199 ? 7.578 8.688 11.383 1 98.88 199 CYS A CA 1
ATOM 1564 C C . CYS A 1 199 ? 6.844 7.359 11.492 1 98.88 199 CYS A C 1
ATOM 1566 O O . CYS A 1 199 ? 5.934 7.211 12.305 1 98.88 199 CYS A O 1
ATOM 1568 N N . ALA A 1 200 ? 7.262 6.352 10.711 1 98.94 200 ALA A N 1
ATOM 1569 C CA . ALA A 1 200 ? 6.637 5.031 10.711 1 98.94 200 ALA A CA 1
ATOM 1570 C C . ALA A 1 200 ? 6.766 4.363 12.078 1 98.94 200 ALA A C 1
ATOM 1572 O O . ALA A 1 200 ? 5.859 3.652 12.516 1 98.94 200 ALA A O 1
ATOM 1573 N N . GLU A 1 201 ? 7.895 4.562 12.68 1 98.75 201 GLU A N 1
ATOM 1574 C CA . GLU A 1 201 ? 8.102 3.957 13.992 1 98.75 201 GLU A CA 1
ATOM 1575 C C . GLU A 1 201 ? 7.113 4.508 15.016 1 98.75 201 GLU A C 1
ATOM 1577 O O . GLU A 1 201 ? 6.52 3.748 15.781 1 98.75 201 GLU A O 1
ATOM 1582 N N . ILE A 1 202 ? 6.914 5.773 15.016 1 98.81 202 ILE A N 1
ATOM 1583 C CA . ILE A 1 202 ? 5.992 6.406 15.953 1 98.81 202 ILE A CA 1
ATOM 1584 C C . ILE A 1 202 ? 4.566 5.934 15.672 1 98.81 202 ILE A C 1
ATOM 1586 O O . ILE A 1 202 ? 3.865 5.48 16.578 1 98.81 202 ILE A O 1
ATOM 1590 N N . LEU A 1 203 ? 4.148 5.98 14.445 1 98.88 203 LEU A N 1
ATOM 1591 C CA . LEU A 1 203 ? 2.791 5.609 14.062 1 98.88 203 LEU A CA 1
ATOM 1592 C C . LEU A 1 203 ? 2.572 4.109 14.219 1 98.88 203 LEU A C 1
ATOM 1594 O O . LEU A 1 203 ? 1.482 3.67 14.594 1 98.88 203 LEU A O 1
ATOM 1598 N N . GLY A 1 204 ? 3.637 3.324 13.867 1 98.69 204 GLY A N 1
ATOM 1599 C CA . GLY A 1 204 ? 3.545 1.88 14.016 1 98.69 204 GLY A CA 1
ATOM 1600 C C . GLY A 1 204 ? 3.305 1.444 15.453 1 98.69 204 GLY A C 1
ATOM 1601 O O . GLY A 1 204 ? 2.514 0.534 15.703 1 98.69 204 GLY A O 1
ATOM 1602 N N . THR A 1 205 ? 4.004 2.074 16.375 1 98.44 205 THR A N 1
ATOM 1603 C CA . THR A 1 205 ? 3.816 1.775 17.781 1 98.44 205 THR A CA 1
ATOM 1604 C C . THR A 1 205 ? 2.387 2.088 18.219 1 98.44 205 THR A C 1
ATOM 1606 O O . THR A 1 205 ? 1.764 1.301 18.938 1 98.44 205 THR A O 1
ATOM 1609 N N . LEU A 1 206 ? 1.897 3.195 17.781 1 98.38 206 LEU A N 1
ATOM 1610 C CA . LEU A 1 206 ? 0.517 3.566 18.062 1 98.38 206 LEU A CA 1
ATOM 1611 C C . LEU A 1 206 ? -0.453 2.531 17.5 1 98.38 206 LEU A C 1
ATOM 1613 O O . LEU A 1 206 ? -1.354 2.074 18.219 1 98.38 206 LEU A O 1
ATOM 1617 N N . LEU A 1 207 ? -0.246 2.09 16.25 1 98.25 207 LEU A N 1
ATOM 1618 C CA . LEU A 1 207 ? -1.149 1.172 15.555 1 98.25 207 LEU A CA 1
ATOM 1619 C C . LEU A 1 207 ? -1.082 -0.221 16.172 1 98.25 207 LEU A C 1
ATOM 1621 O O . LEU A 1 207 ? -2.076 -0.95 16.188 1 98.25 207 LEU A O 1
ATOM 1625 N N . ASP A 1 208 ? 0.067 -0.575 16.75 1 97.31 208 ASP A N 1
ATOM 1626 C CA . ASP A 1 208 ? 0.197 -1.867 17.406 1 97.31 208 ASP A CA 1
ATOM 1627 C C . ASP A 1 208 ? -0.805 -1.997 18.562 1 97.31 208 ASP A C 1
ATOM 1629 O O . ASP A 1 208 ? -1.299 -3.092 18.828 1 97.31 208 ASP A O 1
ATOM 1633 N N . SER A 1 209 ? -1.098 -0.904 19.141 1 95 209 SER A N 1
ATOM 1634 C CA . SER A 1 209 ? -1.986 -0.914 20.312 1 95 209 SER A CA 1
ATOM 1635 C C . SER A 1 209 ? -3.451 -0.911 19.875 1 95 209 SER A C 1
ATOM 1637 O O . SER A 1 209 ? -4.336 -1.232 20.672 1 95 209 SER A O 1
ATOM 1639 N N . ILE A 1 210 ? -3.74 -0.603 18.656 1 93.62 210 ILE A N 1
ATOM 1640 C CA . ILE A 1 210 ? -5.102 -0.394 18.172 1 93.62 210 ILE A CA 1
ATOM 1641 C C . ILE A 1 210 ? -5.535 -1.584 17.312 1 93.62 210 ILE A C 1
ATOM 1643 O O . ILE A 1 210 ? -6.699 -1.989 17.359 1 93.62 210 ILE A O 1
ATOM 1647 N N . LEU A 1 211 ? -4.574 -2.164 16.609 1 95.06 211 LEU A N 1
ATOM 1648 C CA . LEU A 1 211 ? -4.898 -3.186 15.609 1 95.06 211 LEU A CA 1
ATOM 1649 C C . LEU A 1 211 ? -4.879 -4.574 16.234 1 95.06 211 LEU A C 1
ATOM 1651 O O . LEU A 1 211 ? -4.246 -4.789 17.266 1 95.06 211 LEU A O 1
ATOM 1655 N N . PRO A 1 212 ? -5.609 -5.465 15.594 1 88.75 212 PRO A N 1
ATOM 1656 C CA . PRO A 1 212 ? -5.523 -6.855 16.047 1 88.75 212 PRO A CA 1
ATOM 1657 C C . PRO A 1 212 ? -4.09 -7.383 16.078 1 88.75 212 PRO A C 1
ATOM 1659 O O . PRO A 1 212 ? -3.297 -7.07 15.188 1 88.75 212 PRO A O 1
ATOM 1662 N N . SER A 1 213 ? -3.799 -8.141 17.078 1 89.56 213 SER A N 1
ATOM 1663 C CA . SER A 1 213 ? -2.434 -8.625 17.25 1 89.56 213 SER A CA 1
ATOM 1664 C C . SER A 1 213 ? -2.166 -9.836 16.359 1 89.56 213 SER A C 1
ATOM 1666 O O . SER A 1 213 ? -1.032 -10.055 15.922 1 89.56 213 SER A O 1
ATOM 1668 N N . LYS A 1 214 ? -3.213 -10.562 16.047 1 90.19 214 LYS A N 1
ATOM 1669 C CA . LYS A 1 214 ? -3.018 -11.797 15.297 1 90.19 214 LYS A CA 1
ATOM 1670 C C . LYS A 1 214 ? -3.031 -11.539 13.789 1 90.19 214 LYS A C 1
ATOM 1672 O O . LYS A 1 214 ? -3.828 -10.734 13.297 1 90.19 214 LYS A O 1
ATOM 1677 N N . GLN A 1 215 ? -2.164 -12.242 13.078 1 92.69 215 GLN A N 1
ATOM 1678 C CA . GLN A 1 215 ? -2.17 -12.211 11.625 1 92.69 215 GLN A CA 1
ATOM 1679 C C . GLN A 1 2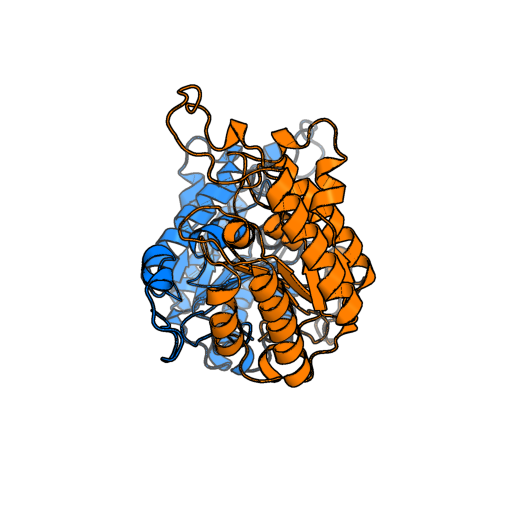15 ? -3.291 -13.086 11.062 1 92.69 215 GLN A C 1
ATOM 1681 O O . GLN A 1 215 ? -3.596 -14.141 11.609 1 92.69 215 GLN A O 1
ATOM 1686 N N . ASN A 1 216 ? -3.936 -12.578 10.047 1 94.44 216 ASN A N 1
ATOM 1687 C CA . ASN A 1 216 ? -4.938 -13.383 9.359 1 94.44 216 ASN A CA 1
ATOM 1688 C C . ASN A 1 216 ? -4.316 -14.609 8.703 1 94.44 216 ASN A C 1
ATOM 1690 O O . ASN A 1 216 ? -3.324 -14.5 7.98 1 94.44 216 ASN A O 1
ATOM 1694 N N . PHE A 1 217 ? -4.887 -15.852 9 1 96.06 217 PHE A N 1
ATOM 1695 C CA . PHE A 1 217 ? -4.5 -17.156 8.492 1 96.06 217 PHE A CA 1
ATOM 1696 C C . PHE A 1 217 ? -3.23 -17.656 9.18 1 96.06 217 PHE A C 1
ATOM 1698 O O . PHE A 1 217 ? -2.383 -16.844 9.578 1 96.06 217 PHE A O 1
ATOM 1705 N N . PRO A 1 218 ? -3.008 -18.844 9.359 1 96.06 218 PRO A N 1
ATOM 1706 C CA . PRO A 1 218 ? -1.919 -19.406 10.164 1 96.06 218 PRO A CA 1
ATOM 1707 C C . PRO A 1 218 ? -0.572 -19.359 9.445 1 96.06 218 PRO A C 1
ATOM 1709 O O . PRO A 1 218 ? -0.524 -19.188 8.227 1 96.06 218 PRO A O 1
ATOM 1712 N N . ASP A 1 219 ? 0.425 -19.562 10.234 1 95.81 219 ASP A N 1
ATOM 1713 C CA . ASP A 1 219 ? 1.764 -19.781 9.695 1 95.81 219 ASP A CA 1
ATOM 1714 C C . ASP A 1 219 ? 1.794 -21 8.773 1 95.81 219 ASP A C 1
ATOM 1716 O O . ASP A 1 219 ? 1.074 -21.969 9 1 95.81 219 ASP A O 1
ATOM 1720 N N . TRP A 1 220 ? 2.654 -20.938 7.809 1 95.81 220 TRP A N 1
ATOM 1721 C CA . TRP A 1 220 ? 2.609 -21.922 6.73 1 95.81 220 TRP A CA 1
ATOM 1722 C C . TRP A 1 220 ? 2.941 -23.312 7.25 1 95.81 220 TRP A C 1
ATOM 1724 O O . TRP A 1 220 ? 2.434 -24.312 6.734 1 95.81 220 TRP A O 1
ATOM 1734 N N . LYS A 1 221 ? 3.82 -23.469 8.242 1 96.62 221 LYS A N 1
ATOM 1735 C CA . LYS A 1 221 ? 4.152 -24.781 8.766 1 96.62 221 LYS A CA 1
ATOM 1736 C C . LYS A 1 221 ? 2.936 -25.453 9.398 1 96.62 221 LYS A C 1
ATOM 1738 O O . LYS A 1 221 ? 2.711 -26.656 9.219 1 96.62 221 LYS A O 1
ATOM 1743 N N . PHE A 1 222 ? 2.236 -24.625 10.094 1 96.56 222 PHE A N 1
ATOM 1744 C CA . PHE A 1 222 ? 0.99 -25.125 10.664 1 96.56 222 PHE A CA 1
ATOM 1745 C C . PHE A 1 222 ? -0.026 -25.422 9.57 1 96.56 222 PHE A C 1
ATOM 1747 O O . PHE A 1 222 ? -0.679 -26.469 9.586 1 96.56 222 PHE A O 1
ATOM 1754 N N . ALA A 1 223 ? -0.135 -24.516 8.609 1 96.56 223 ALA A N 1
ATOM 1755 C CA . ALA A 1 223 ? -1.128 -24.625 7.547 1 96.56 223 ALA A CA 1
ATOM 1756 C C . ALA A 1 223 ? -0.906 -25.891 6.711 1 96.56 223 ALA A C 1
ATOM 1758 O O . ALA A 1 223 ? -1.863 -26.5 6.234 1 96.56 223 ALA A O 1
ATOM 1759 N N . LEU A 1 224 ? 0.329 -26.281 6.473 1 96.12 224 LEU A N 1
ATOM 1760 C CA . LEU A 1 224 ? 0.651 -27.453 5.668 1 96.12 224 LEU A CA 1
ATOM 1761 C C . LEU A 1 224 ? 0.082 -28.719 6.297 1 96.12 224 LEU A C 1
ATOM 1763 O O . LEU A 1 224 ? -0.126 -29.719 5.609 1 96.12 224 LEU A O 1
ATOM 1767 N N . GLY A 1 225 ? -0.156 -28.688 7.609 1 95.62 225 GLY A N 1
ATOM 1768 C CA . GLY A 1 225 ? -0.661 -29.859 8.32 1 95.62 225 GLY A CA 1
ATOM 1769 C C . GLY A 1 225 ? -2.174 -29.875 8.422 1 95.62 225 GLY A C 1
ATOM 1770 O O . GLY A 1 225 ? -2.748 -30.812 8.984 1 95.62 225 GLY A O 1
ATOM 1771 N N . LEU A 1 226 ? -2.777 -28.906 7.871 1 95 226 LEU A N 1
ATOM 1772 C CA . LEU A 1 226 ? -4.227 -28.797 7.996 1 95 226 LEU A CA 1
ATOM 1773 C C . LEU A 1 226 ? -4.93 -29.828 7.113 1 95 226 LEU A C 1
ATOM 1775 O O . LEU A 1 226 ? -4.453 -30.141 6.023 1 95 226 LEU A O 1
ATOM 1779 N N . ASP A 1 227 ? -6.059 -30.297 7.586 1 94.75 227 ASP A N 1
ATOM 1780 C CA . ASP A 1 227 ? -7.004 -31.047 6.766 1 94.75 227 ASP A CA 1
ATOM 1781 C C . ASP A 1 227 ? -7.895 -30.109 5.957 1 94.75 227 ASP A C 1
ATOM 1783 O O . ASP A 1 227 ? -8.859 -29.562 6.484 1 94.75 227 ASP A O 1
ATOM 1787 N N . LEU A 1 228 ? -7.645 -29.969 4.676 1 93.94 228 LEU A N 1
ATOM 1788 C CA . LEU A 1 228 ? -8.281 -28.953 3.836 1 93.94 228 LEU A CA 1
ATOM 1789 C C . LEU A 1 228 ? -9.695 -29.375 3.459 1 93.94 228 LEU A C 1
ATOM 1791 O O . LEU A 1 228 ? -10.406 -28.625 2.771 1 93.94 228 LEU A O 1
ATOM 1795 N N . CYS A 1 229 ? -10.117 -30.5 3.984 1 92.25 229 CYS A N 1
ATOM 1796 C CA . CYS A 1 229 ? -11.516 -30.875 3.854 1 92.25 229 CYS A CA 1
ATOM 1797 C C . CYS A 1 229 ? -12.375 -30.156 4.883 1 92.25 229 CYS A C 1
ATOM 1799 O O . CYS A 1 229 ? -13.609 -30.156 4.785 1 92.25 229 CYS A O 1
ATOM 1801 N N . LYS A 1 230 ? -11.688 -29.672 5.91 1 92.44 230 LYS A N 1
ATOM 1802 C CA . LYS A 1 230 ? -12.336 -28.844 6.918 1 92.44 230 LYS A CA 1
ATOM 1803 C C . LYS A 1 230 ? -12.18 -27.359 6.594 1 92.44 230 LYS A C 1
ATOM 1805 O O . LYS A 1 230 ? -11.328 -26.984 5.789 1 92.44 230 LYS A O 1
ATOM 1810 N N . PRO A 1 231 ? -13.055 -26.547 7.18 1 91.38 231 PRO A N 1
ATOM 1811 C CA . PRO A 1 231 ? -12.914 -25.109 6.93 1 91.38 231 PRO A CA 1
ATOM 1812 C C . PRO A 1 231 ? -11.531 -24.578 7.301 1 91.38 231 PRO A C 1
ATOM 1814 O O . PRO A 1 231 ? -10.992 -24.922 8.352 1 91.38 231 PRO A O 1
ATOM 1817 N N . PHE A 1 232 ? -10.922 -23.875 6.379 1 93.06 232 PHE A N 1
ATOM 1818 C CA . PHE A 1 232 ? -9.617 -23.281 6.621 1 93.06 232 PHE A CA 1
ATOM 1819 C C . PHE A 1 232 ? -9.68 -22.281 7.766 1 93.06 232 PHE A C 1
ATOM 1821 O O . PHE A 1 232 ? -10.555 -21.406 7.789 1 93.06 232 PHE A O 1
ATOM 1828 N N . PRO A 1 233 ? -8.828 -22.328 8.703 1 89.25 233 PRO A N 1
ATOM 1829 C CA . PRO A 1 233 ? -8.891 -21.438 9.867 1 89.25 233 PRO A CA 1
ATOM 1830 C C . PRO A 1 233 ? -8.453 -20.016 9.547 1 89.25 233 PRO A C 1
ATOM 1832 O O . PRO A 1 233 ? -7.531 -19.812 8.75 1 89.25 233 PRO A O 1
ATOM 1835 N N . LEU A 1 234 ? -9.023 -19.062 10.102 1 82.88 234 LEU A N 1
ATOM 1836 C CA . LEU A 1 234 ? -8.688 -17.656 9.883 1 82.88 234 LEU A CA 1
ATOM 1837 C C . LEU A 1 234 ? -7.535 -17.219 10.781 1 82.88 234 LEU A C 1
ATOM 1839 O O . LEU A 1 234 ? -6.84 -16.25 10.477 1 82.88 234 LEU A O 1
ATOM 1843 N N . HIS A 1 235 ? -7.43 -17.781 11.914 1 77.31 235 HIS A N 1
ATOM 1844 C CA . HIS A 1 235 ? -6.355 -17.5 12.867 1 77.31 235 HIS A CA 1
ATOM 1845 C C . HIS A 1 235 ? -6.168 -18.672 13.828 1 77.31 235 HIS A C 1
ATOM 1847 O O . HIS A 1 235 ? -7.09 -19.453 14.047 1 77.31 235 HIS A O 1
ATOM 1853 N N . MET B 1 1 ? -13.242 -3.545 0.061 1 30.95 1 MET B N 1
ATOM 1854 C CA . MET B 1 1 ? -13.992 -2.492 -0.624 1 30.95 1 MET B CA 1
ATOM 1855 C C . MET B 1 1 ? -13.094 -1.302 -0.937 1 30.95 1 MET B C 1
ATOM 1857 O O . MET B 1 1 ? -12.125 -1.041 -0.217 1 30.95 1 MET B O 1
ATOM 1861 N N . SER B 1 2 ? -12.758 -1.025 -2.002 1 43.03 2 SER B N 1
ATOM 1862 C CA . SER B 1 2 ? -12.078 0.241 -2.27 1 43.03 2 SER B CA 1
ATOM 1863 C C . SER B 1 2 ? -12.438 1.289 -1.22 1 43.03 2 SER B C 1
ATOM 1865 O O . SER B 1 2 ? -13.531 1.265 -0.655 1 43.03 2 SER B O 1
ATOM 1867 N N . VAL B 1 3 ? -11.469 1.61 -0.264 1 53.19 3 VAL B N 1
ATOM 1868 C CA . VAL B 1 3 ? -11.875 2.771 0.518 1 53.19 3 VAL B CA 1
ATOM 1869 C C . VAL B 1 3 ? -12.836 3.635 -0.3 1 53.19 3 VAL B C 1
ATOM 1871 O O . VAL B 1 3 ? -12.508 4.062 -1.407 1 53.19 3 VAL B O 1
ATOM 1874 N N . CYS B 1 4 ? -14.133 3.695 0.161 1 54.09 4 CYS B N 1
ATOM 1875 C CA . CYS B 1 4 ? -15.273 4.445 -0.364 1 54.09 4 CYS B CA 1
ATOM 1876 C C . CYS B 1 4 ? -14.836 5.375 -1.488 1 54.09 4 CYS B C 1
ATOM 1878 O O . CYS B 1 4 ? -14.414 6.504 -1.236 1 54.09 4 CYS B O 1
ATOM 1880 N N . GLY B 1 5 ? -14.062 4.691 -2.35 1 56.31 5 GLY B N 1
ATOM 1881 C CA . GLY B 1 5 ? -13.43 5.484 -3.393 1 56.31 5 GLY B CA 1
ATOM 1882 C C . GLY B 1 5 ? -14.352 5.773 -4.562 1 56.31 5 GLY B C 1
ATOM 1883 O O . GLY B 1 5 ? -15.391 5.129 -4.719 1 56.31 5 GLY B O 1
ATOM 1884 N N . LEU B 1 6 ? -14.094 6.953 -5.008 1 71.06 6 LEU B N 1
ATOM 1885 C CA . LEU B 1 6 ? -14.5 7.402 -6.336 1 71.06 6 LEU B CA 1
ATOM 1886 C C . LEU B 1 6 ? -14.352 6.281 -7.359 1 71.06 6 LEU B C 1
ATOM 1888 O O . LEU B 1 6 ? -13.359 5.555 -7.348 1 71.06 6 LEU B O 1
ATOM 1892 N N . PRO B 1 7 ? -15.492 5.832 -7.969 1 69.75 7 PRO B N 1
ATOM 1893 C CA . PRO B 1 7 ? -15.336 4.867 -9.062 1 69.75 7 PRO B CA 1
ATOM 1894 C C . PRO B 1 7 ? -14.078 5.109 -9.891 1 69.75 7 PRO B C 1
ATOM 1896 O O . PRO B 1 7 ? -13.555 4.18 -10.516 1 69.75 7 PRO B O 1
ATOM 1899 N N . THR B 1 8 ? -13.5 6.203 -9.711 1 80.44 8 THR B N 1
ATOM 1900 C CA . THR B 1 8 ? -12.328 6.578 -10.5 1 80.44 8 THR B CA 1
ATOM 1901 C C . THR B 1 8 ? -11.047 6.262 -9.742 1 80.44 8 THR B C 1
ATOM 1903 O O . THR B 1 8 ? -9.945 6.574 -10.211 1 80.44 8 THR B O 1
ATOM 1906 N N . TRP B 1 9 ? -11.18 5.629 -8.625 1 90.94 9 TRP B N 1
ATOM 1907 C CA . TRP B 1 9 ? -10.031 5.223 -7.824 1 90.94 9 TRP B CA 1
ATOM 1908 C C . TRP B 1 9 ? -10.078 3.73 -7.516 1 90.94 9 TRP B C 1
ATOM 1910 O O . TRP B 1 9 ? -10.289 3.334 -6.367 1 90.94 9 TRP B O 1
ATOM 1920 N N . PRO B 1 10 ? -9.852 2.896 -8.547 1 93.81 10 PRO B N 1
ATOM 1921 C CA . PRO B 1 10 ? -9.922 1.441 -8.391 1 93.81 10 PRO B CA 1
ATOM 1922 C C . PRO B 1 10 ? -8.75 0.876 -7.59 1 93.81 10 PRO B C 1
ATOM 1924 O O . PRO B 1 10 ? -7.875 1.629 -7.152 1 93.81 10 PRO B O 1
ATOM 1927 N N . ASN B 1 11 ? -8.82 -0.418 -7.316 1 94.88 11 ASN B N 1
ATOM 1928 C CA . ASN B 1 11 ? -7.68 -1.107 -6.723 1 94.88 11 ASN B CA 1
ATOM 1929 C C . ASN B 1 11 ? -7.152 -2.209 -7.637 1 94.88 11 ASN B C 1
ATOM 1931 O O . ASN B 1 11 ? -7.844 -2.631 -8.57 1 94.88 11 ASN B O 1
ATOM 1935 N N . CYS B 1 12 ? -5.926 -2.529 -7.508 1 97.06 12 CYS B N 1
ATOM 1936 C CA . CYS B 1 12 ? -5.266 -3.705 -8.062 1 97.06 12 CYS B CA 1
ATOM 1937 C C . CYS B 1 12 ? -4.82 -4.652 -6.953 1 97.06 12 CYS B C 1
ATOM 1939 O O . CYS B 1 12 ? -4.098 -4.254 -6.039 1 97.06 12 CYS B O 1
ATOM 1941 N N . ILE B 1 13 ? -5.227 -5.906 -7.031 1 97.31 13 ILE B N 1
ATOM 1942 C CA . ILE B 1 13 ? -4.961 -6.875 -5.973 1 97.31 13 ILE B CA 1
ATOM 1943 C C . ILE B 1 13 ? -3.861 -7.836 -6.422 1 97.31 13 ILE B C 1
ATOM 1945 O O . ILE B 1 13 ? -3.912 -8.375 -7.527 1 97.31 13 ILE B O 1
ATOM 1949 N N . PHE B 1 14 ? -2.863 -7.965 -5.605 1 98.62 14 PHE B N 1
ATOM 1950 C CA . PHE B 1 14 ? -1.797 -8.938 -5.797 1 98.62 14 PHE B CA 1
ATOM 1951 C C . PHE B 1 14 ? -1.895 -10.055 -4.766 1 98.62 14 PHE B C 1
ATOM 1953 O O . PHE B 1 14 ? -1.652 -9.836 -3.576 1 98.62 14 PHE B O 1
ATOM 1960 N N . PHE B 1 15 ? -2.281 -11.25 -5.18 1 98.62 15 PHE B N 1
ATOM 1961 C CA . PHE B 1 15 ? -2.5 -12.43 -4.352 1 98.62 15 PHE B CA 1
ATOM 1962 C C . PHE B 1 15 ? -1.371 -13.438 -4.539 1 98.62 15 PHE B C 1
ATOM 1964 O O . PHE B 1 15 ? -1.111 -13.891 -5.656 1 98.62 15 PHE B O 1
ATOM 1971 N N . GLY B 1 16 ? -0.682 -13.727 -3.43 1 98.75 16 GLY B N 1
ATOM 1972 C CA . GLY B 1 16 ? 0.454 -14.617 -3.621 1 98.75 16 GLY B CA 1
ATOM 1973 C C . GLY B 1 16 ? 1.067 -15.086 -2.316 1 98.75 16 GLY B C 1
ATOM 1974 O O . GLY B 1 16 ? 0.355 -15.312 -1.335 1 98.75 16 GLY B O 1
ATOM 1975 N N . ASP B 1 17 ? 2.334 -15.398 -2.352 1 98.69 17 ASP B N 1
ATOM 1976 C CA . ASP B 1 17 ? 3.047 -15.992 -1.225 1 98.69 17 ASP B CA 1
ATOM 1977 C C . ASP B 1 17 ? 3.977 -14.977 -0.567 1 98.69 17 ASP B C 1
ATOM 1979 O O . ASP B 1 17 ? 3.596 -13.82 -0.36 1 98.69 17 ASP B O 1
ATOM 1983 N N . SER B 1 18 ? 5.188 -15.367 -0.158 1 98.62 18 SER B N 1
ATOM 1984 C CA . SER B 1 18 ? 6.113 -14.477 0.534 1 98.62 18 SER B CA 1
ATOM 1985 C C . SER B 1 18 ? 6.621 -13.375 -0.394 1 98.62 18 SER B C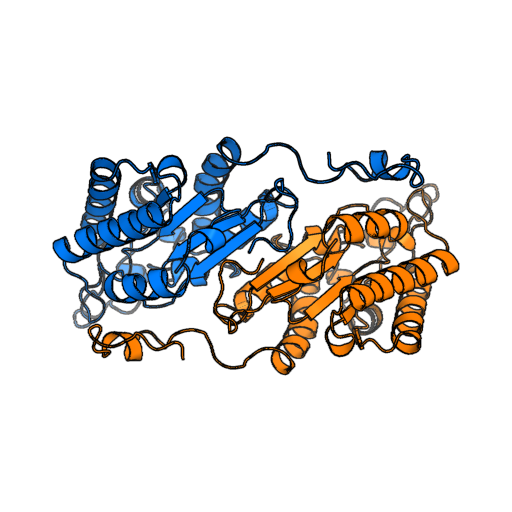 1
ATOM 1987 O O . SER B 1 18 ? 6.945 -12.273 0.057 1 98.62 18 SER B O 1
ATOM 1989 N N . ILE B 1 19 ? 6.727 -13.656 -1.658 1 98.81 19 ILE B N 1
ATOM 1990 C CA . ILE B 1 19 ? 7.188 -12.648 -2.611 1 98.81 19 ILE B CA 1
ATOM 1991 C C . ILE B 1 19 ? 6.211 -11.477 -2.637 1 98.81 19 ILE B C 1
ATOM 1993 O O . ILE B 1 19 ? 6.625 -10.312 -2.631 1 98.81 19 ILE B O 1
ATOM 1997 N N . THR B 1 20 ? 4.938 -11.797 -2.566 1 98.81 20 THR B N 1
ATOM 1998 C CA . THR B 1 20 ? 3.904 -10.773 -2.508 1 98.81 20 THR B CA 1
ATOM 1999 C C . THR B 1 20 ? 3.859 -10.133 -1.124 1 98.81 20 THR B C 1
ATOM 2001 O O . THR B 1 20 ? 3.758 -8.906 -1.006 1 98.81 20 THR B O 1
ATOM 2004 N N . GLN B 1 21 ? 3.945 -10.984 -0.056 1 98.56 21 GLN B N 1
ATOM 2005 C CA . GLN B 1 21 ? 3.906 -10.453 1.301 1 98.56 21 GLN B CA 1
ATOM 2006 C C . GLN B 1 21 ? 5.016 -9.43 1.52 1 98.56 21 GLN B C 1
ATOM 2008 O O . GLN B 1 21 ? 4.82 -8.43 2.219 1 98.56 21 GLN B O 1
ATOM 2013 N N . ARG B 1 22 ? 6.133 -9.641 0.867 1 98.56 22 ARG B N 1
ATOM 2014 C CA . ARG B 1 22 ? 7.285 -8.766 1.053 1 98.56 22 ARG B CA 1
ATOM 2015 C C . ARG B 1 22 ? 7.273 -7.617 0.049 1 98.56 22 ARG B C 1
ATOM 2017 O O . ARG B 1 22 ? 8.266 -6.895 -0.09 1 98.56 22 ARG B O 1
ATOM 2024 N N . GLY B 1 23 ? 6.168 -7.438 -0.616 1 98.75 23 GLY B N 1
ATOM 2025 C CA . GLY B 1 23 ? 6.07 -6.461 -1.689 1 98.75 23 GLY B CA 1
ATOM 2026 C C . GLY B 1 23 ? 6.184 -5.027 -1.204 1 98.75 23 GLY B C 1
ATOM 2027 O O . GLY B 1 23 ? 6.43 -4.117 -1.997 1 98.75 23 GLY B O 1
ATOM 2028 N N . PHE B 1 24 ? 6.027 -4.797 0.126 1 98.56 24 PHE B N 1
ATOM 2029 C CA . PHE B 1 24 ? 6.137 -3.447 0.667 1 98.56 24 PHE B CA 1
ATOM 2030 C C . PHE B 1 24 ? 7.426 -3.285 1.465 1 98.56 24 PHE B C 1
ATOM 2032 O O . PHE B 1 24 ? 7.703 -2.205 1.992 1 98.56 24 PHE B O 1
ATOM 2039 N N . ASP B 1 25 ? 8.219 -4.32 1.495 1 97.44 25 ASP B N 1
ATOM 2040 C CA . ASP B 1 25 ? 9.508 -4.254 2.178 1 97.44 25 ASP B CA 1
ATOM 2041 C C . ASP B 1 25 ? 10.492 -3.375 1.405 1 97.44 25 ASP B C 1
ATOM 2043 O O . ASP B 1 25 ? 10.266 -3.059 0.236 1 97.44 25 ASP B O 1
ATOM 2047 N N . GLU B 1 26 ? 11.547 -3.039 2.121 1 96.38 26 GLU B N 1
ATOM 2048 C CA . GLU B 1 26 ? 12.594 -2.248 1.485 1 96.38 26 GLU B CA 1
ATOM 2049 C C . GLU B 1 26 ? 13.219 -2.998 0.311 1 96.38 26 GLU B C 1
ATOM 2051 O O . GLU B 1 26 ? 13.492 -2.406 -0.736 1 96.38 26 GLU B O 1
ATOM 2056 N N . GLU B 1 27 ? 13.445 -4.324 0.421 1 96.69 27 GLU B N 1
ATOM 2057 C CA . GLU B 1 27 ? 14.086 -5.109 -0.628 1 96.69 27 GLU B CA 1
ATOM 2058 C C . GLU B 1 27 ? 13.078 -5.559 -1.679 1 96.69 27 GLU B C 1
ATOM 2060 O O . GLU B 1 27 ? 13.211 -5.227 -2.857 1 96.69 27 GLU B O 1
ATOM 2065 N N . GLY B 1 28 ? 12.023 -6.312 -1.382 1 97.44 28 GLY B N 1
ATOM 2066 C CA . GLY B 1 28 ? 11.008 -6.793 -2.305 1 97.44 28 GLY B CA 1
ATOM 2067 C C . GLY B 1 28 ? 10.258 -5.676 -3.008 1 97.44 28 GLY B C 1
ATOM 2068 O O . GLY B 1 28 ? 10.141 -5.676 -4.234 1 97.44 28 GLY B O 1
ATOM 2069 N N . CYS B 1 29 ? 9.805 -4.734 -2.508 1 98.5 29 CYS B N 1
ATOM 2070 C CA . CYS B 1 29 ? 9.352 -3.357 -2.646 1 98.5 29 CYS B CA 1
ATOM 2071 C C . CYS B 1 29 ? 8.469 -3.197 -3.883 1 98.5 29 CYS B C 1
ATOM 2073 O O . CYS B 1 29 ? 8.07 -2.082 -4.227 1 98.5 29 CYS B O 1
ATOM 2075 N N . TYR B 1 30 ? 8.156 -4.289 -4.672 1 98.88 30 TYR B N 1
ATOM 2076 C CA . TYR B 1 30 ? 7.5 -4.043 -5.953 1 98.88 30 TYR B CA 1
ATOM 2077 C C . TYR B 1 30 ? 6.117 -3.438 -5.746 1 98.88 30 TYR B C 1
ATOM 2079 O O . TYR B 1 30 ? 5.664 -2.621 -6.555 1 98.88 30 TYR B O 1
ATOM 2087 N N . LEU B 1 31 ? 5.5 -3.773 -4.633 1 98.81 31 LEU B N 1
ATOM 2088 C CA . LEU B 1 31 ? 4.191 -3.184 -4.359 1 98.81 31 LEU B CA 1
ATOM 2089 C C . LEU B 1 31 ? 4.332 -1.727 -3.932 1 98.81 31 LEU B C 1
ATOM 2091 O O . LEU B 1 31 ? 3.492 -0.892 -4.273 1 98.81 31 LEU B O 1
ATOM 2095 N N . SER B 1 32 ? 5.367 -1.371 -3.123 1 98.69 32 SER B N 1
ATOM 2096 C CA . SER B 1 32 ? 5.582 0.022 -2.744 1 98.69 32 SER B CA 1
ATOM 2097 C C . SER B 1 32 ? 5.875 0.887 -3.965 1 98.69 32 SER B C 1
ATOM 2099 O O . SER B 1 32 ? 5.383 2.012 -4.07 1 98.69 32 SER B O 1
ATOM 2101 N N . VAL B 1 33 ? 6.656 0.333 -4.898 1 98.81 33 VAL B N 1
ATOM 2102 C CA . VAL B 1 33 ? 6.992 1.054 -6.121 1 98.81 33 VAL B CA 1
ATOM 2103 C C . VAL B 1 33 ? 5.73 1.294 -6.945 1 98.81 33 VAL B C 1
ATOM 2105 O O . VAL B 1 33 ? 5.508 2.4 -7.441 1 98.81 33 VAL B O 1
ATOM 2108 N N . LEU B 1 34 ? 4.914 0.295 -7.051 1 98.81 34 LEU B N 1
ATOM 2109 C CA . LEU B 1 34 ? 3.666 0.434 -7.789 1 98.81 34 LEU B CA 1
ATOM 2110 C C . LEU B 1 34 ? 2.73 1.418 -7.094 1 98.81 34 LEU B C 1
ATOM 2112 O O . LEU B 1 34 ? 2.082 2.234 -7.75 1 98.81 34 LEU B O 1
ATOM 2116 N N . ALA B 1 35 ? 2.617 1.335 -5.75 1 98.56 35 ALA B N 1
ATOM 2117 C CA . ALA B 1 35 ? 1.755 2.234 -4.988 1 98.56 35 ALA B CA 1
ATOM 2118 C C . ALA B 1 35 ? 2.174 3.689 -5.18 1 98.56 35 ALA B C 1
ATOM 2120 O O . ALA B 1 35 ? 1.325 4.578 -5.289 1 98.56 35 ALA B O 1
ATOM 2121 N N . SER B 1 36 ? 3.443 3.889 -5.207 1 98.31 36 SER B N 1
ATOM 2122 C CA . SER B 1 36 ? 3.955 5.234 -5.449 1 98.31 36 SER B CA 1
ATOM 2123 C C . SER B 1 36 ? 3.641 5.695 -6.867 1 98.31 36 SER B C 1
ATOM 2125 O O . SER B 1 36 ? 3.199 6.828 -7.074 1 98.31 36 SER B O 1
ATOM 2127 N N . ARG B 1 37 ? 3.824 4.852 -7.797 1 97.88 37 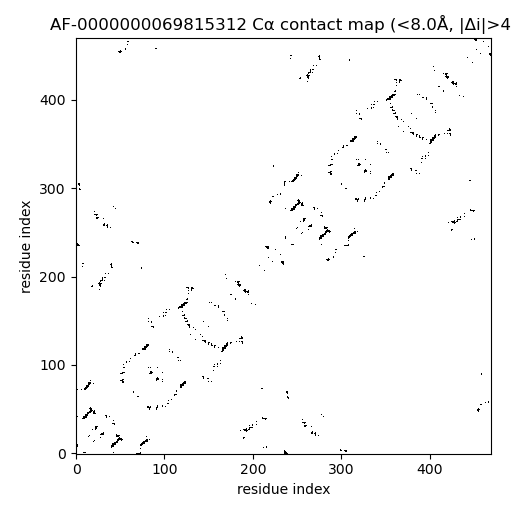ARG B N 1
ATOM 2128 C CA . ARG B 1 37 ? 3.633 5.176 -9.211 1 97.88 37 ARG B CA 1
ATOM 2129 C C . ARG B 1 37 ? 2.178 5.523 -9.5 1 97.88 37 ARG B C 1
ATOM 2131 O O . ARG B 1 37 ? 1.896 6.41 -10.305 1 97.88 37 ARG B O 1
ATOM 2138 N N . PHE B 1 38 ? 1.293 4.883 -8.844 1 97.44 38 PHE B N 1
ATOM 2139 C CA . PHE B 1 38 ? -0.108 5.02 -9.227 1 97.44 38 PHE B CA 1
ATOM 2140 C C . PHE B 1 38 ? -0.885 5.797 -8.172 1 97.44 38 PHE B C 1
ATOM 2142 O O . PHE B 1 38 ? -2.104 5.652 -8.062 1 97.44 38 PHE B O 1
ATOM 2149 N N . GLN B 1 39 ? -0.134 6.602 -7.453 1 92.56 39 GLN B N 1
ATOM 2150 C CA . GLN B 1 39 ? -0.778 7.5 -6.5 1 92.56 39 GLN B CA 1
ATOM 2151 C C . GLN B 1 39 ? -1.872 8.328 -7.172 1 92.56 39 GLN B C 1
ATOM 2153 O O . GLN B 1 39 ? -1.719 8.75 -8.32 1 92.56 39 GLN B O 1
ATOM 2158 N N . ARG B 1 40 ? -3.051 8.422 -6.496 1 94.38 40 ARG B N 1
ATOM 2159 C CA . ARG B 1 40 ? -4.219 9.188 -6.922 1 94.38 40 ARG B CA 1
ATOM 2160 C C . ARG B 1 40 ? -4.887 8.539 -8.133 1 94.38 40 ARG B C 1
ATOM 2162 O O . ARG B 1 40 ? -5.789 9.125 -8.734 1 94.38 40 ARG B O 1
ATOM 2169 N N . ARG B 1 41 ? -4.43 7.352 -8.578 1 95.19 41 ARG B N 1
ATOM 2170 C CA . ARG B 1 41 ? -5.023 6.656 -9.719 1 95.19 41 ARG B CA 1
ATOM 2171 C C . ARG B 1 41 ? -5.605 5.312 -9.289 1 95.19 41 ARG B C 1
ATOM 2173 O O . ARG B 1 41 ? -6.699 4.938 -9.727 1 95.19 41 ARG B O 1
ATOM 2180 N N . ALA B 1 42 ? -4.895 4.633 -8.438 1 95.81 42 ALA B N 1
ATOM 2181 C CA . ALA B 1 42 ? -5.332 3.311 -7.996 1 95.81 42 ALA B CA 1
ATOM 2182 C C . ALA B 1 42 ? -4.648 2.914 -6.688 1 95.81 42 ALA B C 1
ATOM 2184 O O . ALA B 1 42 ? -3.518 3.33 -6.422 1 95.81 42 ALA B O 1
ATOM 2185 N N . ASP B 1 43 ? -5.359 2.146 -5.93 1 95.69 43 ASP B N 1
ATOM 2186 C CA . ASP B 1 43 ? -4.762 1.53 -4.75 1 95.69 43 ASP B CA 1
ATOM 2187 C C . ASP B 1 43 ? -4.105 0.197 -5.098 1 95.69 43 ASP B C 1
ATOM 2189 O O . ASP B 1 43 ? -4.645 -0.579 -5.891 1 95.69 43 ASP B O 1
ATOM 2193 N N . ILE B 1 44 ? -2.938 -0.05 -4.555 1 97.19 44 ILE B N 1
ATOM 2194 C CA . ILE B 1 44 ? -2.24 -1.324 -4.684 1 97.19 44 ILE B CA 1
ATOM 2195 C C . ILE B 1 44 ? -2.426 -2.146 -3.408 1 97.19 44 ILE B C 1
ATOM 2197 O O . ILE B 1 44 ? -2.062 -1.7 -2.316 1 97.19 44 ILE B O 1
ATOM 2201 N N . VAL B 1 45 ? -2.998 -3.359 -3.533 1 96.5 45 VAL B N 1
ATOM 2202 C CA . VAL B 1 45 ? -3.348 -4.18 -2.381 1 96.5 45 VAL B CA 1
ATOM 2203 C C . VAL B 1 45 ? -2.592 -5.508 -2.441 1 96.5 45 VAL B C 1
ATOM 2205 O O . VAL B 1 45 ? -2.666 -6.227 -3.439 1 96.5 45 VAL B O 1
ATOM 2208 N N . GLY B 1 46 ? -1.859 -5.77 -1.416 1 97.31 46 GLY B N 1
ATOM 2209 C CA . GLY B 1 46 ? -1.163 -7.043 -1.316 1 97.31 46 GLY B CA 1
ATOM 2210 C C . GLY B 1 46 ? -1.873 -8.039 -0.424 1 97.31 46 GLY B C 1
ATOM 2211 O O . GLY B 1 46 ? -2.295 -7.703 0.684 1 97.31 46 GLY B O 1
ATOM 2212 N N . ARG B 1 47 ? -2.055 -9.203 -0.926 1 97.38 47 ARG B N 1
ATOM 2213 C CA . ARG B 1 47 ? -2.514 -10.375 -0.181 1 97.38 47 ARG B CA 1
ATOM 2214 C C . ARG B 1 47 ? -1.524 -11.531 -0.311 1 97.38 47 ARG B C 1
ATOM 2216 O O . ARG B 1 47 ? -1.804 -12.516 -0.991 1 97.38 47 ARG B O 1
ATOM 2223 N N . GLY B 1 48 ? -0.407 -11.328 0.362 1 98.12 48 GLY B N 1
ATOM 2224 C CA . GLY B 1 48 ? 0.651 -12.328 0.353 1 98.12 48 GLY B CA 1
ATOM 2225 C C . GLY B 1 48 ? 0.709 -13.148 1.628 1 98.12 48 GLY B C 1
ATOM 2226 O O . GLY B 1 48 ? 0.508 -12.617 2.723 1 98.12 48 GLY B O 1
ATOM 2227 N N . PHE B 1 49 ? 1.024 -14.406 1.479 1 98.25 49 PHE B N 1
ATOM 2228 C CA . PHE B 1 49 ? 1.092 -15.336 2.604 1 98.25 49 PHE B CA 1
ATOM 2229 C C . PHE B 1 49 ? 2.377 -16.156 2.557 1 98.25 49 PHE B C 1
ATOM 2231 O O . PHE B 1 49 ? 2.477 -17.125 1.8 1 98.25 49 PHE B O 1
ATOM 2238 N N . SER B 1 50 ? 3.285 -15.766 3.395 1 98.19 50 SER B N 1
ATOM 2239 C CA . SER B 1 50 ? 4.613 -16.375 3.4 1 98.19 50 SER B CA 1
ATOM 2240 C C . SER B 1 50 ? 4.527 -17.891 3.57 1 98.19 50 SER B C 1
ATOM 2242 O O . SER B 1 50 ? 3.836 -18.375 4.465 1 98.19 50 SER B O 1
ATOM 2244 N N . GLY B 1 51 ? 5.172 -18.578 2.719 1 98.44 51 GLY B N 1
ATOM 2245 C CA . GLY B 1 51 ? 5.289 -20.016 2.801 1 98.44 51 GLY B CA 1
ATOM 2246 C C . GLY B 1 51 ? 4.133 -20.75 2.141 1 98.44 51 GLY B C 1
ATOM 2247 O O . GLY B 1 51 ? 4.199 -21.969 1.919 1 98.44 51 GLY B O 1
ATOM 2248 N N . TYR B 1 52 ? 3.076 -20.062 1.811 1 98.75 52 TYR B N 1
ATOM 2249 C CA . TYR B 1 52 ? 1.896 -20.703 1.243 1 98.75 52 TYR B CA 1
ATOM 2250 C C . TYR B 1 52 ? 2.152 -21.156 -0.192 1 98.75 52 TYR B C 1
ATOM 2252 O O . TYR B 1 52 ? 2.902 -20.5 -0.924 1 98.75 52 TYR B O 1
ATOM 2260 N N . ASN B 1 53 ? 1.616 -22.266 -0.574 1 98.88 53 ASN B N 1
ATOM 2261 C CA . ASN B 1 53 ? 1.563 -22.797 -1.934 1 98.88 53 ASN B CA 1
ATOM 2262 C C . ASN B 1 53 ? 0.156 -22.703 -2.516 1 98.88 53 ASN B C 1
ATOM 2264 O O . ASN B 1 53 ? -0.742 -22.141 -1.893 1 98.88 53 ASN B O 1
ATOM 2268 N N . THR B 1 54 ? -0.05 -23.125 -3.734 1 98.88 54 THR B N 1
ATOM 2269 C CA . THR B 1 54 ? -1.347 -22.984 -4.391 1 98.88 54 THR B CA 1
ATOM 2270 C C . THR B 1 54 ? -2.416 -23.781 -3.641 1 98.88 54 THR B C 1
ATOM 2272 O O . THR B 1 54 ? -3.584 -23.391 -3.617 1 98.88 54 THR B O 1
ATOM 2275 N N . ARG B 1 55 ? -2.029 -24.906 -3.027 1 98.62 55 ARG B N 1
ATOM 2276 C CA . ARG B 1 55 ? -2.973 -25.734 -2.281 1 98.62 55 ARG B CA 1
ATOM 2277 C C . ARG B 1 55 ? -3.559 -24.969 -1.102 1 98.62 55 ARG B C 1
ATOM 2279 O O . ARG B 1 55 ? -4.766 -25.016 -0.854 1 98.62 55 ARG B O 1
ATOM 2286 N N . LEU B 1 56 ? -2.77 -24.266 -0.417 1 98.56 56 LEU B N 1
ATOM 2287 C CA . LEU B 1 56 ? -3.195 -23.484 0.738 1 98.56 56 LEU B CA 1
ATOM 2288 C C . LEU B 1 56 ? -3.902 -22.203 0.297 1 98.56 56 LEU B C 1
ATOM 2290 O O . LEU B 1 56 ? -4.863 -21.766 0.935 1 98.56 56 LEU B O 1
ATOM 2294 N N . CYS B 1 57 ? -3.506 -21.609 -0.822 1 98.69 57 CYS B N 1
ATOM 2295 C CA . CYS B 1 57 ? -4.031 -20.328 -1.261 1 98.69 57 CYS B CA 1
ATOM 2296 C C . CYS B 1 57 ? -5.426 -20.469 -1.852 1 98.69 57 CYS B C 1
ATOM 2298 O O . CYS B 1 57 ? -6.211 -19.531 -1.854 1 98.69 57 CYS B O 1
ATOM 2300 N N . LEU B 1 58 ? -5.742 -21.672 -2.35 1 98.44 58 LEU B N 1
ATOM 2301 C CA . LEU B 1 58 ? -7.043 -21.859 -2.982 1 98.44 58 LEU B CA 1
ATOM 2302 C C . LEU B 1 58 ? -8.172 -21.594 -1.99 1 98.44 58 LEU B C 1
ATOM 2304 O O . LEU B 1 58 ? -9.031 -20.75 -2.225 1 98.44 58 LEU B O 1
ATOM 2308 N N . PRO B 1 59 ? -8.219 -22.266 -0.807 1 97.25 59 PRO B N 1
ATOM 2309 C CA . PRO B 1 59 ? -9.289 -21.938 0.147 1 97.25 59 PRO B CA 1
ATOM 2310 C C . PRO B 1 59 ? -9.18 -20.516 0.693 1 97.25 59 PRO B C 1
ATOM 2312 O O . PRO B 1 59 ? -10.195 -19.891 0.989 1 97.25 59 PRO B O 1
ATOM 2315 N N . VAL B 1 60 ? -7.973 -19.984 0.826 1 96.94 60 VAL B N 1
ATOM 2316 C CA . VAL B 1 60 ? -7.773 -18.625 1.327 1 96.94 60 VAL B CA 1
ATOM 2317 C C . VAL B 1 60 ? -8.406 -17.625 0.367 1 96.94 60 VAL B C 1
ATOM 2319 O O . VAL B 1 60 ? -9.07 -16.672 0.797 1 96.94 60 VAL B O 1
ATOM 2322 N N . LEU B 1 61 ? -8.25 -17.859 -0.932 1 97.12 61 LEU B N 1
ATOM 2323 C CA . LEU B 1 61 ? -8.852 -17 -1.946 1 97.12 61 LEU B CA 1
ATOM 2324 C C . LEU B 1 61 ? -10.367 -16.938 -1.789 1 97.12 61 LEU B C 1
ATOM 2326 O O . LEU B 1 61 ? -10.961 -15.859 -1.843 1 97.12 61 LEU B O 1
ATOM 2330 N N . LYS B 1 6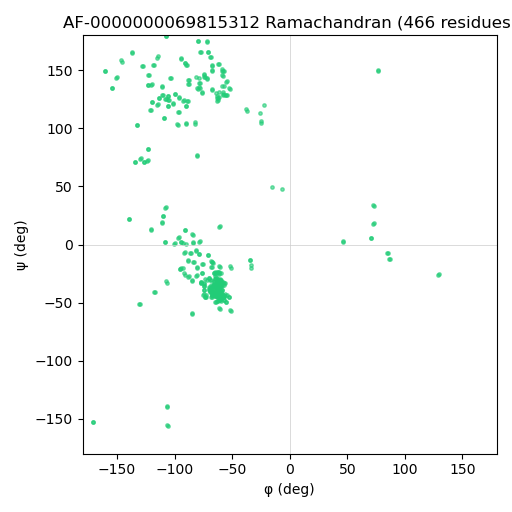2 ? -10.938 -18.062 -1.552 1 95.56 62 LYS B N 1
ATOM 2331 C CA . LYS B 1 62 ? -12.391 -18.156 -1.434 1 95.56 62 LYS B CA 1
ATOM 2332 C C . LYS B 1 62 ? -12.891 -17.422 -0.186 1 95.56 62 LYS B C 1
ATOM 2334 O O . LYS B 1 62 ? -13.969 -16.828 -0.2 1 95.56 62 LYS B O 1
ATOM 2339 N N . ILE B 1 63 ? -12.117 -17.516 0.856 1 95 63 ILE B N 1
ATOM 2340 C CA . ILE B 1 63 ? -12.484 -16.859 2.102 1 95 63 ILE B CA 1
ATOM 2341 C C . ILE B 1 63 ? -12.375 -15.344 1.933 1 95 63 ILE B C 1
ATOM 2343 O O . ILE B 1 63 ? -13.234 -14.594 2.393 1 95 63 ILE B O 1
ATOM 2347 N N . LEU B 1 64 ? -11.359 -14.906 1.255 1 94.81 64 LEU B N 1
ATOM 2348 C CA . LEU B 1 64 ? -11.094 -13.477 1.117 1 94.81 64 LEU B CA 1
ATOM 2349 C C . LEU B 1 64 ? -12.07 -12.828 0.148 1 94.81 64 LEU B C 1
ATOM 2351 O O . LEU B 1 64 ? -12.453 -11.664 0.324 1 94.81 64 LEU B O 1
ATOM 2355 N N . PHE B 1 65 ? -12.461 -13.578 -0.829 1 94.25 65 PHE B N 1
ATOM 2356 C CA . PHE B 1 65 ? -13.312 -13.047 -1.883 1 94.25 65 PHE B CA 1
ATOM 2357 C C . PHE B 1 65 ? -14.523 -13.953 -2.107 1 94.25 65 PHE B C 1
ATOM 2359 O O . PHE B 1 65 ? -14.664 -14.547 -3.174 1 94.25 65 PHE B O 1
ATOM 2366 N N . PRO B 1 66 ? -15.469 -13.914 -1.183 1 93.5 66 PRO B N 1
ATOM 2367 C CA . PRO B 1 66 ? -16.562 -14.883 -1.186 1 93.5 66 PRO B CA 1
ATOM 2368 C C . PRO B 1 66 ? -17.75 -14.422 -2.031 1 93.5 66 PRO B C 1
ATOM 2370 O O . PRO B 1 66 ? -18.656 -15.211 -2.318 1 93.5 66 PRO B O 1
ATOM 2373 N N . LYS B 1 67 ? -17.781 -13.102 -2.416 1 92.75 67 LYS B N 1
ATOM 2374 C CA . LYS B 1 67 ? -18.922 -12.57 -3.162 1 92.75 67 LYS B CA 1
ATOM 2375 C C . LYS B 1 67 ? -18.469 -11.5 -4.156 1 92.75 67 LYS B C 1
ATOM 2377 O O . LYS B 1 67 ? -17.422 -10.875 -3.977 1 92.75 67 LYS B O 1
ATOM 2382 N N . PRO B 1 68 ? -19.25 -11.266 -5.176 1 93.12 68 PRO B N 1
ATOM 2383 C CA . PRO B 1 68 ? -18.875 -10.336 -6.246 1 93.12 68 PRO B CA 1
ATOM 2384 C C . PRO B 1 68 ? -18.547 -8.938 -5.734 1 93.12 68 PRO B C 1
ATOM 2386 O O . PRO B 1 68 ? -17.656 -8.273 -6.27 1 93.12 68 PRO B O 1
ATOM 2389 N N . LYS B 1 69 ? -19.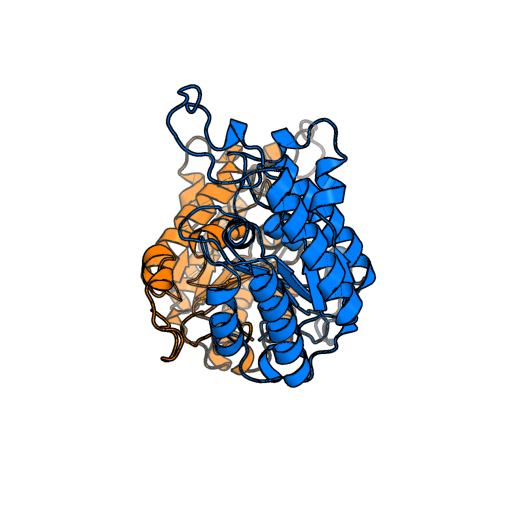203 -8.531 -4.699 1 88.88 69 LYS B N 1
ATOM 2390 C CA . LYS B 1 69 ? -19.047 -7.172 -4.176 1 88.88 69 LYS B CA 1
ATOM 2391 C C . LYS B 1 69 ? -17.609 -6.922 -3.736 1 88.88 69 LYS B C 1
ATOM 2393 O O . LYS B 1 69 ? -17.125 -5.789 -3.799 1 88.88 69 LYS B O 1
ATOM 2398 N N . CYS B 1 70 ? -16.875 -7.984 -3.41 1 89.62 70 CYS B N 1
ATOM 2399 C CA . CYS B 1 70 ? -15.5 -7.875 -2.934 1 89.62 70 CYS B CA 1
ATOM 2400 C C . CYS B 1 70 ? -14.578 -7.387 -4.043 1 89.62 70 CYS B C 1
ATOM 2402 O O . CYS B 1 70 ? -13.5 -6.852 -3.768 1 89.62 70 CYS B O 1
ATOM 2404 N N . LEU B 1 71 ? -15.062 -7.531 -5.301 1 92.5 71 LEU B N 1
ATOM 2405 C CA . LEU B 1 71 ? -14.18 -7.223 -6.418 1 92.5 71 LEU B CA 1
ATOM 2406 C C . LEU B 1 71 ? -14.773 -6.113 -7.285 1 92.5 71 LEU B C 1
ATOM 2408 O O . LEU B 1 71 ? -14.289 -5.863 -8.391 1 92.5 71 LEU B O 1
ATOM 2412 N N . GLN B 1 72 ? -15.758 -5.461 -6.793 1 88.69 72 GLN B N 1
ATOM 2413 C CA . GLN B 1 72 ? -16.516 -4.504 -7.59 1 88.69 72 GLN B CA 1
ATOM 2414 C C . GLN B 1 72 ? -15.633 -3.354 -8.062 1 88.69 72 GLN B C 1
ATOM 2416 O O . GLN B 1 72 ? -15.805 -2.846 -9.172 1 88.69 72 GLN B O 1
ATOM 2421 N N . ASN B 1 73 ? -14.648 -2.959 -7.328 1 90 73 ASN B N 1
ATOM 2422 C CA . ASN B 1 73 ? -13.805 -1.824 -7.68 1 90 73 ASN B CA 1
ATOM 2423 C C . ASN B 1 73 ? -12.391 -2.27 -8.047 1 90 73 ASN B C 1
ATOM 2425 O O . ASN B 1 73 ? -11.453 -1.472 -8.008 1 90 73 ASN B O 1
ATOM 2429 N N . THR B 1 74 ? -12.234 -3.562 -8.383 1 94.62 74 THR B N 1
ATOM 2430 C CA . THR B 1 74 ? -10.922 -4.102 -8.727 1 94.62 74 THR B CA 1
ATOM 2431 C C . THR B 1 74 ? -10.688 -4.027 -10.234 1 94.62 74 THR B C 1
ATOM 2433 O O . THR B 1 74 ? -11.5 -4.508 -11.023 1 94.62 74 THR B O 1
ATOM 2436 N N . SER B 1 75 ? -9.617 -3.385 -10.633 1 95.62 75 SER B N 1
ATOM 2437 C CA . SER B 1 75 ? -9.312 -3.223 -12.055 1 95.62 75 SER B CA 1
ATOM 2438 C C . SER B 1 75 ? -8.359 -4.305 -12.539 1 95.62 75 SER B C 1
ATOM 2440 O O . SER B 1 75 ? -8.234 -4.535 -13.75 1 95.62 75 SER B O 1
ATOM 2442 N N . ALA B 1 76 ? -7.668 -4.883 -11.617 1 97.69 76 ALA B N 1
ATOM 2443 C CA . ALA B 1 76 ? -6.746 -5.961 -11.953 1 97.69 76 ALA B CA 1
ATOM 2444 C C . ALA B 1 76 ? -6.527 -6.891 -10.766 1 97.69 76 ALA B C 1
ATOM 2446 O O . ALA B 1 76 ? -6.418 -6.434 -9.625 1 97.69 76 ALA B O 1
ATOM 2447 N N . PHE B 1 77 ? -6.57 -8.133 -11.008 1 98.19 77 PHE B N 1
ATOM 2448 C CA . PHE B 1 77 ? -6.289 -9.164 -10.023 1 98.19 77 PHE B CA 1
ATOM 2449 C C . PHE B 1 77 ? -5.129 -10.047 -10.477 1 98.19 77 PHE B C 1
ATOM 2451 O O . PHE B 1 77 ? -5.227 -10.727 -11.5 1 98.19 77 PHE B O 1
ATOM 2458 N N . PHE B 1 78 ? -4.023 -10.008 -9.727 1 98.94 78 PHE B N 1
ATOM 2459 C CA . PHE B 1 78 ? -2.832 -10.773 -10.07 1 98.94 78 PHE B CA 1
ATOM 2460 C C . PHE B 1 78 ? -2.686 -11.984 -9.156 1 98.94 78 PHE B C 1
ATOM 2462 O O . PHE B 1 78 ? -2.715 -11.859 -7.934 1 98.94 78 PHE B O 1
ATOM 2469 N N . ILE B 1 79 ? -2.59 -13.172 -9.711 1 98.94 79 ILE B N 1
ATOM 2470 C CA . ILE B 1 79 ? -2.209 -14.383 -9 1 98.94 79 ILE B CA 1
ATOM 2471 C C . ILE B 1 79 ? -0.718 -14.648 -9.195 1 98.94 79 ILE B C 1
ATOM 2473 O O . ILE B 1 79 ? -0.256 -14.844 -10.32 1 98.94 79 ILE B O 1
ATOM 2477 N N . PHE B 1 80 ? 0.049 -14.57 -8.141 1 98.94 80 PHE B N 1
ATOM 2478 C CA . PHE B 1 80 ? 1.503 -14.688 -8.164 1 98.94 80 PHE B CA 1
ATOM 2479 C C . PHE B 1 80 ? 1.973 -15.812 -7.254 1 98.94 80 PHE B C 1
ATOM 2481 O O . PHE B 1 80 ? 2.354 -15.57 -6.105 1 98.94 80 PHE B O 1
ATOM 2488 N N . LEU B 1 81 ? 1.919 -17.062 -7.766 1 98.94 81 LEU B N 1
ATOM 2489 C CA . LEU B 1 81 ? 2.207 -18.266 -7 1 98.94 81 LEU B CA 1
ATOM 2490 C C . LEU B 1 81 ? 3.057 -19.234 -7.812 1 98.94 81 LEU B C 1
ATOM 2492 O O . LEU B 1 81 ? 3.184 -19.094 -9.031 1 98.94 81 LEU B O 1
ATOM 2496 N N . GLY B 1 82 ? 3.645 -20.234 -7.172 1 98.88 82 GLY B N 1
ATOM 2497 C CA . GLY B 1 82 ? 4.41 -21.281 -7.836 1 98.88 82 GLY B CA 1
ATOM 2498 C C . GLY B 1 82 ? 5.789 -21.484 -7.234 1 98.88 82 GLY B C 1
ATOM 2499 O O . GLY B 1 82 ? 6.348 -22.578 -7.309 1 98.88 82 GLY B O 1
ATOM 2500 N N . ALA B 1 83 ? 6.352 -20.422 -6.617 1 98.5 83 ALA B N 1
ATOM 2501 C CA . ALA B 1 83 ? 7.695 -20.5 -6.059 1 98.5 83 ALA B CA 1
ATOM 2502 C C . ALA B 1 83 ? 7.785 -21.578 -4.992 1 98.5 83 ALA B C 1
ATOM 2504 O O . ALA B 1 83 ? 8.719 -22.391 -4.996 1 98.5 83 ALA B O 1
ATOM 2505 N N . ASN B 1 84 ? 6.805 -21.609 -4.086 1 98.5 84 ASN B N 1
ATOM 2506 C CA . ASN B 1 84 ? 6.809 -22.609 -3.037 1 98.5 84 ASN B CA 1
ATOM 2507 C C . ASN B 1 84 ? 6.355 -23.969 -3.568 1 98.5 84 ASN B C 1
ATOM 2509 O O . ASN B 1 84 ? 6.852 -25.016 -3.129 1 98.5 84 ASN B O 1
ATOM 2513 N N . ASP B 1 85 ? 5.461 -24 -4.551 1 98.81 85 ASP B N 1
ATOM 2514 C CA . ASP B 1 85 ? 4.996 -25.234 -5.18 1 98.81 85 ASP B CA 1
ATOM 2515 C C . ASP B 1 85 ? 6.16 -26 -5.805 1 98.81 85 ASP B C 1
ATOM 2517 O O . ASP B 1 85 ? 6.168 -27.234 -5.809 1 98.81 85 ASP B O 1
ATOM 2521 N N . ALA B 1 86 ? 7.113 -25.297 -6.254 1 98.56 86 ALA B N 1
ATOM 2522 C CA . ALA B 1 86 ? 8.227 -25.875 -6.996 1 98.56 86 ALA B CA 1
ATOM 2523 C C . ALA B 1 86 ? 9.297 -26.422 -6.051 1 98.56 86 ALA B C 1
ATOM 2525 O O . ALA B 1 86 ? 10.328 -26.922 -6.496 1 98.56 86 ALA B O 1
ATOM 2526 N N . SER B 1 87 ? 9.055 -26.328 -4.758 1 97.06 87 SER B N 1
ATOM 2527 C CA . SER B 1 87 ? 9.992 -26.859 -3.781 1 97.06 87 SER B CA 1
ATOM 2528 C C . SER B 1 87 ? 10.039 -28.391 -3.844 1 97.06 87 SER B C 1
ATOM 2530 O O . SER B 1 87 ? 9.078 -29.031 -4.258 1 97.06 87 SER B O 1
ATOM 2532 N N . PHE B 1 88 ? 11.18 -28.938 -3.428 1 95.31 88 PHE B N 1
ATOM 2533 C CA . PHE B 1 88 ? 11.297 -30.391 -3.307 1 95.31 88 PHE B CA 1
ATOM 2534 C C . PHE B 1 88 ? 10.984 -30.844 -1.887 1 95.31 88 PHE B C 1
ATOM 2536 O O . PHE B 1 88 ? 11.086 -32.031 -1.571 1 95.31 88 PHE B O 1
ATOM 2543 N N . GLU B 1 89 ? 10.633 -29.906 -1.048 1 94.12 89 GLU B N 1
ATOM 2544 C CA . GLU B 1 89 ? 10.391 -30.188 0.365 1 94.12 89 GLU B CA 1
ATOM 2545 C C . GLU B 1 89 ? 8.898 -30.156 0.689 1 94.12 89 GLU B C 1
ATOM 2547 O O . GLU B 1 89 ? 8.07 -30.531 -0.146 1 94.12 89 GLU B O 1
ATOM 2552 N N . SER B 1 90 ? 8.57 -29.906 1.894 1 94.56 90 SER B N 1
ATOM 2553 C CA . SER B 1 90 ? 7.219 -30.062 2.418 1 94.56 90 SER B CA 1
ATOM 2554 C C . SER B 1 90 ? 6.227 -29.172 1.688 1 94.56 90 SER B C 1
ATOM 2556 O O . SER B 1 90 ? 5.027 -29.453 1.662 1 94.56 90 SER B O 1
ATOM 2558 N N . GLN B 1 91 ? 6.707 -28.172 1.028 1 97.38 91 GLN B N 1
ATOM 2559 C CA . GLN B 1 91 ? 5.82 -27.219 0.376 1 97.38 91 GLN B CA 1
ATOM 2560 C C . GLN B 1 91 ? 5.43 -27.688 -1.021 1 97.38 91 GLN B C 1
ATOM 2562 O O . GLN B 1 91 ? 4.531 -27.125 -1.646 1 97.38 91 GLN B O 1
ATOM 2567 N N . LYS B 1 92 ? 6.008 -28.719 -1.463 1 98.19 92 LYS B N 1
ATOM 2568 C CA . LYS B 1 92 ? 5.863 -29.172 -2.842 1 98.19 92 LYS B CA 1
ATOM 2569 C C . LYS B 1 92 ? 4.398 -29.438 -3.182 1 98.19 92 LYS B C 1
ATOM 2571 O O . LYS B 1 92 ? 3.688 -30.078 -2.412 1 98.19 92 LYS B O 1
ATOM 2576 N N . VAL B 1 93 ? 3.959 -28.859 -4.277 1 98.75 93 VAL B N 1
ATOM 2577 C CA . VAL B 1 93 ? 2.723 -29.234 -4.953 1 98.75 93 VAL B CA 1
ATOM 2578 C C . VAL B 1 93 ? 3.041 -29.812 -6.336 1 98.75 93 VAL B C 1
ATOM 2580 O O . VAL B 1 93 ? 3.701 -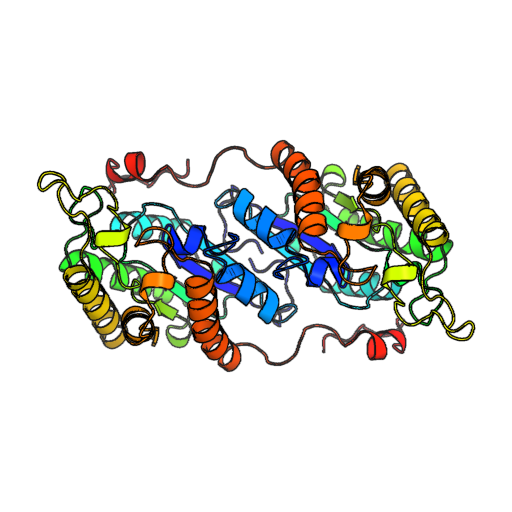29.156 -7.145 1 98.75 93 VAL B O 1
ATOM 2583 N N . GLU B 1 94 ? 2.65 -31.016 -6.605 1 98.75 94 GLU B N 1
ATOM 2584 C CA . GLU B 1 94 ? 2.945 -31.641 -7.898 1 98.75 94 GLU B CA 1
ATOM 2585 C C . GLU B 1 94 ? 2.375 -30.812 -9.047 1 98.75 94 GLU B C 1
ATOM 2587 O O . GLU B 1 94 ? 1.32 -30.188 -8.906 1 98.75 94 GLU B O 1
ATOM 2592 N N . LEU B 1 95 ? 3.012 -30.844 -10.172 1 98.75 95 LEU B N 1
ATOM 2593 C CA . LEU B 1 95 ? 2.734 -29.969 -11.312 1 98.75 95 LEU B CA 1
ATOM 2594 C C . LEU B 1 95 ? 1.273 -30.078 -11.734 1 98.75 95 LEU B C 1
ATOM 2596 O O . LEU B 1 95 ? 0.611 -29.062 -11.953 1 98.75 95 LEU B O 1
ATOM 2600 N N . PRO B 1 96 ? 0.671 -31.281 -11.797 1 98.81 96 PRO B N 1
ATOM 2601 C CA . PRO B 1 96 ? -0.74 -31.344 -12.188 1 98.81 96 PRO B CA 1
ATOM 2602 C C . PRO B 1 96 ? -1.658 -30.641 -11.188 1 98.81 96 PRO B C 1
ATOM 2604 O O . PRO B 1 96 ? -2.604 -29.953 -11.578 1 98.81 96 PRO B O 1
ATOM 2607 N N . GLU B 1 97 ? -1.35 -30.781 -9.953 1 98.88 97 GLU B N 1
ATOM 2608 C CA . GLU B 1 97 ? -2.156 -30.125 -8.938 1 98.88 97 GLU B CA 1
ATOM 2609 C C . GLU B 1 97 ? -1.973 -28.609 -8.984 1 98.88 97 GLU B C 1
ATOM 2611 O O . GLU B 1 97 ? -2.936 -27.859 -8.82 1 98.88 97 GLU B O 1
ATOM 2616 N N . TYR B 1 98 ? -0.74 -28.234 -9.18 1 98.88 98 TYR B N 1
ATOM 2617 C CA . TYR B 1 98 ? -0.438 -26.828 -9.328 1 98.88 98 TYR B CA 1
ATOM 2618 C C . TYR B 1 98 ? -1.271 -26.203 -10.445 1 98.88 98 TYR B C 1
ATOM 2620 O O . TYR B 1 98 ? -1.928 -25.172 -10.242 1 98.88 98 TYR B O 1
ATOM 2628 N N . LYS B 1 99 ? -1.292 -26.828 -11.578 1 98.94 99 LYS B N 1
ATOM 2629 C CA . LYS B 1 99 ? -2.072 -26.344 -12.711 1 98.94 99 LYS B CA 1
ATOM 2630 C C . LYS B 1 99 ? -3.557 -26.281 -12.375 1 98.94 99 LYS B C 1
ATOM 2632 O O . LYS B 1 99 ? -4.223 -25.281 -12.656 1 98.94 99 LYS B O 1
ATOM 2637 N N . SER B 1 100 ? -4.031 -27.344 -11.773 1 98.88 100 SER B N 1
ATOM 2638 C CA . SER B 1 100 ? -5.441 -27.422 -11.414 1 98.88 100 SER B CA 1
ATOM 2639 C C . SER B 1 100 ? -5.816 -26.328 -10.43 1 98.88 100 SER B C 1
ATOM 2641 O O . SER B 1 100 ? -6.875 -25.703 -10.555 1 98.88 100 SER B O 1
ATOM 2643 N N . ASN B 1 101 ? -4.98 -26.094 -9.461 1 98.94 101 ASN B N 1
ATOM 2644 C CA . ASN B 1 101 ? -5.25 -25.078 -8.461 1 98.94 101 ASN B CA 1
ATOM 2645 C C . ASN B 1 101 ? -5.336 -23.688 -9.094 1 98.94 101 ASN B C 1
ATOM 2647 O O . ASN B 1 101 ? -6.219 -22.891 -8.75 1 98.94 101 ASN B O 1
ATOM 2651 N N . LEU B 1 102 ? -4.402 -23.359 -10.023 1 98.94 102 LEU B N 1
ATOM 2652 C CA . LEU B 1 102 ? -4.469 -22.078 -10.719 1 98.94 102 LEU B CA 1
ATOM 2653 C C . LEU B 1 102 ? -5.785 -21.938 -11.477 1 98.94 102 LEU B C 1
ATOM 2655 O O . LEU B 1 102 ? -6.438 -20.891 -11.406 1 98.94 102 LEU B O 1
ATOM 2659 N N . SER B 1 103 ? -6.16 -23.016 -12.156 1 98.94 103 SER B N 1
ATOM 2660 C CA . SER B 1 103 ? -7.41 -23 -12.906 1 98.94 103 SER B CA 1
ATOM 2661 C C . SER B 1 103 ? -8.609 -22.781 -11.992 1 98.94 103 SER B C 1
ATOM 2663 O O . SER B 1 103 ? -9.523 -22.031 -12.32 1 98.94 103 SER B O 1
ATOM 2665 N N . LEU B 1 104 ? -8.578 -23.422 -10.852 1 98.88 104 LEU B N 1
ATOM 2666 C CA . LEU B 1 104 ? -9.68 -23.297 -9.898 1 98.88 104 LEU B CA 1
ATOM 2667 C C . LEU B 1 104 ? -9.742 -21.891 -9.312 1 98.88 104 LEU B C 1
ATOM 2669 O O . LEU B 1 104 ? -10.828 -21.375 -9.047 1 98.88 104 LEU B O 1
ATOM 2673 N N . MET B 1 105 ? -8.609 -21.281 -9.109 1 98.81 105 MET B N 1
ATOM 2674 C CA . MET B 1 105 ? -8.594 -19.891 -8.617 1 98.81 105 MET B CA 1
ATOM 2675 C C . MET B 1 105 ? -9.203 -18.953 -9.648 1 98.81 105 MET B C 1
ATOM 2677 O O . MET B 1 105 ? -10 -18.078 -9.305 1 98.81 105 MET B O 1
ATOM 2681 N N . ILE B 1 106 ? -8.812 -19.141 -10.922 1 98.81 106 ILE B N 1
ATOM 2682 C CA . ILE B 1 106 ? -9.367 -18.328 -12 1 98.81 106 ILE B CA 1
ATOM 2683 C C . ILE B 1 106 ? -10.875 -18.547 -12.094 1 98.81 106 ILE B C 1
ATOM 2685 O O . ILE B 1 106 ? -11.641 -17.594 -12.219 1 98.81 106 ILE B O 1
ATOM 2689 N N . ALA B 1 107 ? -11.297 -19.797 -11.977 1 98.75 107 ALA B N 1
ATOM 2690 C CA . ALA B 1 107 ? -12.719 -20.141 -12.031 1 98.75 107 ALA B CA 1
ATOM 2691 C C . ALA B 1 107 ? -13.492 -19.453 -10.906 1 98.75 107 ALA B C 1
ATOM 2693 O O . ALA B 1 107 ? -14.594 -18.938 -11.125 1 98.75 107 ALA B O 1
ATOM 2694 N N . HIS B 1 108 ? -12.93 -19.453 -9.727 1 98.31 108 HIS B N 1
ATOM 2695 C CA . HIS B 1 108 ? -13.586 -18.812 -8.594 1 98.31 108 HIS B CA 1
ATOM 2696 C C . HIS B 1 108 ? -13.828 -17.328 -8.859 1 98.31 108 HIS B C 1
ATOM 2698 O O . HIS B 1 108 ? -14.93 -16.828 -8.641 1 98.31 108 HIS B O 1
ATOM 2704 N N . LEU B 1 109 ? -12.797 -16.641 -9.367 1 98.12 109 LEU B N 1
ATOM 2705 C CA . LEU B 1 109 ? -12.914 -15.211 -9.664 1 98.12 109 LEU B CA 1
ATOM 2706 C C . LEU B 1 109 ? -13.969 -14.969 -10.742 1 98.12 109 LEU B C 1
ATOM 2708 O O . LEU B 1 109 ? -14.75 -14.023 -10.648 1 98.12 109 LEU B O 1
ATOM 2712 N N . THR B 1 110 ? -14.008 -15.859 -11.711 1 97.44 110 THR B N 1
ATOM 2713 C CA . THR B 1 110 ? -14.969 -15.727 -12.797 1 97.44 110 THR B CA 1
ATOM 2714 C C . THR B 1 110 ? -16.391 -15.992 -12.297 1 97.44 110 THR B C 1
ATOM 2716 O O . THR B 1 110 ? -17.328 -15.328 -12.727 1 97.44 110 THR B O 1
ATOM 2719 N N . GLU B 1 111 ? -16.5 -16.891 -11.422 1 95.62 111 GLU B N 1
ATOM 2720 C CA . GLU B 1 111 ? -17.797 -17.203 -10.828 1 95.62 111 GLU B CA 1
ATOM 2721 C C . GLU B 1 111 ? -18.328 -16.031 -10.008 1 95.62 111 GLU B C 1
ATOM 2723 O O . GLU B 1 111 ? -19.547 -15.867 -9.852 1 95.62 111 GLU B O 1
ATOM 2728 N N . MET B 1 112 ? -17.453 -15.234 -9.57 1 92.44 112 MET B N 1
ATOM 2729 C CA . MET B 1 112 ? -17.812 -14.023 -8.844 1 92.44 112 MET B CA 1
ATOM 2730 C C . MET B 1 112 ? -18.125 -12.883 -9.805 1 92.44 112 MET B C 1
ATOM 2732 O O . MET B 1 112 ? -18.141 -11.719 -9.406 1 92.44 112 MET B O 1
ATOM 2736 N N . GLU B 1 113 ? -18.188 -13.172 -11.055 1 94.69 113 GLU B N 1
ATOM 2737 C CA . GLU B 1 113 ? -18.531 -12.219 -12.109 1 94.69 113 GLU B CA 1
ATOM 2738 C C . GLU B 1 113 ? -17.391 -11.234 -12.359 1 94.69 113 GLU B C 1
ATOM 2740 O O . GLU B 1 113 ? -17.625 -10.109 -12.805 1 94.69 113 GLU B O 1
ATOM 2745 N N . PHE B 1 114 ? -16.266 -11.609 -11.906 1 96.19 114 PHE B N 1
ATOM 2746 C CA . PHE B 1 114 ? -15.102 -10.797 -12.227 1 96.19 114 PHE B CA 1
ATOM 2747 C C . PHE B 1 114 ? -14.656 -11.031 -13.664 1 96.19 114 PHE B C 1
ATOM 2749 O O . PHE B 1 114 ? -14.555 -12.172 -14.109 1 96.19 114 PHE B O 1
ATOM 2756 N N . ASP B 1 115 ? -14.43 -9.992 -14.414 1 96.38 115 ASP B N 1
ATOM 2757 C CA . ASP B 1 115 ? -14.078 -10.062 -15.828 1 96.38 115 ASP B CA 1
ATOM 2758 C C . ASP B 1 115 ? -12.75 -10.789 -16.031 1 96.38 115 ASP B C 1
ATOM 2760 O O . ASP B 1 115 ? -11.727 -10.391 -15.453 1 96.38 115 ASP B O 1
ATOM 2764 N N . ARG B 1 116 ? -12.695 -11.766 -16.828 1 96.56 116 ARG B N 1
ATOM 2765 C CA . ARG B 1 116 ? -11.516 -12.586 -17.078 1 96.56 116 ARG B CA 1
ATOM 2766 C C . ARG B 1 116 ? -10.375 -11.734 -17.625 1 96.56 116 ARG B C 1
ATOM 2768 O O . ARG B 1 116 ? -9.203 -12.016 -17.375 1 96.56 116 ARG B O 1
ATOM 2775 N N . SER B 1 117 ? -10.727 -10.664 -18.344 1 96.94 117 SER B N 1
ATOM 2776 C CA . SER B 1 117 ? -9.711 -9.797 -18.938 1 96.94 117 SER B CA 1
ATOM 2777 C C . SER B 1 117 ? -8.938 -9.031 -17.875 1 96.94 117 SER B C 1
ATOM 2779 O O . SER B 1 117 ? -7.883 -8.461 -18.141 1 96.94 117 SER B O 1
ATOM 2781 N N . LYS B 1 118 ? -9.445 -9.008 -16.625 1 97.88 118 LYS B N 1
ATOM 2782 C CA . LYS B 1 118 ? -8.812 -8.289 -15.531 1 97.88 118 LYS B CA 1
ATOM 2783 C C . LYS B 1 118 ? -8.016 -9.242 -14.641 1 97.88 118 LYS B C 1
ATOM 2785 O O . LYS B 1 118 ? -7.453 -8.828 -13.625 1 97.88 118 LYS B O 1
ATOM 2790 N N . ILE B 1 119 ? -8 -10.555 -14.992 1 98.69 119 ILE B N 1
ATOM 2791 C CA . ILE B 1 119 ? -7.254 -11.555 -14.242 1 98.69 119 ILE B CA 1
ATOM 2792 C C . ILE B 1 119 ? -5.887 -11.781 -14.891 1 98.69 119 ILE B C 1
ATOM 2794 O O . ILE B 1 119 ? -5.801 -12.016 -16.094 1 98.69 119 ILE B O 1
ATOM 2798 N N . PHE B 1 120 ? -4.871 -11.664 -14.094 1 98.88 120 PHE B N 1
ATOM 2799 C CA . PHE B 1 120 ? -3.5 -11.891 -14.531 1 98.88 120 PHE B CA 1
ATOM 2800 C C . PHE B 1 120 ? -2.83 -12.961 -13.688 1 98.88 120 PHE B C 1
ATOM 2802 O O . PHE B 1 120 ? -3.094 -13.07 -12.484 1 98.88 120 PHE B O 1
ATOM 2809 N N . ILE B 1 121 ? -1.998 -13.711 -14.266 1 98.81 121 ILE B N 1
ATOM 2810 C CA . ILE B 1 121 ? -1.155 -14.633 -13.508 1 98.81 121 ILE B CA 1
ATOM 2811 C C . ILE B 1 121 ? 0.316 -14.312 -13.758 1 98.81 121 ILE B C 1
ATOM 2813 O O . ILE B 1 121 ? 0.692 -13.938 -14.875 1 98.81 121 ILE B O 1
ATOM 2817 N N . ILE B 1 122 ? 1.11 -14.32 -12.812 1 98.94 122 ILE B N 1
ATOM 2818 C CA . ILE B 1 122 ? 2.545 -14.055 -12.875 1 98.94 122 ILE B CA 1
ATOM 2819 C C . ILE B 1 122 ? 3.314 -15.352 -12.609 1 98.94 122 ILE B C 1
ATOM 2821 O O . ILE B 1 122 ? 3.027 -16.062 -11.641 1 98.94 122 ILE B O 1
ATOM 2825 N N . THR B 1 123 ? 4.234 -15.68 -13.461 1 98.94 123 THR B N 1
ATOM 2826 C CA . THR B 1 123 ? 5.055 -16.859 -13.219 1 98.94 123 THR B CA 1
ATOM 2827 C C . THR B 1 123 ? 5.961 -16.656 -12.016 1 98.94 123 THR B C 1
ATOM 2829 O O . THR B 1 123 ? 6.336 -15.523 -11.695 1 98.94 123 THR B O 1
ATOM 2832 N N . PRO B 1 124 ? 6.285 -17.781 -11.289 1 98.88 124 PRO B N 1
ATOM 2833 C CA . PRO B 1 124 ? 7.332 -17.609 -10.281 1 98.88 124 PRO B CA 1
ATOM 2834 C C . PRO B 1 124 ? 8.648 -17.125 -10.875 1 98.88 124 PRO B C 1
ATOM 2836 O O . PRO B 1 124 ? 8.969 -17.438 -12.023 1 98.88 124 PRO B O 1
ATOM 2839 N N . PRO B 1 125 ? 9.383 -16.297 -10.117 1 98.69 125 PRO B N 1
ATOM 2840 C CA . PRO B 1 125 ? 10.711 -15.891 -10.586 1 98.69 125 PRO B CA 1
ATOM 2841 C C . PRO B 1 125 ? 11.719 -17.047 -10.57 1 98.69 125 PRO B C 1
ATOM 2843 O O . PRO B 1 125 ? 11.469 -18.078 -9.953 1 98.69 125 PRO B O 1
ATOM 2846 N N . PRO B 1 126 ? 12.812 -16.859 -11.336 1 98.38 126 PRO B N 1
ATOM 2847 C CA . PRO B 1 126 ? 13.859 -17.875 -11.25 1 98.38 126 PRO B CA 1
ATOM 2848 C C . PRO B 1 126 ? 14.445 -18 -9.852 1 98.38 126 PRO B C 1
ATOM 2850 O O . PRO B 1 126 ? 14.352 -17.062 -9.055 1 98.38 126 PRO B O 1
ATOM 2853 N N . VAL B 1 127 ? 14.969 -19.156 -9.586 1 96.69 127 VAL B N 1
ATOM 2854 C CA . VAL B 1 127 ? 15.617 -19.422 -8.312 1 96.69 127 VAL B CA 1
ATOM 2855 C C . VAL B 1 127 ? 17.125 -19.594 -8.523 1 96.69 127 VAL B C 1
ATOM 2857 O O . VAL B 1 127 ? 17.547 -20.219 -9.5 1 96.69 127 VAL B O 1
ATOM 2860 N N . ASP B 1 128 ? 17.844 -18.953 -7.625 1 94.44 128 ASP B N 1
ATOM 2861 C CA . ASP B 1 128 ? 19.281 -19.172 -7.574 1 94.44 128 ASP B CA 1
ATOM 2862 C C . ASP B 1 128 ? 19.656 -20.203 -6.516 1 94.44 128 ASP B C 1
ATOM 2864 O O . ASP B 1 128 ? 19.719 -19.891 -5.324 1 94.44 128 ASP B O 1
ATOM 2868 N N . GLU B 1 129 ? 19.938 -21.375 -6.953 1 87.69 129 GLU B N 1
ATOM 2869 C CA . GLU B 1 129 ? 20.203 -22.516 -6.078 1 87.69 129 GLU B CA 1
ATOM 2870 C C . GLU B 1 129 ? 21.391 -22.234 -5.152 1 87.69 129 GLU B C 1
ATOM 2872 O O . GLU B 1 129 ? 21.391 -22.672 -3.998 1 87.69 129 GLU B O 1
ATOM 2877 N N . ILE B 1 130 ? 22.297 -21.562 -5.633 1 75.94 130 ILE B N 1
ATOM 2878 C CA . ILE B 1 130 ? 23.5 -21.266 -4.863 1 75.94 130 ILE B CA 1
ATOM 2879 C C . ILE B 1 130 ? 23.188 -20.219 -3.795 1 75.94 130 ILE B C 1
ATOM 2881 O O . ILE B 1 130 ? 23.625 -20.359 -2.646 1 75.94 130 ILE B O 1
ATOM 2885 N N . GLY B 1 131 ? 22.484 -19.188 -4.16 1 73.25 131 GLY B N 1
ATOM 2886 C CA . GLY B 1 131 ? 22.109 -18.141 -3.221 1 73.25 131 GLY B CA 1
ATOM 2887 C C . GLY B 1 131 ? 21.203 -18.641 -2.109 1 73.25 131 GLY B C 1
ATOM 2888 O O . GLY B 1 131 ? 21.234 -18.109 -0.998 1 73.25 131 GLY B O 1
ATOM 2889 N N . GLN B 1 132 ? 20.469 -19.578 -2.395 1 74.56 132 GLN B N 1
ATOM 2890 C CA . GLN B 1 132 ? 19.562 -20.156 -1.403 1 74.56 132 GLN B CA 1
ATOM 2891 C C . GLN B 1 132 ? 20.328 -20.953 -0.356 1 74.56 132 GLN B C 1
ATOM 2893 O O . GLN B 1 132 ? 19.906 -21.047 0.795 1 74.56 132 GLN B O 1
ATOM 2898 N N . GLU B 1 133 ? 21.344 -21.469 -0.728 1 67.94 133 GLU B N 1
ATOM 2899 C CA . GLU B 1 133 ? 22.141 -22.328 0.143 1 67.94 133 GLU B CA 1
ATOM 2900 C C . GLU B 1 133 ? 23.625 -21.984 0.052 1 67.94 133 GLU B C 1
ATOM 2902 O O . GLU B 1 133 ? 24.422 -22.781 -0.451 1 67.94 133 GLU B O 1
ATOM 2907 N N . PRO B 1 134 ? 23.938 -20.719 0.673 1 58.09 134 PRO B N 1
ATOM 2908 C CA . PRO B 1 134 ? 25.312 -20.266 0.457 1 58.09 134 PRO B CA 1
ATOM 2909 C C . PRO B 1 134 ? 26.344 -21.234 1.03 1 58.09 134 PRO B C 1
ATOM 2911 O O . PRO B 1 134 ? 27.453 -21.344 0.509 1 58.09 134 PRO B O 1
ATOM 2914 N N . ASN B 1 135 ? 25.938 -21.719 2.25 1 54.09 135 ASN B N 1
ATOM 2915 C CA . ASN B 1 135 ? 26.891 -22.625 2.875 1 54.09 135 ASN B CA 1
ATOM 2916 C C . ASN B 1 135 ? 26.828 -24.031 2.266 1 54.09 135 ASN B C 1
ATOM 2918 O O . ASN B 1 135 ? 27.5 -24.953 2.732 1 54.09 135 ASN B O 1
ATOM 2922 N N . HIS B 1 136 ? 25.953 -24.25 1.496 1 53.75 136 HIS B N 1
ATOM 2923 C CA . HIS B 1 136 ? 25.781 -25.594 0.958 1 53.75 136 HIS B CA 1
ATOM 2924 C C . HIS B 1 136 ? 27 -26.047 0.175 1 53.75 136 HIS B C 1
ATOM 2926 O O . HIS B 1 136 ? 26.922 -26.953 -0.648 1 53.75 136 HIS B O 1
ATOM 2932 N N . LEU B 1 137 ? 28.031 -25.375 0.34 1 47.66 137 LEU B N 1
ATOM 2933 C CA . LEU B 1 137 ? 29.203 -26.078 -0.218 1 47.66 137 LEU B CA 1
ATOM 2934 C C . LEU B 1 137 ? 29.281 -27.5 0.296 1 47.66 137 LEU B C 1
ATOM 2936 O O . LEU B 1 137 ? 30.219 -28.234 -0.031 1 47.66 137 LEU B O 1
ATOM 2940 N N . THR B 1 138 ? 28.625 -27.781 1.405 1 49.22 138 THR B N 1
ATOM 2941 C CA . THR B 1 138 ? 28.891 -29.172 1.774 1 49.22 138 THR B CA 1
ATOM 2942 C C . THR B 1 138 ? 27.891 -30.109 1.102 1 49.22 138 THR B C 1
ATOM 2944 O O . THR B 1 138 ? 26.719 -29.75 0.924 1 49.22 138 THR B O 1
ATOM 2947 N N . PRO B 1 139 ? 28.328 -31.062 0.371 1 52.5 139 PRO B N 1
ATOM 2948 C CA . PRO B 1 139 ? 27.609 -32.094 -0.396 1 52.5 139 PRO B CA 1
ATOM 2949 C C . PRO B 1 139 ? 26.312 -32.531 0.265 1 52.5 139 PRO B C 1
ATOM 2951 O O . PRO B 1 139 ? 25.438 -33.094 -0.399 1 52.5 139 PRO B O 1
ATOM 2954 N N . GLU B 1 140 ? 26.172 -32.281 1.585 1 53.97 140 GLU B N 1
ATOM 2955 C CA . GLU B 1 140 ? 25.156 -33.062 2.262 1 53.97 140 GLU B CA 1
ATOM 2956 C C . GLU B 1 140 ? 23.812 -32.344 2.295 1 53.97 140 GLU B C 1
ATOM 2958 O O . GLU B 1 140 ? 22.797 -32.906 2.682 1 53.97 140 GLU B O 1
ATOM 2963 N N . GLN B 1 141 ? 23.734 -31.031 2.117 1 59.88 141 GLN B N 1
ATOM 2964 C CA . GLN B 1 141 ? 22.391 -30.5 2.314 1 59.88 141 GLN B CA 1
ATOM 2965 C C . GLN B 1 141 ? 21.609 -30.5 1.006 1 59.88 141 GLN B C 1
ATOM 2967 O O . GLN B 1 141 ? 22.094 -30 -0.013 1 59.88 141 GLN B O 1
ATOM 2972 N N . PRO B 1 142 ? 20.484 -31.234 0.976 1 65.44 142 PRO B N 1
ATOM 2973 C CA . PRO B 1 142 ? 19.688 -31.375 -0.25 1 65.44 142 PRO B CA 1
ATOM 2974 C C . PRO B 1 142 ? 19.203 -30.031 -0.791 1 65.44 142 PRO B C 1
ATOM 2976 O O . PRO B 1 142 ? 18.953 -29.109 -0.018 1 65.44 142 PRO B O 1
ATOM 2979 N N . ILE B 1 143 ? 19.297 -29.828 -2.08 1 79.94 143 ILE B N 1
ATOM 2980 C CA . ILE B 1 143 ? 18.781 -28.688 -2.822 1 79.94 143 ILE B CA 1
ATOM 2981 C C . ILE B 1 143 ? 17.266 -28.625 -2.701 1 79.94 143 ILE B C 1
ATOM 2983 O O . ILE B 1 143 ? 16.578 -29.625 -2.967 1 79.94 143 ILE B O 1
ATOM 2987 N N . THR B 1 144 ? 16.781 -27.516 -2.248 1 88.69 144 THR B N 1
ATOM 2988 C CA . THR B 1 144 ? 15.359 -27.391 -1.941 1 88.69 144 THR B CA 1
ATOM 2989 C C . THR B 1 144 ? 14.586 -26.859 -3.145 1 88.69 144 THR B C 1
ATOM 2991 O O . THR B 1 144 ? 13.375 -27.062 -3.252 1 88.69 144 THR B O 1
ATOM 2994 N N . ARG B 1 145 ? 15.273 -26.141 -4.023 1 94.5 145 ARG B N 1
ATOM 2995 C CA . ARG B 1 145 ? 14.719 -25.562 -5.242 1 94.5 145 ARG B CA 1
ATOM 2996 C C . ARG B 1 145 ? 15.781 -25.453 -6.332 1 94.5 145 ARG B C 1
ATOM 2998 O O . ARG B 1 145 ? 16.953 -25.219 -6.043 1 94.5 145 ARG B O 1
ATOM 3005 N N . THR B 1 146 ? 15.344 -25.688 -7.582 1 95.62 146 THR B N 1
ATOM 3006 C CA . THR B 1 146 ? 16.281 -25.531 -8.695 1 95.62 146 THR B CA 1
ATOM 3007 C C . THR B 1 146 ? 15.695 -24.609 -9.766 1 95.62 146 THR B C 1
ATOM 3009 O O . THR B 1 146 ? 14.477 -24.469 -9.867 1 95.62 146 THR B O 1
ATOM 3012 N N . PHE B 1 147 ? 16.578 -23.984 -10.484 1 97.25 147 PHE B N 1
ATOM 3013 C CA . PHE B 1 147 ? 16.203 -23.172 -11.641 1 97.25 147 PHE B CA 1
ATOM 3014 C C . PHE B 1 147 ? 15.336 -23.984 -12.602 1 97.25 147 PHE B C 1
ATOM 3016 O O . PHE B 1 147 ? 14.273 -23.516 -13.016 1 97.25 147 PHE B O 1
ATOM 3023 N N . GLU B 1 148 ? 15.742 -25.219 -12.875 1 97.69 148 GLU B N 1
ATOM 3024 C CA . GLU B 1 148 ? 15.086 -26.062 -13.875 1 97.69 148 GLU B CA 1
ATOM 3025 C C . GLU B 1 148 ? 13.688 -26.453 -13.422 1 97.69 148 GLU B C 1
ATOM 3027 O O . GLU B 1 148 ? 12.742 -26.422 -14.211 1 97.69 148 GLU B O 1
ATOM 3032 N N . ASN B 1 149 ? 13.586 -26.844 -12.203 1 98 149 ASN B N 1
ATOM 3033 C CA . ASN B 1 149 ? 12.258 -27.234 -11.727 1 98 149 ASN B CA 1
ATOM 3034 C C . ASN B 1 149 ? 11.312 -26.031 -11.672 1 98 149 ASN B C 1
ATOM 3036 O O . ASN B 1 149 ? 10.133 -26.156 -11.992 1 98 149 ASN B O 1
ATOM 3040 N N . THR B 1 150 ? 11.828 -24.906 -11.227 1 98.56 150 THR B N 1
ATOM 3041 C CA . THR B 1 150 ? 11.023 -23.688 -11.203 1 98.56 150 THR B CA 1
ATOM 3042 C C . THR B 1 150 ? 10.578 -23.312 -12.609 1 98.56 150 THR B C 1
ATOM 3044 O O . THR B 1 150 ? 9.453 -22.844 -12.805 1 98.56 150 THR B O 1
ATOM 3047 N N . LYS B 1 151 ? 11.414 -23.562 -13.578 1 98.81 151 LYS B N 1
ATOM 3048 C CA . LYS B 1 151 ? 11.055 -23.328 -14.977 1 98.81 151 LYS B CA 1
ATOM 3049 C C . LYS B 1 151 ? 9.852 -24.172 -15.383 1 98.81 151 LYS B C 1
ATOM 3051 O O . LYS B 1 151 ? 8.977 -23.703 -16.109 1 98.81 151 LYS B O 1
ATOM 3056 N N . ASN B 1 152 ? 9.836 -25.391 -14.93 1 98.88 152 ASN B N 1
ATOM 3057 C CA . ASN B 1 152 ? 8.695 -26.25 -15.219 1 98.88 152 ASN B CA 1
ATOM 3058 C C . ASN B 1 152 ? 7.395 -25.656 -14.695 1 98.88 152 ASN B C 1
ATOM 3060 O O . ASN B 1 152 ? 6.367 -25.703 -15.375 1 98.88 152 ASN B O 1
ATOM 3064 N N . TYR B 1 153 ? 7.426 -25.078 -13.578 1 98.94 153 TYR B N 1
ATOM 3065 C CA . TYR B 1 153 ? 6.242 -24.469 -12.984 1 98.94 153 TYR B CA 1
ATOM 3066 C C . TYR B 1 153 ? 5.887 -23.156 -13.688 1 98.94 153 TYR B C 1
ATOM 3068 O O . TYR B 1 153 ? 4.707 -22.859 -13.883 1 98.94 153 TYR B O 1
ATOM 3076 N N . ALA B 1 154 ? 6.887 -22.406 -14.117 1 98.94 154 ALA B N 1
ATOM 3077 C CA . ALA B 1 154 ? 6.633 -21.203 -14.906 1 98.94 154 ALA B CA 1
ATOM 3078 C C . ALA B 1 154 ? 5.957 -21.547 -16.234 1 98.94 154 ALA B C 1
ATOM 3080 O O . ALA B 1 154 ? 4.992 -20.891 -16.625 1 98.94 154 ALA B O 1
ATOM 3081 N N . ASN B 1 155 ? 6.469 -22.594 -16.844 1 98.94 155 ASN B N 1
ATOM 3082 C CA . ASN B 1 155 ? 5.863 -23.047 -18.094 1 98.94 155 ASN B CA 1
ATOM 3083 C C . ASN B 1 155 ? 4.422 -23.5 -17.891 1 98.94 155 ASN B C 1
ATOM 3085 O O . ASN B 1 155 ? 3.555 -23.219 -18.719 1 98.94 155 ASN B O 1
ATOM 3089 N N . ALA B 1 156 ? 4.227 -24.203 -16.812 1 98.94 156 ALA B N 1
ATOM 3090 C CA . ALA B 1 156 ? 2.873 -24.641 -16.469 1 98.94 156 ALA B CA 1
ATOM 3091 C C . ALA B 1 156 ? 1.952 -23.438 -16.25 1 98.94 156 ALA B C 1
ATOM 3093 O O . ALA B 1 156 ? 0.79 -23.469 -16.672 1 98.94 156 ALA B O 1
ATOM 3094 N N . CYS B 1 157 ? 2.432 -22.453 -15.602 1 98.94 157 CYS B N 1
ATOM 3095 C CA . CYS B 1 157 ? 1.688 -21.219 -15.383 1 98.94 157 CYS B CA 1
ATOM 3096 C C . CYS B 1 157 ? 1.259 -20.594 -16.703 1 98.94 157 CYS B C 1
ATOM 3098 O O . CYS B 1 157 ? 0.096 -20.234 -16.875 1 98.94 157 CYS B O 1
ATOM 3100 N N . VAL B 1 158 ? 2.146 -20.484 -17.641 1 98.94 158 VAL B N 1
ATOM 3101 C CA . VAL B 1 158 ? 1.879 -19.938 -18.953 1 98.94 158 VAL B CA 1
ATOM 3102 C C . VAL B 1 158 ? 0.817 -20.781 -19.672 1 98.94 158 VAL B C 1
ATOM 3104 O O . VAL B 1 158 ? -0.105 -20.234 -20.281 1 98.94 158 VAL B O 1
ATOM 3107 N N . GLU B 1 159 ? 0.977 -22.078 -19.562 1 98.88 159 GLU B N 1
ATOM 3108 C CA . GLU B 1 159 ? 0.024 -22.984 -20.188 1 98.88 159 GLU B CA 1
ATOM 3109 C C . GLU B 1 159 ? -1.382 -22.781 -19.625 1 98.88 159 GLU B C 1
ATOM 3111 O O . GLU B 1 159 ? -2.355 -22.734 -20.375 1 98.88 159 GLU B O 1
ATOM 3116 N N . VAL B 1 160 ? -1.513 -22.703 -18.297 1 98.88 160 VAL B N 1
ATOM 3117 C CA . VAL B 1 160 ? -2.811 -22.516 -17.656 1 98.88 160 VAL B CA 1
ATOM 3118 C C . VAL B 1 160 ? -3.422 -21.188 -18.109 1 98.88 160 VAL B C 1
ATOM 3120 O O . VAL B 1 160 ? -4.617 -21.109 -18.406 1 98.88 160 VAL B O 1
ATOM 3123 N N . ALA B 1 161 ? -2.598 -20.125 -18.141 1 98.81 161 ALA B N 1
ATOM 3124 C CA . ALA B 1 161 ? -3.09 -18.812 -18.578 1 98.81 161 ALA B CA 1
ATOM 3125 C C . ALA B 1 161 ? -3.688 -18.875 -19.969 1 98.81 161 ALA B C 1
ATOM 3127 O O . ALA B 1 161 ? -4.773 -18.344 -20.219 1 98.81 161 ALA B O 1
ATOM 3128 N N . LYS B 1 162 ? -2.998 -19.547 -20.844 1 98.62 162 LYS B N 1
ATOM 3129 C CA . LYS B 1 162 ? -3.461 -19.719 -22.219 1 98.62 162 LYS B CA 1
ATOM 3130 C C . LYS B 1 162 ? -4.773 -20.5 -22.266 1 98.62 162 LYS B C 1
ATOM 3132 O O . LYS B 1 162 ? -5.727 -20.078 -22.922 1 98.62 162 LYS B O 1
ATOM 3137 N N . SER B 1 163 ? -4.812 -21.594 -21.578 1 98.56 163 SER B N 1
ATOM 3138 C CA . SER B 1 163 ? -5.984 -22.453 -21.594 1 98.56 163 SER B CA 1
ATOM 3139 C C . SER B 1 163 ? -7.195 -21.75 -20.984 1 98.56 163 SER B C 1
ATOM 3141 O O . SER B 1 163 ? -8.328 -21.969 -21.422 1 98.56 163 SER B O 1
ATOM 3143 N N . GLU B 1 164 ? -6.945 -20.906 -19.953 1 98.44 164 GLU B N 1
ATOM 3144 C CA . GLU B 1 164 ? -8.031 -20.25 -19.234 1 98.44 164 GLU B CA 1
ATOM 3145 C C . GLU B 1 164 ? -8.367 -18.891 -19.844 1 98.44 164 GLU B C 1
ATOM 3147 O O . GLU B 1 164 ? -9.336 -18.25 -19.438 1 98.44 164 GLU B O 1
ATOM 3152 N N . GLY B 1 165 ? -7.602 -18.453 -20.797 1 98 165 GLY B N 1
ATOM 3153 C CA . GLY B 1 165 ? -7.867 -17.188 -21.484 1 98 165 GLY B CA 1
ATOM 3154 C C . GLY B 1 165 ? -7.578 -15.977 -20.625 1 98 165 GLY B C 1
ATOM 3155 O O . GLY B 1 165 ? -8.336 -15.008 -20.641 1 98 165 GLY B O 1
ATOM 3156 N N . VAL B 1 166 ? -6.574 -16.078 -19.766 1 98.56 166 VAL B N 1
ATOM 3157 C CA . VAL B 1 166 ? -6.152 -14.914 -18.984 1 98.56 166 VAL B CA 1
ATOM 3158 C C . VAL B 1 166 ? -4.734 -14.508 -19.391 1 98.56 166 VAL B C 1
ATOM 3160 O O . VAL B 1 166 ? -4.027 -15.273 -20.047 1 98.56 166 VAL B O 1
ATOM 3163 N N . THR B 1 167 ? -4.301 -13.281 -19.078 1 98.31 167 THR B N 1
ATOM 3164 C CA . THR B 1 167 ? -2.98 -12.773 -19.438 1 98.31 167 THR B CA 1
ATOM 3165 C C . THR B 1 167 ? -1.925 -13.281 -18.453 1 98.31 167 THR B C 1
ATOM 3167 O O . THR B 1 167 ? -2.143 -13.273 -17.234 1 98.31 167 THR B O 1
ATOM 3170 N N . CYS B 1 168 ? -0.854 -13.727 -18.953 1 98.75 168 CYS B N 1
ATOM 3171 C CA . CYS B 1 168 ? 0.274 -14.164 -18.141 1 98.75 168 CYS B CA 1
ATOM 3172 C C . CYS B 1 168 ? 1.426 -13.172 -18.234 1 98.75 168 CYS B C 1
ATOM 3174 O O . CYS B 1 168 ? 1.812 -12.75 -19.328 1 98.75 168 CYS B O 1
ATOM 3176 N N . VAL B 1 169 ? 1.875 -12.711 -17.141 1 98.88 169 VAL B N 1
ATOM 3177 C CA . VAL B 1 169 ? 3.15 -12.008 -17.047 1 98.88 169 VAL B CA 1
ATOM 3178 C C . VAL B 1 169 ? 4.273 -13 -16.766 1 98.88 169 VAL B C 1
ATOM 3180 O O . VAL B 1 169 ? 4.422 -13.492 -15.648 1 98.88 169 VAL B O 1
ATOM 3183 N N . ASN B 1 170 ? 5.012 -13.289 -17.781 1 98.88 170 ASN B N 1
ATOM 3184 C CA . ASN B 1 170 ? 6.086 -14.273 -17.656 1 98.88 170 ASN B CA 1
ATOM 3185 C C . ASN B 1 170 ? 7.332 -13.664 -17.016 1 98.88 170 ASN B C 1
ATOM 3187 O O . ASN B 1 170 ? 8.336 -13.445 -17.688 1 98.88 170 ASN B O 1
ATOM 3191 N N . LEU B 1 171 ? 7.273 -13.5 -15.758 1 98.94 171 LEU B N 1
ATOM 3192 C CA . LEU B 1 171 ? 8.359 -12.883 -15.008 1 98.94 171 LEU B CA 1
ATOM 3193 C C . LEU B 1 171 ? 9.602 -13.766 -15.016 1 98.94 171 LEU B C 1
ATOM 3195 O O . LEU B 1 171 ? 10.727 -13.258 -15.047 1 98.94 171 LEU B O 1
ATOM 3199 N N . PHE B 1 172 ? 9.414 -15.086 -14.953 1 98.94 172 PHE B N 1
ATOM 3200 C CA . PHE B 1 172 ? 10.547 -16 -15.008 1 98.94 172 PHE B CA 1
ATOM 3201 C C . PHE B 1 172 ? 11.43 -15.703 -16.203 1 98.94 172 PHE B C 1
ATOM 3203 O O . PHE B 1 172 ? 12.633 -15.469 -16.047 1 98.94 172 PHE B O 1
ATOM 3210 N N . GLU B 1 173 ? 10.836 -15.734 -17.344 1 98.81 173 GLU B N 1
ATOM 3211 C CA . GLU B 1 173 ? 11.586 -15.547 -18.578 1 98.81 173 GLU B CA 1
ATOM 3212 C C . GLU B 1 173 ? 12.219 -14.156 -18.625 1 98.81 173 GLU B C 1
ATOM 3214 O O . GLU B 1 173 ? 13.383 -14.008 -19.016 1 98.81 173 GLU B O 1
ATOM 3219 N N . ALA B 1 174 ? 11.453 -13.117 -18.25 1 98.88 174 ALA B N 1
ATOM 3220 C CA . ALA B 1 174 ? 11.945 -11.742 -18.281 1 98.88 174 ALA B CA 1
ATOM 3221 C C . ALA B 1 174 ? 13.164 -11.57 -17.391 1 98.88 174 ALA B C 1
ATOM 3223 O O . ALA B 1 174 ? 14.148 -10.938 -17.781 1 98.88 174 ALA B O 1
ATOM 3224 N N . MET B 1 175 ? 13.102 -12.148 -16.188 1 98.75 175 MET B N 1
ATOM 3225 C CA . MET B 1 175 ? 14.203 -12.016 -15.242 1 98.75 175 MET B CA 1
ATOM 3226 C C . MET B 1 175 ? 15.406 -12.859 -15.68 1 98.75 175 MET B C 1
ATOM 3228 O O . MET B 1 175 ? 16.547 -12.383 -15.656 1 98.75 175 MET B O 1
ATOM 3232 N N . ALA B 1 176 ? 15.141 -14.078 -16.109 1 98.44 176 ALA B N 1
ATOM 3233 C CA . ALA B 1 176 ? 16.203 -14.992 -16.484 1 98.44 176 ALA B CA 1
ATOM 3234 C C . ALA B 1 176 ? 16.984 -14.453 -17.688 1 98.44 176 ALA B C 1
ATOM 3236 O O . ALA B 1 176 ? 18.156 -14.812 -17.891 1 98.44 176 ALA B O 1
ATOM 3237 N N . ALA B 1 177 ? 16.359 -13.617 -18.438 1 98.56 177 ALA B N 1
ATOM 3238 C CA . ALA B 1 177 ? 16.984 -13.055 -19.641 1 98.56 177 ALA B CA 1
ATOM 3239 C C . ALA B 1 177 ? 18 -11.977 -19.266 1 98.56 177 ALA B C 1
ATOM 3241 O O . ALA B 1 177 ? 18.812 -11.562 -20.109 1 98.56 177 ALA B O 1
ATOM 3242 N N . GLN B 1 178 ? 17.875 -11.508 -17.984 1 98.25 178 GLN B N 1
ATOM 3243 C CA . GLN B 1 178 ? 18.828 -10.492 -17.547 1 98.25 178 GLN B CA 1
ATOM 3244 C C . GLN B 1 178 ? 20.172 -11.117 -17.172 1 98.25 178 GLN B C 1
ATOM 3246 O O . GLN B 1 178 ? 20.219 -12.125 -16.453 1 98.25 178 GLN B O 1
ATOM 3251 N N . LYS B 1 179 ? 21.312 -10.531 -17.609 1 97.12 179 LYS B N 1
ATOM 3252 C CA . LYS B 1 179 ? 22.641 -11.062 -17.344 1 97.12 179 LYS B CA 1
ATOM 3253 C C . LYS B 1 179 ? 22.922 -11.141 -15.844 1 97.12 179 LYS B C 1
ATOM 3255 O O . LYS B 1 179 ? 23.547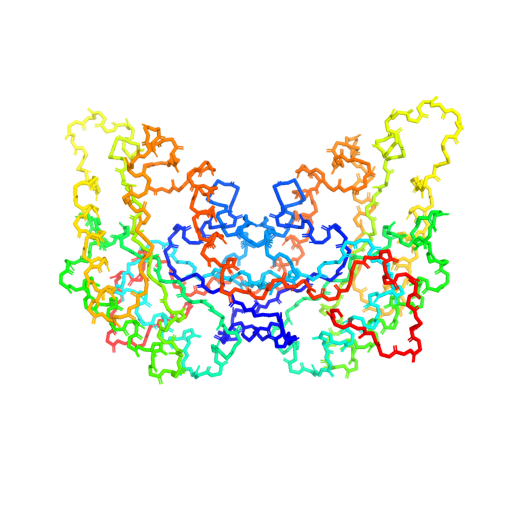 -12.094 -15.375 1 97.12 179 LYS B O 1
ATOM 3260 N N . ASN B 1 180 ? 22.391 -10.195 -15.109 1 97.25 180 ASN B N 1
ATOM 3261 C CA . ASN B 1 180 ? 22.672 -10.102 -13.68 1 97.25 180 ASN B CA 1
ATOM 3262 C C . ASN B 1 180 ? 21.469 -10.5 -12.844 1 97.25 180 ASN B C 1
ATOM 3264 O O . ASN B 1 180 ? 21.266 -9.977 -11.742 1 97.25 180 ASN B O 1
ATOM 3268 N N . TRP B 1 181 ? 20.625 -11.445 -13.359 1 97.5 181 TRP B N 1
ATOM 3269 C CA . TRP B 1 181 ? 19.344 -11.711 -12.727 1 97.5 181 TRP B CA 1
ATOM 3270 C C . TRP B 1 181 ? 19.531 -12.273 -11.32 1 97.5 181 TRP B C 1
ATOM 3272 O O . TRP B 1 181 ? 18.656 -12.141 -10.461 1 97.5 181 TRP B O 1
ATOM 3282 N N . LYS B 1 182 ? 20.641 -12.891 -11.023 1 97.19 182 LYS B N 1
ATOM 3283 C CA . LYS B 1 182 ? 20.891 -13.43 -9.688 1 97.19 182 LYS B CA 1
ATOM 3284 C C . LYS B 1 182 ? 20.953 -12.312 -8.648 1 97.19 182 LYS B C 1
ATOM 3286 O O . LYS B 1 182 ? 20.594 -12.523 -7.484 1 97.19 182 LYS B O 1
ATOM 3291 N N . ASP B 1 183 ? 21.359 -11.086 -9.055 1 97.19 183 ASP B N 1
ATOM 3292 C CA . ASP B 1 183 ? 21.406 -9.922 -8.172 1 97.19 183 ASP B CA 1
ATOM 3293 C C . ASP B 1 183 ? 20 -9.438 -7.824 1 97.19 183 ASP B C 1
ATOM 3295 O O . ASP B 1 183 ? 19.828 -8.609 -6.93 1 97.19 183 ASP B O 1
ATOM 3299 N N . PHE B 1 184 ? 19.016 -10.016 -8.508 1 98.5 184 PHE B N 1
ATOM 3300 C CA . PHE B 1 184 ? 17.625 -9.633 -8.273 1 98.5 184 PHE B CA 1
ATOM 3301 C C . PHE B 1 184 ? 17.062 -10.352 -7.047 1 98.5 184 PHE B C 1
ATOM 3303 O O . PHE B 1 184 ? 15.945 -10.062 -6.609 1 98.5 184 PHE B O 1
ATOM 3310 N N . LEU B 1 185 ? 17.875 -11.258 -6.488 1 97.94 185 LEU B N 1
ATOM 3311 C CA . LEU B 1 185 ? 17.406 -12.078 -5.379 1 97.94 185 LEU B CA 1
ATOM 3312 C C . LEU B 1 185 ? 18.312 -11.922 -4.164 1 97.94 185 LEU B C 1
ATOM 3314 O O . LEU B 1 185 ? 19.531 -11.914 -4.293 1 97.94 185 LEU B O 1
ATOM 3318 N N . ILE B 1 186 ? 17.719 -11.805 -3 1 96.31 186 ILE B N 1
ATOM 3319 C CA . ILE B 1 186 ? 18.516 -11.531 -1.812 1 96.31 186 ILE B CA 1
ATOM 3320 C C . ILE B 1 186 ? 19 -12.844 -1.196 1 96.31 186 ILE B C 1
ATOM 3322 O O . ILE B 1 186 ? 20.047 -12.883 -0.542 1 96.31 186 ILE B O 1
ATOM 3326 N N . ASP B 1 187 ? 18.266 -13.945 -1.405 1 94.69 187 ASP B N 1
ATOM 3327 C CA . ASP B 1 187 ? 18.594 -15.242 -0.829 1 94.69 187 ASP B CA 1
ATOM 3328 C C . ASP B 1 187 ? 18.359 -16.375 -1.832 1 94.69 187 ASP B C 1
ATOM 3330 O O . ASP B 1 187 ? 18.062 -17.5 -1.442 1 94.69 187 ASP B O 1
ATOM 3334 N N . GLY B 1 188 ? 18.359 -15.961 -3.131 1 96.06 188 GLY B N 1
ATOM 3335 C CA . GLY B 1 188 ? 18.156 -16.922 -4.199 1 96.06 188 GLY B CA 1
ATOM 3336 C C . GLY B 1 188 ? 16.688 -17.203 -4.48 1 96.06 188 GLY B C 1
ATOM 3337 O O . GLY B 1 188 ? 16.359 -17.906 -5.445 1 96.06 188 GLY B O 1
ATOM 3338 N N . LEU B 1 189 ? 15.789 -16.656 -3.631 1 96.75 189 LEU B N 1
ATOM 3339 C CA . LEU B 1 189 ? 14.359 -16.906 -3.775 1 96.75 189 LEU B CA 1
ATOM 3340 C C . LEU B 1 189 ? 13.57 -15.609 -3.748 1 96.75 189 LEU B C 1
ATOM 3342 O O . LEU B 1 189 ? 12.781 -15.344 -4.656 1 96.75 189 LEU B O 1
ATOM 3346 N N . HIS B 1 190 ? 13.867 -14.797 -2.682 1 98.06 190 HIS B N 1
ATOM 3347 C CA . HIS B 1 190 ? 13.133 -13.547 -2.506 1 98.06 190 HIS B CA 1
ATOM 3348 C C . HIS B 1 190 ? 13.82 -12.398 -3.229 1 98.06 190 HIS B C 1
ATOM 3350 O O . HIS B 1 190 ? 15.039 -12.398 -3.391 1 98.06 190 HIS B O 1
ATOM 3356 N N . PHE B 1 191 ? 13.047 -11.406 -3.59 1 98.5 191 PHE B N 1
ATOM 3357 C CA . PHE B 1 191 ? 13.578 -10.266 -4.328 1 98.5 191 PHE B CA 1
ATOM 3358 C C . PHE B 1 191 ? 14.523 -9.453 -3.453 1 98.5 191 PHE B C 1
ATOM 3360 O O . PHE B 1 191 ? 14.211 -9.156 -2.297 1 98.5 191 PHE B O 1
ATOM 3367 N N . ALA B 1 192 ? 15.617 -9.141 -4.031 1 98.19 192 ALA B N 1
ATOM 3368 C CA . ALA B 1 192 ? 16.344 -7.941 -3.627 1 98.19 192 ALA B CA 1
ATOM 3369 C C . ALA B 1 192 ? 15.727 -6.691 -4.242 1 98.19 192 ALA B C 1
ATOM 3371 O O . ALA B 1 192 ? 14.812 -6.785 -5.066 1 98.19 192 ALA B O 1
ATOM 3372 N N . LYS B 1 193 ? 16.234 -5.555 -3.869 1 98.19 193 LYS B N 1
ATOM 3373 C CA . LYS B 1 193 ? 15.648 -4.305 -4.344 1 98.19 193 LYS B CA 1
ATOM 3374 C C . LYS B 1 193 ? 15.656 -4.238 -5.867 1 98.19 193 LYS B C 1
ATOM 3376 O O . LYS B 1 193 ? 14.641 -3.928 -6.488 1 98.19 193 LYS B O 1
ATOM 3381 N N . PRO B 1 194 ? 16.766 -4.59 -6.531 1 98.56 194 PRO B N 1
ATOM 3382 C CA . PRO B 1 194 ? 16.734 -4.516 -7.996 1 98.56 194 PRO B CA 1
ATOM 3383 C C . PRO B 1 194 ? 15.695 -5.438 -8.617 1 98.56 194 PRO B C 1
ATOM 3385 O O . PRO B 1 194 ? 15.094 -5.098 -9.641 1 98.56 194 PRO B O 1
ATOM 3388 N N . GLY B 1 195 ? 15.508 -6.617 -7.996 1 98.75 195 GLY B N 1
ATOM 3389 C CA . GLY B 1 195 ? 14.484 -7.531 -8.484 1 98.75 195 GLY B CA 1
ATOM 3390 C C . GLY B 1 195 ? 13.078 -7.004 -8.305 1 98.75 195 GLY B C 1
ATOM 3391 O O . GLY B 1 195 ? 12.242 -7.125 -9.195 1 98.75 195 GLY B O 1
ATOM 3392 N N . GLY B 1 196 ? 12.805 -6.402 -7.125 1 98.75 196 GLY B N 1
ATOM 3393 C CA . GLY B 1 196 ? 11.516 -5.766 -6.887 1 98.75 196 GLY B CA 1
ATOM 3394 C C . GLY B 1 196 ? 11.227 -4.637 -7.859 1 98.75 196 GLY B C 1
ATOM 3395 O O . GLY B 1 196 ? 10.109 -4.535 -8.375 1 98.75 196 GLY B O 1
ATOM 3396 N N . VAL B 1 197 ? 12.211 -3.836 -8.117 1 98.75 197 VAL B N 1
ATOM 3397 C CA . VAL B 1 197 ? 12.055 -2.705 -9.023 1 98.75 197 VAL B CA 1
ATOM 3398 C C . VAL B 1 197 ? 11.82 -3.213 -10.445 1 98.75 197 VAL B C 1
ATOM 3400 O O . VAL B 1 197 ? 10.977 -2.678 -11.164 1 98.75 197 VAL B O 1
ATOM 3403 N N . PHE B 1 198 ? 12.547 -4.254 -10.836 1 98.88 198 PHE B N 1
ATOM 3404 C CA . PHE B 1 198 ? 12.375 -4.855 -12.156 1 98.88 198 PHE B CA 1
ATOM 3405 C C . PHE B 1 198 ? 10.961 -5.387 -12.336 1 98.88 198 PHE B C 1
ATOM 3407 O O . PHE B 1 198 ? 10.312 -5.117 -13.344 1 98.88 198 PHE B O 1
ATOM 3414 N N . CYS B 1 199 ? 10.484 -6.117 -11.367 1 98.88 199 CYS B N 1
ATOM 3415 C CA . CYS B 1 199 ? 9.125 -6.641 -11.375 1 98.88 199 CYS B CA 1
ATOM 3416 C C . CYS B 1 199 ? 8.102 -5.512 -11.461 1 98.88 199 CYS B C 1
ATOM 3418 O O . CYS B 1 199 ? 7.164 -5.574 -12.258 1 98.88 199 CYS B O 1
ATOM 3420 N N . ALA B 1 200 ? 8.297 -4.434 -10.695 1 98.88 200 ALA B N 1
ATOM 3421 C CA . ALA B 1 200 ? 7.387 -3.289 -10.68 1 98.88 200 ALA B CA 1
ATOM 3422 C C . ALA B 1 200 ? 7.332 -2.609 -12.047 1 98.88 200 ALA B C 1
ATOM 3424 O O . ALA B 1 200 ? 6.281 -2.121 -12.461 1 98.88 200 ALA B O 1
ATOM 3425 N N . GLU B 1 201 ? 8.461 -2.555 -12.672 1 98.75 201 GLU B N 1
ATOM 3426 C CA . GLU B 1 201 ? 8.5 -1.92 -13.984 1 98.75 201 GLU B CA 1
ATOM 3427 C C . GLU B 1 201 ? 7.641 -2.682 -14.984 1 98.75 201 GLU B C 1
ATOM 3429 O O . GLU B 1 201 ? 6.871 -2.078 -15.734 1 98.75 201 GLU B O 1
ATOM 3434 N N . ILE B 1 202 ? 7.738 -3.959 -15 1 98.81 202 ILE B N 1
ATOM 3435 C CA . ILE B 1 202 ? 6.965 -4.789 -15.914 1 98.81 202 ILE B CA 1
ATOM 3436 C C . ILE B 1 202 ? 5.473 -4.652 -15.602 1 98.81 202 ILE B C 1
ATOM 3438 O O . ILE B 1 202 ? 4.672 -4.371 -16.5 1 98.81 202 ILE B O 1
ATOM 3442 N N . LEU B 1 203 ? 5.102 -4.781 -14.375 1 98.88 203 LEU B N 1
ATOM 3443 C CA . LEU B 1 203 ? 3.703 -4.734 -13.961 1 98.88 203 LEU B CA 1
ATOM 3444 C C . LEU B 1 203 ? 3.145 -3.32 -14.102 1 98.88 203 LEU B C 1
ATOM 3446 O O . LEU B 1 203 ? 1.975 -3.145 -14.445 1 98.88 203 LEU B O 1
ATOM 3450 N N . GLY B 1 204 ? 4.012 -2.314 -13.766 1 98.69 204 GLY B N 1
ATOM 3451 C CA . GLY B 1 204 ? 3.59 -0.93 -13.914 1 98.69 204 GLY B CA 1
ATOM 3452 C C . GLY B 1 204 ? 3.225 -0.562 -15.336 1 98.69 204 GLY B C 1
ATOM 3453 O O . GLY B 1 204 ? 2.242 0.146 -15.57 1 98.69 204 GLY B O 1
ATOM 3454 N N . THR B 1 205 ? 4.023 -1.027 -16.281 1 98.38 205 THR B N 1
ATOM 3455 C CA . THR B 1 205 ? 3.742 -0.781 -17.688 1 98.38 205 THR B CA 1
ATOM 3456 C C . THR B 1 205 ? 2.414 -1.412 -18.094 1 98.38 205 THR B C 1
ATOM 3458 O O . THR B 1 205 ? 1.611 -0.79 -18.797 1 98.38 205 THR B O 1
ATOM 3461 N N . LEU B 1 206 ? 2.199 -2.592 -17.625 1 98.38 206 LEU B N 1
ATOM 3462 C CA . LEU B 1 206 ? 0.934 -3.27 -17.891 1 98.38 206 LEU B CA 1
ATOM 3463 C C . LEU B 1 206 ? -0.233 -2.482 -17.297 1 98.38 206 LEU B C 1
ATOM 3465 O O . LEU B 1 206 ? -1.23 -2.24 -17.984 1 98.38 206 LEU B O 1
ATOM 3469 N N . LEU B 1 207 ? -0.109 -1.999 -16.047 1 98.25 207 LEU B N 1
ATOM 3470 C CA . LEU B 1 207 ? -1.179 -1.307 -15.336 1 98.25 207 LEU B CA 1
ATOM 3471 C C . LEU B 1 207 ? -1.444 0.062 -15.953 1 98.25 207 LEU B C 1
ATOM 3473 O O . LEU B 1 207 ? -2.58 0.543 -15.945 1 98.25 207 LEU B O 1
ATOM 3477 N N . ASP B 1 208 ? -0.418 0.665 -16.547 1 97.25 208 ASP B N 1
ATOM 3478 C CA . ASP B 1 208 ? -0.602 1.945 -17.219 1 97.25 208 ASP B CA 1
ATOM 3479 C C . ASP B 1 208 ? -1.622 1.83 -18.359 1 97.25 208 ASP B C 1
ATOM 3481 O O . ASP B 1 208 ? -2.357 2.779 -18.641 1 97.25 208 ASP B O 1
ATOM 3485 N N . SER B 1 209 ? -1.663 0.695 -18.938 1 94.88 209 SER B N 1
ATOM 3486 C CA . SER B 1 209 ? -2.547 0.489 -20.078 1 94.88 209 SER B CA 1
ATOM 3487 C C . SER B 1 209 ? -3.965 0.154 -19.625 1 94.88 209 SER B C 1
ATOM 3489 O O . SER B 1 209 ? -4.914 0.267 -20.406 1 94.88 209 SER B O 1
ATOM 3491 N N . ILE B 1 210 ? -4.16 -0.198 -18.391 1 93.5 210 ILE B N 1
ATOM 3492 C CA . ILE B 1 210 ? -5.434 -0.709 -17.906 1 93.5 210 ILE B CA 1
ATOM 3493 C C . ILE B 1 210 ? -6.113 0.346 -17.031 1 93.5 210 ILE B C 1
ATOM 3495 O O . ILE B 1 210 ? -7.34 0.461 -17.031 1 93.5 210 ILE B O 1
ATOM 3499 N N . LEU B 1 211 ? -5.305 1.144 -16.344 1 94.94 211 LEU B N 1
ATOM 3500 C CA . LEU B 1 211 ? -5.832 2.066 -15.344 1 94.94 211 LEU B CA 1
ATOM 3501 C C . LEU B 1 211 ? -6.145 3.422 -15.969 1 94.94 211 LEU B C 1
ATOM 3503 O O . LEU B 1 211 ? -5.594 3.771 -17.016 1 94.94 211 LEU B O 1
ATOM 3507 N N . PRO B 1 212 ? -7.043 4.125 -15.305 1 88.25 212 PRO B N 1
ATOM 3508 C CA . PRO B 1 212 ? -7.285 5.496 -15.766 1 88.25 212 PRO B CA 1
ATOM 3509 C C . PRO B 1 212 ? -6.012 6.332 -15.812 1 88.25 212 PRO B C 1
ATOM 3511 O O . PRO B 1 212 ? -5.152 6.215 -14.938 1 88.25 212 PRO B O 1
ATOM 3514 N N . SER B 1 213 ? -5.898 7.125 -16.828 1 89.25 213 SER B N 1
ATOM 3515 C CA . SER B 1 213 ? -4.688 7.914 -17.016 1 89.25 213 SER B CA 1
ATOM 3516 C C . SER B 1 213 ? -4.699 9.156 -16.141 1 89.25 213 SER B C 1
ATOM 3518 O O . SER B 1 213 ? -3.643 9.641 -15.719 1 89.25 213 SER B O 1
ATOM 3520 N N . LYS B 1 214 ? -5.875 9.633 -15.789 1 90.25 214 LYS B N 1
ATOM 3521 C CA . LYS B 1 214 ? -5.969 10.883 -15.039 1 90.25 214 LYS B CA 1
ATOM 3522 C C . LYS B 1 214 ? -5.883 10.633 -13.539 1 90.25 214 LYS B C 1
ATOM 3524 O O . LYS B 1 214 ? -6.453 9.664 -13.031 1 90.25 214 LYS B O 1
ATOM 3529 N N . GLN B 1 215 ? -5.207 11.516 -12.859 1 92.62 215 GLN B N 1
ATOM 3530 C CA . GLN B 1 215 ? -5.168 11.484 -11.398 1 92.62 215 GLN B CA 1
ATOM 3531 C C . GLN B 1 215 ? -6.441 12.078 -10.805 1 92.62 215 GLN B C 1
ATOM 3533 O O . GLN B 1 215 ? -6.996 13.039 -11.344 1 92.62 215 GLN B O 1
ATOM 3538 N N . ASN B 1 216 ? -6.93 11.438 -9.781 1 94.38 216 ASN B N 1
ATOM 3539 C CA . ASN B 1 216 ? -8.07 11.992 -9.062 1 94.38 216 ASN B CA 1
ATOM 3540 C C . ASN B 1 216 ? -7.73 13.336 -8.414 1 94.38 216 ASN B C 1
ATOM 3542 O O . ASN B 1 216 ? -6.723 13.453 -7.711 1 94.38 216 ASN B O 1
ATOM 3546 N N . PHE B 1 217 ? -8.57 14.406 -8.711 1 96.06 217 PHE B N 1
ATOM 3547 C CA . PHE B 1 217 ? -8.477 15.773 -8.211 1 96.06 217 PHE B CA 1
ATOM 3548 C C . PHE B 1 217 ? -7.367 16.547 -8.922 1 96.06 217 PHE B C 1
ATOM 3550 O O . PHE B 1 217 ? -6.371 15.953 -9.344 1 96.06 217 PHE B O 1
ATOM 3557 N N . PRO B 1 218 ? -7.43 17.766 -9.094 1 96.06 218 PRO B N 1
ATOM 3558 C CA . PRO B 1 218 ? -6.508 18.547 -9.914 1 96.06 218 PRO B CA 1
ATOM 3559 C C . PRO B 1 218 ? -5.176 18.812 -9.219 1 96.06 218 PRO B C 1
ATOM 3561 O O . PRO B 1 218 ? -5.062 18.641 -8.008 1 96.06 218 PRO B O 1
ATOM 3564 N N . ASP B 1 219 ? -4.27 19.234 -10.008 1 95.75 219 ASP B N 1
ATOM 3565 C CA . ASP B 1 219 ? -3.006 19.75 -9.484 1 95.75 219 ASP B CA 1
ATOM 3566 C C . ASP B 1 219 ? -3.24 20.938 -8.547 1 95.75 219 ASP B C 1
ATOM 3568 O O . ASP B 1 219 ? -4.172 21.719 -8.758 1 95.75 219 ASP B O 1
ATOM 3572 N N . TRP B 1 220 ? -2.352 21.078 -7.629 1 95.69 220 TRP B N 1
ATOM 3573 C CA . TRP B 1 220 ? -2.598 22.016 -6.547 1 95.69 220 TRP B CA 1
ATOM 3574 C C . TRP B 1 220 ? -2.617 23.453 -7.066 1 95.69 220 TRP B C 1
ATOM 3576 O O . TRP B 1 220 ? -3.34 24.297 -6.539 1 95.69 220 TRP B O 1
ATOM 3586 N N . LYS B 1 221 ? -1.83 23.859 -8.055 1 96.38 221 LYS B N 1
ATOM 3587 C CA . LYS B 1 221 ? -1.826 25.234 -8.57 1 96.38 221 LYS B CA 1
ATOM 3588 C C . LYS B 1 221 ? -3.18 25.594 -9.18 1 96.38 221 LYS B C 1
ATOM 3590 O O . LYS B 1 221 ? -3.672 26.703 -8.992 1 96.38 221 LYS B O 1
ATOM 3595 N N . PHE B 1 222 ? -3.676 24.578 -9.883 1 96.88 222 PHE B N 1
ATOM 3596 C CA . PHE B 1 222 ? -5.016 24.766 -10.43 1 96.88 222 PHE B CA 1
ATOM 3597 C C . PHE B 1 222 ? -6.051 24.828 -9.312 1 96.88 222 PHE B C 1
ATOM 3599 O O . PHE B 1 222 ? -6.934 25.688 -9.32 1 96.88 222 PHE B O 1
ATOM 3606 N N . ALA B 1 223 ? -5.926 23.953 -8.367 1 96.69 223 ALA B N 1
ATOM 3607 C CA . ALA B 1 223 ? -6.898 23.812 -7.281 1 96.69 223 ALA B CA 1
ATOM 3608 C C . ALA B 1 223 ? -6.953 25.094 -6.441 1 96.69 223 ALA B C 1
ATOM 3610 O O . ALA B 1 223 ? -8.016 25.469 -5.938 1 96.69 223 ALA B O 1
ATOM 3611 N N . LEU B 1 224 ? -5.848 25.75 -6.234 1 96.31 224 LEU B N 1
ATOM 3612 C CA . LEU B 1 224 ? -5.789 26.969 -5.426 1 96.31 224 LEU B CA 1
ATOM 3613 C C . LEU B 1 224 ? -6.648 28.062 -6.039 1 96.31 224 LEU B C 1
ATOM 3615 O O . LEU B 1 224 ? -7.07 28.984 -5.344 1 96.31 224 LEU B O 1
ATOM 3619 N N . GLY B 1 225 ? -6.875 28 -7.359 1 95.75 225 GLY B N 1
ATOM 3620 C CA . GLY B 1 225 ? -7.645 29.016 -8.055 1 95.75 225 GLY B CA 1
ATOM 3621 C C . GLY B 1 225 ? -9.125 28.703 -8.117 1 95.75 225 GLY B C 1
ATOM 3622 O O . GLY B 1 225 ? -9.906 29.484 -8.664 1 95.75 225 GLY B O 1
ATOM 3623 N N . LEU B 1 226 ? -9.484 27.609 -7.543 1 95.38 226 LEU B N 1
ATOM 3624 C CA . LEU B 1 226 ? -10.867 27.172 -7.633 1 95.38 226 LEU B CA 1
ATOM 3625 C C . LEU B 1 226 ? -11.766 28.016 -6.73 1 95.38 226 LEU B C 1
ATOM 3627 O O . LEU B 1 226 ? -11.344 28.438 -5.648 1 95.38 226 LEU B O 1
ATOM 3631 N N . ASP B 1 227 ? -12.953 28.219 -7.184 1 95.19 227 ASP B N 1
ATOM 3632 C CA . ASP B 1 227 ? -14.023 28.734 -6.34 1 95.19 227 ASP B CA 1
ATOM 3633 C C . ASP B 1 227 ? -14.664 27.625 -5.516 1 95.19 227 ASP B C 1
ATOM 3635 O O . ASP B 1 227 ? -15.492 26.875 -6.027 1 95.19 227 ASP B O 1
ATOM 3639 N N . LEU B 1 228 ? -14.391 27.547 -4.254 1 94.38 228 LEU B N 1
ATOM 3640 C CA . LEU B 1 228 ? -14.758 26.422 -3.402 1 94.38 228 LEU B CA 1
ATOM 3641 C C . LEU B 1 228 ? -16.219 26.5 -2.994 1 94.38 228 LEU B C 1
ATOM 3643 O O . LEU B 1 228 ? -16.734 25.625 -2.301 1 94.38 228 LEU B O 1
ATOM 3647 N N . CYS B 1 229 ? -16.844 27.5 -3.514 1 92.38 229 CYS B N 1
ATOM 3648 C CA . CYS B 1 229 ? -18.297 27.547 -3.361 1 92.38 229 CYS B CA 1
ATOM 3649 C C . CYS B 1 229 ? -18.969 26.641 -4.379 1 92.38 229 CYS B C 1
ATOM 3651 O O . CYS B 1 229 ? -20.172 26.359 -4.262 1 92.38 229 CYS B O 1
ATOM 3653 N N . LYS B 1 230 ? -18.234 26.359 -5.367 1 91.12 230 LYS B N 1
ATOM 3654 C CA . LYS B 1 230 ? -18.703 25.406 -6.375 1 91.12 230 LYS B CA 1
ATOM 3655 C C . LYS B 1 230 ? -18.203 24 -6.055 1 91.12 230 LYS B C 1
ATOM 3657 O O . LYS B 1 230 ? -17.266 23.828 -5.277 1 91.12 230 LYS B O 1
ATOM 3662 N N . PRO B 1 231 ? -18.875 23.016 -6.645 1 91.5 231 PRO B N 1
ATOM 3663 C CA . PRO B 1 231 ? -18.406 21.641 -6.406 1 91.5 231 PRO B CA 1
ATOM 3664 C C . PRO B 1 231 ? -16.953 21.422 -6.812 1 91.5 231 PRO B C 1
ATOM 3666 O O . PRO B 1 231 ? -16.531 21.875 -7.883 1 91.5 231 PRO B O 1
ATOM 3669 N N . PHE B 1 232 ? -16.219 20.844 -5.93 1 93 232 PHE B N 1
ATOM 3670 C CA . PHE B 1 232 ? -14.812 20.562 -6.199 1 93 232 PHE B CA 1
ATOM 3671 C C . PHE B 1 232 ? -14.672 19.562 -7.352 1 93 232 PHE B C 1
ATOM 3673 O O . PHE B 1 232 ? -15.328 18.516 -7.363 1 93 232 PHE B O 1
ATOM 3680 N N . PRO B 1 233 ? -13.883 19.812 -8.312 1 89.38 233 PRO B N 1
ATOM 3681 C CA . PRO B 1 233 ? -13.758 18.922 -9.477 1 89.38 233 PRO B CA 1
ATOM 3682 C C . PRO B 1 233 ? -12.992 17.641 -9.164 1 89.38 233 PRO B C 1
ATOM 3684 O O . PRO B 1 233 ? -12.039 17.656 -8.391 1 89.38 233 PRO B O 1
ATOM 3687 N N . LEU B 1 234 ? -13.359 16.578 -9.727 1 83.5 234 LEU B N 1
ATOM 3688 C CA . LEU B 1 234 ? -12.711 15.289 -9.508 1 83.5 234 LEU B CA 1
ATOM 3689 C C . LEU B 1 234 ? -11.5 15.133 -10.422 1 83.5 234 LEU B C 1
ATOM 3691 O O . LEU B 1 234 ? -10.602 14.336 -10.133 1 83.5 234 LEU B O 1
ATOM 3695 N N . HIS B 1 235 ? -11.539 15.727 -11.555 1 78.31 235 HIS B N 1
ATOM 3696 C CA . HIS B 1 235 ? -10.445 15.711 -12.523 1 78.31 235 HIS B CA 1
ATOM 3697 C C . HIS B 1 235 ? -10.477 16.953 -13.406 1 78.31 235 HIS B C 1
ATOM 3699 O O . HIS B 1 235 ? -11.523 17.578 -13.57 1 78.31 235 HIS B O 1
#

Radius of gyration: 23.34 Å; Cα contacts (8 Å, |Δi|>4): 932; chains: 2; bounding box: 50×71×45 Å

Secondary structure (DSSP, 8-state):
--SS--TTS-EEEEEESHHHHGGGSTTT-HHHHHHHHTTTT-EEEEEE-TT--HHHHHHHHHHH--SGGGGTTEEEEEEE--TTTT-SSTT---HHHHHHHHHHHHHHHHHTT--GGGEEEEPPPP--HHHH-TTTTSTTSPP---HHHHHHHHHHHHHHHHHHT-EEE-HHHHHHTSTTGGGGBSSSSSB-HHHHHHHHHHHHHHHHHHS-SSPSS--HHHHTTS-TTSPPP--/--SS--TTS-EEEEEESHHHHGGGSTTT-HHHHHHHHTTTT-EEEEEE-TT--HHHHHHHHHHH--SGGGGTTEEEEEEE--TTTT-SSTT---HHHHHHHHHHHHHHHHHTT--GGGEEEEPPPP--HHHH-TTTTSTTSPP---HHHHHHHHHHHHHHHHHHT-EEE-HHHHHHTSTTGGGGBSSSSSB-HHHHHHHHHHHHHHHHHHS-SSPSS--HHHHTTS-TTSPPP--

Foldseek 3Di:
DPPVDDLQAFEAEEAEEVLQVCCVPPFSVLQVVLCVVQPLFYHYHTHYHYLAALVRSLVVLCVQDVALVSCVRYLAYEYEHQLQCLWPDPSHDDLVVNLVSVLSSLVNCVVNVHDQARYEYEQAAFFDQCLQCVVVPDPPDDRGHHRVSSVSNLVSRVVSCVVNVHHYHSNHVVLVPDPPSCQQANRRHHGGNVVSNVVSVSVSVVVCVRIDVDRFFDDVVVQVPDDVVDDGDGD/DPPVDDLQAFEAEEAEEVLQVCCVPPFSVLQVVLCVVQPLFYHYHTHYHYLAALVRSLVVLCVQDVALVSCVRYLAYEYEHQLQCLWPDPSHDDLVVNLVSVLSSLVNCVVNVHDQARYEYEQAAFFDQCLQCVVVPDPPDDRGHHRVSSVSNLVSRVVSCVVNVHHYHSNHVVLVPDPPSCQQANRRHHGGNVVSNVVSVSVSVVVCVRIDVDRFFDDVVVQVPDDVVDDGDGD

pLDDT: mean 93.41, std 11.66, range [30.95, 98.94]

Nearest PDB structures (foldseek):
  3mil-assembly1_B  TM=8.319E-01  e=1.086E-18  Saccharomyces cerevisiae
  1yzf-assembly1_A  TM=8.434E-01  e=2.040E-13  Enterococcus faecalis V583
  3m2p-assembly3_D  TM=4.229E-01  e=3.205E-02  Bacillus cereus ATCC 14579
  3m2p-assembly3_E  TM=4.246E-01  e=8.157E-02  Bacillus cereus ATCC 14579
  4ehf-assembly1_A  TM=3.916E-01  e=6.777E-01  Homo sapiens